Protein AF-0000000085037928 (afdb_homodimer)

Nearest PDB structures (foldseek):
  7d98-assembly1_Q  TM=5.879E-01  e=3.973E-26  Cupriavidus necator
  1ixc-assembly1_B-2  TM=5.880E-01  e=1.261E-25  Cupriavidus necator
  4x6g-assembly1_D  TM=6.230E-01  e=3.856E-22  Pseudomonas aeruginosa PAO1
  6g1d-assembly1_C  TM=5.620E-01  e=1.991E-21  Corynebacterium glutamicum
  6g4r-assembly1_E  TM=5.543E-01  e=1.991E-21  Corynebacterium glutamicum

InterPro domains:
  IPR000847 LysR, HTH, N-terminal domain [PF00126] (3-62)
  IPR000847 LysR, HTH, N-terminal domain [PR00039] (18-29)
  IPR000847 LysR, HTH, N-terminal domain [PR00039] (29-39)
  IPR000847 LysR, HTH, N-terminal domain [PR00039] (39-50)
  IPR000847 LysR, HTH, N-terminal domain [PS50931] (1-58)
  IPR005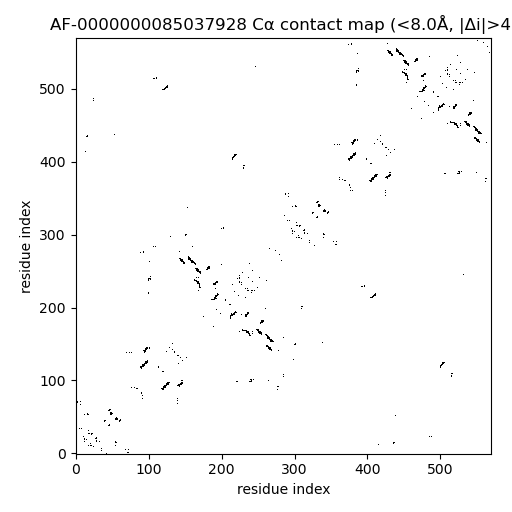119 LysR, substrate-binding [PF03466] (87-283)
  IPR036388 Winged helix-like DNA-binding domain superfamily [G3DSA:1.10.10.10] (1-90)
  IPR036390 Winged helix DNA-binding domain superfamily [SSF46785] (1-87)

Solvent-accessible surface area (backbone atoms only — not comparable to full-atom values): 29784 Å² total; per-residue (Å²): 133,53,71,69,50,39,52,51,47,47,39,25,66,64,36,17,26,59,60,55,19,14,58,69,67,72,42,61,44,67,62,50,53,48,44,49,50,49,44,24,59,73,68,71,44,69,37,65,43,81,49,99,78,33,41,45,69,29,74,60,22,50,55,43,47,56,50,36,50,50,50,52,49,36,47,51,45,50,51,26,50,56,51,19,68,71,43,66,81,31,31,60,46,36,36,26,34,28,62,69,38,64,74,63,51,77,41,72,46,51,48,52,48,41,68,74,24,73,61,39,24,36,38,41,42,70,42,53,50,65,56,40,52,50,31,42,75,68,53,65,31,62,35,32,42,35,51,47,86,73,52,58,74,64,46,39,73,46,84,72,48,73,45,44,35,22,35,36,35,23,59,88,59,75,80,65,87,61,74,61,38,48,76,73,66,46,44,81,39,43,25,21,36,27,46,90,44,44,63,61,50,50,52,50,29,56,75,67,70,47,75,49,48,63,32,28,37,25,66,35,44,60,55,28,50,53,35,7,56,67,61,63,25,34,12,51,40,52,42,62,51,60,66,65,57,78,61,93,40,53,43,80,27,47,43,69,49,81,85,49,50,38,37,38,28,39,36,32,54,54,87,50,81,67,51,72,67,55,44,50,57,59,67,50,106,132,52,71,67,48,38,51,50,47,46,38,26,67,62,33,20,25,59,60,56,20,14,59,70,66,72,44,61,44,67,62,51,52,48,45,49,51,48,46,23,59,72,68,72,43,68,36,66,43,81,50,97,74,33,41,44,70,30,75,60,21,52,54,44,48,56,50,37,50,51,50,51,48,36,49,52,46,50,51,25,50,55,53,16,68,70,43,65,80,30,31,59,45,36,36,27,35,28,61,68,39,63,75,64,51,77,40,73,46,50,49,51,48,40,69,76,20,72,62,38,24,36,37,40,42,70,42,54,52,65,57,41,51,52,32,41,75,68,56,64,32,62,34,31,40,34,51,48,86,73,55,57,78,65,48,38,72,47,83,72,47,76,44,44,36,22,35,36,33,21,58,89,58,75,79,64,86,59,73,58,37,48,75,74,65,47,44,81,41,44,26,21,36,28,46,91,44,42,64,62,50,49,50,49,30,56,76,67,71,47,76,49,48,63,32,27,37,24,66,35,44,62,55,26,50,53,36,9,54,67,61,64,26,34,13,48,42,52,42,64,51,59,66,64,56,77,61,91,42,52,43,82,27,48,42,71,50,81,85,49,51,37,36,36,28,39,36,32,54,53,88,50,82,67,51,72,67,54,44,50,56,60,67,52,106

Secondary structure (DSSP, 8-state):
--HHHHHHHHHHHHHSSHHHHHHHTTS-HHHHHHHHHHHHHHHTS--EEEETTEEEE-HHHHHHHHHHHHHHHHHHHHHHHHHHHHSTT-EEEEEEE-GGGTTTSS-HHHHHHHHH-TTEEEEEEE--HHHHHHHHHTTS-SEEEEESS---TTEEEEEEEEEEEEEEEETT-TT--SSSB-GGGGGGS-EEEEGGGHHHHHHHHHHTT----EEEEES-HHHHHHHHHTTS-EEEEEHHHHHH---TTEEEEEB--TTSEEEEEEEEETTSPPPHHHHHHHHT-/--HHHHHHHHHHHHHSSHHHHHHHTTS-HHHHHHHHHHHHHHHTS--EEEETTEEEE-HHHHHHHHHHHHHHHHHHHHHHHHHHHHSTT-EEEEEEE-GGGTTTSS-HHHHHHHHH-TTEEEEEEE--HHHHHHHHHTTS-SEEEEESS---TTEEEEEEEEEEEEEEEETT-TT--SSSB-GGGGGGS-EEEEGGGHHHHHHHHHHTT----EEEEES-HHHHHHHHHTTS-EEEEEHHHHHH---TTEEEEEB--TTSEEEEEEEEETTSPPPHHHHHHHHT-

Foldseek 3Di:
DDLVLLQLLLLQQVQQALCNSCVVVVHDSVVSVVSPVVVCVVVVHRQWDDDPVGIHGDPVVVVSNVVSVLVNLVVQQVVFVVVCVVDPNAGEAEEEEEQQCVLPPPDPLVVVVCVVVVRYHYHYDYDAQVVVLVCQVSVSHFKYKYKDDDDRPQKDKDWDDKFFKKKKAWPPPPQDPDLAAELQSQLPKAEEEQQSCVVVNVVVCVVVVGDHHHQYYDPHLLVRNVCNNVVSIMYIDTPSSNVVDPDPTIRIGHYPDVSRMMIIMMMHGPVDDRDPNSVSVNVSD/DDLVLLQLLLLQQVQQALCNSCVVVVHDSVVSVVSPVVVCVVVVHRQWDDDPVGIHGDPVVVVSNVVSVLVNLVVQQVVFVVVCVVDDNAGEAEEEEEQQCVLPPPDPLVVVVCVVVVRYHYHYDYDAQVVVLVCQVSVSHFKYKYKDDDDRPQKDKDWDDKFFKKKKAWPPNPQDPDLADELQSQLPKAEEEQQSCVVVNVVVCVVVVGDHHHQYYDPHLLVRNVCNNVVSIMYIDTPSSNVVDPDPTIRIGHYPDVSRMMIIMMMHGPVDDRDPNSVSVNVSD

Sequence (570 aa):
MNFRQLEYFLAVANAGQITAAAQQLHMAQPPLSYQIKQLEAELGVTLLNRATTGITLTPAGQLLRDYAQQLVDLRDRADGQVRSLGQGLAGVLSVGVISSSMGATPNAKLRTLTRHYPKVQIRLFEDNTYGLIDRLAKHLIDVAIVRTPFTAPGLASKTLQTESMVAVVPQKYDHFQAATLKVEDLATVPLIVYRRFEHLFQTTFTEKQISPFIACTCDDARTAVQWAEARMGVAIVPRSVAEQATGVTIHVRPIRYQPWRTTLKIVWPADITPSPLVQRFIDSYMNFRQLEYFLAVANAGQITAAAQQLHMAQPPLSYQIKQLEAELGVTLLNRATTGITLTPAGQLLRDYAQQLVDLRDRADGQVRSLGQGLAGVLSVGVISSSMGATPNAKLRTLTRHYPKVQIRLFEDNTYGLIDRLAKHLIDVAIVRTPFTAPGLASKTLQTESMVAVVPQKYDHFQAATLKVEDLATVPLIVYRRFEHLFQTTFTEKQISPFIACTCDDARTAVQWAEARMGVAIVPRSVAEQATGVTIHVRPIRYQPWRTTLKIVWPADITPSPLVQRFIDSY

Radius of gyration: 23.59 Å; Cα contacts (8 Å, |Δi|>4): 1078; chains: 2; bounding box: 53×61×65 Å

Organism: Levilactobacillus brevis (strain ATCC 367 / BCRC 12310 / CIP 105137 / JCM 1170 / LMG 11437 / NCIMB 947 / NCTC 947) (NCBI:txid387344)

Structure (mmCIF, N/CA/C/O backbone):
data_AF-0000000085037928-model_v1
#
loop_
_entity.id
_entity.type
_entity.pdbx_description
1 polymer 'Fhu operon transcription regulator'
#
loop_
_atom_site.group_PDB
_atom_site.id
_atom_site.type_symbol
_atom_site.label_atom_id
_atom_site.label_alt_id
_atom_site.label_comp_id
_atom_site.label_asym_id
_atom_site.label_entity_id
_atom_site.label_seq_id
_atom_site.pdbx_PDB_ins_code
_atom_site.Cartn_x
_atom_site.Cartn_y
_atom_site.Cartn_z
_atom_site.occupancy
_atom_site.B_iso_or_equiv
_atom_site.auth_seq_id
_atom_site.auth_comp_id
_atom_site.auth_asym_id
_atom_site.auth_atom_id
_atom_site.pdbx_PDB_model_num
ATOM 1 N N . MET A 1 1 ? -2.248 -27.688 16.812 1 72.06 1 MET A N 1
ATOM 2 C CA . MET A 1 1 ? -2.34 -26.594 15.844 1 72.06 1 MET A CA 1
ATOM 3 C C . MET A 1 1 ? -1.519 -26.906 14.594 1 72.06 1 MET A C 1
ATOM 5 O O . MET A 1 1 ? -0.352 -27.281 14.695 1 72.06 1 MET A O 1
ATOM 9 N N . ASN A 1 2 ? -2.125 -26.984 13.461 1 71.44 2 ASN A N 1
ATOM 10 C CA . ASN A 1 2 ? -1.443 -27.266 12.203 1 71.44 2 ASN A CA 1
ATOM 11 C C . ASN A 1 2 ? -1.764 -26.219 11.141 1 71.44 2 ASN A C 1
ATOM 13 O O . ASN A 1 2 ? -2.566 -25.312 11.383 1 71.44 2 ASN A O 1
ATOM 17 N N . PHE A 1 3 ? -1.034 -26.312 9.977 1 78.44 3 PHE A N 1
ATOM 18 C CA . PHE A 1 3 ? -1.139 -25.266 8.961 1 78.44 3 PHE A CA 1
ATOM 19 C C . PHE A 1 3 ? -2.541 -25.234 8.367 1 78.44 3 PHE A C 1
ATOM 21 O O . PHE A 1 3 ? -3.043 -24.156 8.016 1 78.44 3 PHE A O 1
ATOM 28 N N . ARG A 1 4 ? -3.15 -26.328 8.234 1 78.94 4 ARG A N 1
ATOM 29 C CA . ARG A 1 4 ? -4.508 -26.359 7.699 1 78.94 4 ARG A CA 1
ATOM 30 C C . ARG A 1 4 ? -5.477 -25.625 8.609 1 78.94 4 ARG A C 1
ATOM 32 O O . ARG A 1 4 ? -6.336 -24.875 8.141 1 78.94 4 ARG A O 1
ATOM 39 N N . GLN A 1 5 ? -5.289 -25.844 9.859 1 83.88 5 GLN A N 1
ATOM 40 C CA . GLN A 1 5 ? -6.117 -25.156 10.844 1 83.88 5 GLN A CA 1
ATOM 41 C C . GLN A 1 5 ? -5.906 -23.641 10.773 1 83.88 5 GLN A C 1
ATOM 43 O O . GLN A 1 5 ? -6.867 -22.875 10.867 1 83.88 5 GLN A O 1
ATOM 48 N N . LEU A 1 6 ? -4.656 -23.281 10.594 1 83.88 6 LEU A N 1
ATOM 49 C CA . LEU A 1 6 ? -4.34 -21.859 10.508 1 83.88 6 LEU A CA 1
ATOM 50 C C . LEU A 1 6 ? -4.949 -21.234 9.258 1 83.88 6 LEU A C 1
ATOM 52 O O . LEU A 1 6 ? -5.457 -20.125 9.297 1 83.88 6 LEU A O 1
ATOM 56 N N . GLU A 1 7 ? -4.953 -21.922 8.172 1 82.75 7 GLU A N 1
ATOM 57 C CA . GLU A 1 7 ? -5.566 -21.453 6.926 1 82.75 7 GLU A CA 1
ATOM 58 C C . GLU A 1 7 ? -7.078 -21.312 7.074 1 82.75 7 GLU A C 1
ATOM 60 O O . GLU A 1 7 ? -7.668 -20.344 6.574 1 82.75 7 GLU A O 1
ATOM 65 N N . TYR A 1 8 ? -7.672 -22.281 7.734 1 85.81 8 TYR A N 1
ATOM 66 C CA . TYR A 1 8 ? -9.109 -22.234 7.988 1 85.81 8 TYR A CA 1
ATOM 67 C C . TYR A 1 8 ? -9.469 -21.031 8.852 1 85.81 8 TYR A C 1
ATOM 69 O O . TYR A 1 8 ? -10.422 -20.312 8.555 1 85.81 8 TYR A O 1
ATOM 77 N N . PHE A 1 9 ? -8.656 -20.828 9.844 1 88.25 9 PHE A N 1
ATOM 78 C CA . PHE A 1 9 ? -8.859 -19.703 10.75 1 88.25 9 PHE A CA 1
ATOM 79 C C . PHE A 1 9 ? -8.75 -18.375 10.008 1 88.25 9 PHE A C 1
ATOM 81 O O . PHE A 1 9 ? -9.602 -17.5 10.164 1 88.25 9 PHE A O 1
ATOM 88 N N . LEU A 1 10 ? -7.738 -18.344 9.219 1 84.56 10 LEU A N 1
ATOM 89 C CA . LEU A 1 10 ? -7.543 -17.125 8.445 1 84.56 10 LEU A CA 1
ATOM 90 C C . LEU A 1 10 ? -8.703 -16.891 7.492 1 84.56 10 LEU A C 1
ATOM 92 O O . LEU A 1 10 ? -9.156 -15.75 7.32 1 84.56 10 LEU A O 1
ATOM 96 N N . ALA A 1 11 ? -9.211 -17.938 6.875 1 84 11 ALA A N 1
ATOM 97 C CA . ALA A 1 11 ? -10.344 -17.828 5.953 1 84 11 ALA A CA 1
ATOM 98 C C . ALA A 1 11 ? -11.586 -17.312 6.668 1 84 11 ALA A C 1
ATOM 100 O O . ALA A 1 11 ? -12.289 -16.438 6.152 1 84 11 ALA A O 1
ATOM 101 N N . VAL A 1 12 ? -11.773 -17.844 7.82 1 86.88 12 VAL A N 1
ATOM 102 C CA . VAL A 1 12 ? -12.945 -17.438 8.594 1 86.88 12 VAL A CA 1
ATOM 103 C C . VAL A 1 12 ? -12.781 -16 9.07 1 86.88 12 VAL A C 1
ATOM 105 O O . VAL A 1 12 ? -13.719 -15.203 9 1 86.88 12 VAL A O 1
ATOM 108 N N . ALA A 1 13 ? -11.602 -15.742 9.562 1 82.56 13 ALA A N 1
ATOM 109 C CA . ALA A 1 13 ? -11.312 -14.398 10.055 1 82.56 13 ALA A CA 1
ATOM 110 C C . ALA A 1 13 ? -11.516 -13.359 8.961 1 82.56 13 ALA A C 1
ATOM 112 O O . ALA A 1 13 ? -12.047 -12.281 9.211 1 82.56 13 ALA A O 1
ATOM 113 N N . ASN A 1 14 ? -11.141 -13.742 7.832 1 75.81 14 ASN A N 1
ATOM 114 C CA . ASN A 1 14 ? -11.211 -12.82 6.703 1 75.8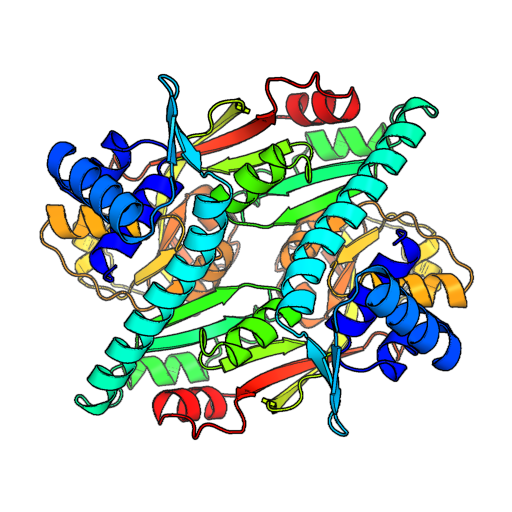1 14 ASN A CA 1
ATOM 115 C C . ASN A 1 14 ? -12.633 -12.703 6.164 1 75.81 14 ASN A C 1
ATOM 117 O O . ASN A 1 14 ? -13.07 -11.617 5.773 1 75.81 14 ASN A O 1
ATOM 121 N N . ALA A 1 15 ? -13.367 -13.852 6.168 1 78.44 15 ALA A N 1
ATOM 122 C CA . ALA A 1 15 ? -14.703 -13.898 5.59 1 78.44 15 ALA A CA 1
ATOM 123 C C . ALA A 1 15 ? -15.742 -13.312 6.551 1 78.44 15 ALA A C 1
ATOM 125 O O . ALA A 1 15 ? -16.797 -12.828 6.121 1 78.44 15 ALA A O 1
ATOM 126 N N . GLY A 1 16 ? -15.438 -13.414 7.891 1 79.5 16 GLY A N 1
ATOM 127 C CA . GLY A 1 16 ? -16.359 -12.938 8.914 1 79.5 16 GLY A CA 1
ATOM 128 C C . GLY A 1 16 ? -17.578 -13.836 9.094 1 79.5 16 GLY A C 1
ATOM 129 O O . GLY A 1 16 ? -18.484 -13.508 9.844 1 79.5 16 GLY A O 1
ATOM 130 N N . GLN A 1 17 ? -17.656 -14.852 8.211 1 83.12 17 GLN A N 1
ATOM 131 C CA . GLN A 1 17 ? -18.688 -15.875 8.289 1 83.12 17 GLN A CA 1
ATOM 132 C C . GLN A 1 17 ? -18.125 -17.266 8.016 1 83.12 17 GLN A C 1
ATOM 134 O O . GLN A 1 17 ? -17.344 -17.438 7.082 1 83.12 17 GLN A O 1
ATOM 139 N N . ILE A 1 18 ? -18.516 -18.172 8.844 1 85.44 18 ILE A N 1
ATOM 140 C CA . ILE A 1 18 ? -17.969 -19.516 8.695 1 85.44 18 ILE A CA 1
ATOM 141 C C . ILE A 1 18 ? -18.484 -20.141 7.398 1 85.44 18 ILE A C 1
ATOM 143 O O . ILE A 1 18 ? -17.75 -20.875 6.727 1 85.44 18 ILE A O 1
ATOM 147 N N . THR A 1 19 ? -19.734 -19.766 7.07 1 85.94 19 THR A N 1
ATOM 148 C CA . THR A 1 19 ? -20.312 -20.312 5.844 1 85.94 19 THR A CA 1
ATOM 149 C C . THR A 1 19 ? -19.594 -19.75 4.617 1 85.94 19 THR A C 1
ATOM 151 O O . THR A 1 19 ? -19.312 -20.484 3.668 1 85.94 19 THR A O 1
ATOM 154 N N . ALA A 1 20 ? -19.344 -18.547 4.684 1 82.56 20 ALA A N 1
ATOM 155 C CA . ALA A 1 20 ? -18.641 -17.906 3.582 1 82.56 20 ALA A CA 1
ATOM 156 C C . ALA A 1 20 ? -17.219 -18.453 3.455 1 82.56 20 ALA A C 1
ATOM 158 O O . ALA A 1 20 ? -16.734 -18.688 2.344 1 82.56 20 ALA A O 1
ATOM 159 N N . ALA A 1 21 ? -16.625 -18.578 4.559 1 85.38 21 ALA A N 1
ATOM 160 C CA . ALA A 1 21 ? -15.289 -19.156 4.574 1 85.38 21 ALA A CA 1
ATOM 161 C C . ALA A 1 21 ? -15.289 -20.578 4.031 1 85.38 21 ALA A C 1
ATOM 163 O O . ALA A 1 21 ? -14.398 -20.953 3.262 1 85.38 21 ALA A O 1
ATOM 164 N N . ALA A 1 22 ? -16.266 -21.328 4.418 1 85.62 22 ALA A N 1
ATOM 165 C CA . ALA A 1 22 ? -16.375 -22.703 3.943 1 85.62 22 ALA A CA 1
ATOM 166 C C . ALA A 1 22 ? -16.516 -22.75 2.426 1 85.62 22 ALA A C 1
ATOM 168 O O . ALA A 1 22 ? -15.875 -23.578 1.76 1 85.62 22 ALA A O 1
ATOM 169 N N . GLN A 1 23 ? -17.312 -21.875 1.957 1 78.69 23 GLN A N 1
ATOM 170 C CA . GLN A 1 23 ? -17.5 -21.781 0.513 1 78.69 23 GLN A CA 1
ATOM 171 C C . GLN A 1 23 ? -16.188 -21.438 -0.189 1 78.69 23 GLN A C 1
ATOM 173 O O . GLN A 1 23 ? -15.852 -22.031 -1.212 1 78.69 23 GLN A O 1
ATOM 178 N N . GLN A 1 24 ? -15.547 -20.578 0.463 1 73 24 GLN A N 1
ATOM 179 C CA . GLN A 1 24 ? -14.273 -20.141 -0.097 1 73 24 GLN A CA 1
ATOM 180 C C . GLN A 1 24 ? -13.258 -21.266 -0.107 1 73 24 GLN A C 1
ATOM 182 O O . GLN A 1 24 ? -12.43 -21.359 -1.016 1 73 24 GLN A O 1
ATOM 187 N N . LEU A 1 25 ? -13.32 -22.047 0.886 1 75.69 25 LEU A N 1
ATOM 188 C CA . LEU A 1 25 ? -12.375 -23.141 1.069 1 75.69 25 LEU A CA 1
ATOM 189 C C . LEU A 1 25 ? -12.875 -24.422 0.403 1 75.69 25 LEU A C 1
ATOM 191 O O . LEU A 1 25 ? -12.234 -25.469 0.493 1 75.69 25 LEU A O 1
ATOM 195 N N . HIS A 1 26 ? -14.125 -24.359 -0.204 1 77 26 HIS A N 1
ATOM 196 C CA . HIS A 1 26 ? -14.75 -25.5 -0.875 1 77 26 HIS A CA 1
ATOM 197 C C . HIS A 1 26 ? -14.922 -26.672 0.078 1 77 26 HIS A C 1
ATOM 199 O O . HIS A 1 26 ? -14.57 -27.812 -0.257 1 77 26 HIS A O 1
ATOM 205 N N . MET A 1 27 ? -15.305 -26.297 1.173 1 79.44 27 MET A N 1
ATOM 206 C CA . MET A 1 27 ? -15.602 -27.344 2.154 1 79.44 27 MET A CA 1
ATOM 207 C C . MET A 1 27 ? -16.938 -27.094 2.826 1 79.44 27 MET A C 1
ATOM 209 O O . MET A 1 27 ? -17.547 -26.031 2.645 1 79.44 27 MET A O 1
ATOM 213 N N . ALA A 1 28 ? -17.453 -28.25 3.389 1 84.81 28 ALA A N 1
ATOM 214 C CA . ALA A 1 28 ? -18.672 -28.109 4.164 1 84.81 28 ALA A CA 1
ATOM 215 C C . ALA A 1 28 ? -18.422 -27.312 5.445 1 84.81 28 ALA A C 1
ATOM 217 O O . ALA A 1 28 ? -17.312 -27.312 5.977 1 84.81 28 ALA A O 1
ATOM 218 N N . GLN A 1 29 ? -19.422 -26.562 5.828 1 88.56 29 GLN A N 1
ATOM 219 C CA . GLN A 1 29 ? -19.328 -25.703 7.004 1 88.56 29 GLN A CA 1
ATOM 220 C C . GLN A 1 29 ? -19.031 -26.531 8.258 1 88.56 29 GLN A C 1
ATOM 222 O O . GLN A 1 29 ? -18.188 -26.141 9.078 1 88.56 29 GLN A O 1
ATOM 227 N N . PRO A 1 30 ? -19.625 -27.734 8.438 1 87.94 30 PRO A N 1
ATOM 228 C CA . PRO A 1 30 ? -19.438 -28.422 9.719 1 87.94 30 PRO A CA 1
ATOM 229 C C . PRO A 1 30 ? -17.969 -28.812 9.953 1 87.94 30 PRO A C 1
ATOM 231 O O . PRO A 1 30 ? -17.438 -28.562 11.031 1 87.94 30 PRO A O 1
ATOM 234 N N . PRO A 1 31 ? -17.359 -29.297 8.906 1 85.75 31 PRO A N 1
ATOM 235 C CA . PRO A 1 31 ? -15.953 -29.625 9.133 1 85.75 31 PRO A CA 1
ATOM 236 C C . PRO A 1 31 ? -15.102 -28.391 9.43 1 85.75 31 PRO A C 1
ATOM 238 O O . PRO A 1 31 ? -14.172 -28.469 10.234 1 85.75 31 PRO A O 1
ATOM 241 N N . LEU A 1 32 ? -15.359 -27.312 8.758 1 90.5 32 LEU A N 1
ATOM 242 C CA . LEU A 1 32 ? -14.633 -26.078 9.023 1 90.5 32 LEU A CA 1
ATOM 243 C C . LEU A 1 32 ? -14.867 -25.609 10.461 1 90.5 32 LEU A C 1
ATOM 245 O O . LEU A 1 32 ? -13.922 -25.234 11.156 1 90.5 32 LEU A O 1
ATOM 249 N N . SER A 1 33 ? -16.125 -25.641 10.875 1 90.94 33 SER A N 1
ATOM 250 C CA . SER A 1 33 ? -16.469 -25.219 12.234 1 90.94 33 SER A CA 1
ATOM 251 C C . SER A 1 33 ? -15.766 -26.109 13.266 1 90.94 33 SER A C 1
ATOM 253 O O . SER A 1 33 ? -15.281 -25.609 14.281 1 90.94 33 SER A O 1
ATOM 255 N N . TYR A 1 34 ? -15.727 -27.344 12.938 1 88.56 34 TYR A N 1
ATOM 256 C CA . TYR A 1 34 ? -15.086 -28.297 13.836 1 88.56 34 TYR A CA 1
ATOM 257 C C . TYR A 1 34 ? -13.594 -28 13.961 1 88.56 34 TYR A C 1
ATOM 259 O O . TYR A 1 34 ? -13.039 -28.047 15.062 1 88.56 34 TYR A O 1
ATOM 267 N N . GLN A 1 35 ? -12.992 -27.75 12.844 1 88.06 35 GLN A N 1
ATOM 268 C CA . GLN A 1 35 ? -11.562 -27.469 12.844 1 88.06 35 GLN A CA 1
ATOM 269 C C . GLN A 1 35 ? -11.25 -26.219 13.648 1 88.06 35 GLN A C 1
ATOM 271 O O . GLN A 1 35 ? -10.242 -26.156 14.352 1 88.06 35 GLN A O 1
ATOM 276 N N . ILE A 1 36 ? -12.102 -25.25 13.57 1 91.62 36 ILE A N 1
ATOM 277 C CA . ILE A 1 36 ? -11.914 -24.016 14.328 1 91.62 36 ILE A CA 1
ATOM 278 C C . ILE A 1 36 ? -12.094 -24.297 15.82 1 91.62 36 ILE A C 1
ATOM 280 O O . ILE A 1 36 ? -11.312 -23.812 16.641 1 91.62 36 ILE A O 1
ATOM 284 N N . LYS A 1 37 ? -13.07 -25.062 16.156 1 90.69 37 LYS A N 1
ATOM 285 C CA . LYS A 1 37 ? -13.305 -25.438 17.547 1 90.69 37 LYS A CA 1
ATOM 286 C C . LYS A 1 37 ? -12.125 -26.234 18.109 1 90.69 37 LYS A C 1
ATOM 288 O O . LYS A 1 37 ? -11.734 -26.031 19.266 1 90.69 37 LYS A O 1
ATOM 293 N N . GLN A 1 38 ? -11.703 -27.094 17.281 1 84.94 38 GLN A N 1
ATOM 294 C CA . GLN A 1 38 ? -10.555 -27.891 17.688 1 84.94 38 GLN A CA 1
ATOM 295 C C . GLN A 1 38 ? -9.328 -27 17.922 1 84.94 38 GLN A C 1
ATOM 297 O O . GLN A 1 38 ? -8.578 -27.219 18.875 1 84.94 38 GLN A O 1
ATOM 302 N N . LEU A 1 39 ? -9.102 -26.094 17.062 1 87 39 LEU A N 1
ATOM 303 C CA . LEU A 1 39 ? -7.996 -25.156 17.203 1 87 39 LEU A CA 1
ATOM 304 C C . LEU A 1 39 ? -8.125 -24.359 18.484 1 87 39 LEU A C 1
ATOM 306 O O . LEU A 1 39 ? -7.145 -24.188 19.219 1 87 39 LEU A O 1
ATOM 310 N N . GLU A 1 40 ? -9.352 -23.875 18.797 1 89.19 40 GLU A N 1
ATOM 311 C CA . GLU A 1 40 ? -9.602 -23.141 20.031 1 89.19 40 GLU A CA 1
ATOM 312 C C . GLU A 1 40 ? -9.367 -24.016 21.266 1 89.19 40 GLU A C 1
ATOM 314 O O . GLU A 1 40 ? -8.789 -23.562 22.25 1 89.19 40 GLU A O 1
ATOM 319 N N . ALA A 1 41 ? -9.758 -25.281 21.156 1 83.94 41 ALA A N 1
ATOM 320 C CA . ALA A 1 41 ? -9.578 -26.234 22.25 1 83.94 41 ALA A CA 1
ATOM 321 C C . ALA A 1 41 ? -8.094 -26.516 22.484 1 83.94 41 ALA A C 1
ATOM 323 O O . ALA A 1 41 ? -7.648 -26.578 23.641 1 83.94 41 ALA A O 1
ATOM 324 N N . GLU A 1 42 ? -7.43 -26.688 21.422 1 79.38 42 GLU A N 1
ATOM 325 C CA . GLU A 1 42 ? -6 -26.969 21.531 1 79.38 42 GLU A CA 1
ATOM 326 C C . GLU A 1 42 ? -5.254 -25.797 22.156 1 79.38 42 GLU A C 1
ATOM 328 O O . GLU A 1 42 ? -4.324 -25.984 22.938 1 79.38 42 GLU A O 1
ATOM 333 N N . LEU A 1 43 ? -5.715 -24.594 21.75 1 78.5 43 LEU A N 1
ATOM 334 C CA . LEU A 1 43 ? -5.055 -23.391 22.219 1 78.5 43 LEU A CA 1
ATOM 335 C C . LEU A 1 43 ? -5.594 -22.969 23.594 1 78.5 43 LEU A C 1
ATOM 337 O O . LEU A 1 43 ? -4.977 -22.172 24.281 1 78.5 43 LEU A O 1
ATOM 341 N N . GLY A 1 44 ? -6.742 -23.5 24 1 81 44 GLY A N 1
ATOM 342 C CA . GLY A 1 44 ? -7.348 -23.219 25.281 1 81 44 GLY A CA 1
ATOM 343 C C . GLY A 1 44 ? -7.957 -21.828 25.359 1 81 44 GLY A C 1
ATOM 344 O O . GLY A 1 44 ? -8.078 -21.25 26.438 1 81 44 GLY A O 1
ATOM 345 N N . VAL A 1 45 ? -8.148 -21.234 24.203 1 82.12 45 VAL A N 1
ATOM 346 C CA . VAL A 1 45 ? -8.711 -19.891 24.156 1 82.12 45 VAL A CA 1
ATOM 347 C C . VAL A 1 45 ? -9.758 -19.812 23.047 1 82.12 45 VAL A C 1
ATOM 349 O O . VAL A 1 45 ? -9.727 -20.594 22.094 1 82.12 45 VAL A O 1
ATOM 352 N N . THR A 1 46 ? -10.664 -18.922 23.234 1 88.38 46 THR A N 1
ATOM 353 C CA . THR A 1 46 ? -11.633 -18.625 22.188 1 88.38 46 THR A CA 1
ATOM 354 C C . THR A 1 46 ? -11.07 -17.609 21.203 1 88.38 46 THR A C 1
ATOM 356 O O . THR A 1 46 ? -10.539 -16.562 21.609 1 88.38 46 THR A O 1
ATOM 359 N N . LEU A 1 47 ? -11.117 -18 19.938 1 88.38 47 LEU A N 1
ATOM 360 C CA . LEU A 1 47 ? -10.523 -17.172 18.906 1 88.38 47 LEU A CA 1
ATOM 361 C C . LEU A 1 47 ? -11.586 -16.328 18.203 1 88.38 47 LEU A C 1
ATOM 363 O O . LEU A 1 47 ? -11.289 -15.25 17.672 1 88.38 47 LEU A O 1
ATOM 367 N N . LEU A 1 48 ? -12.875 -16.859 18.156 1 89.81 48 LEU A N 1
ATOM 368 C CA . LEU A 1 48 ? -13.945 -16.25 17.375 1 89.81 48 LEU A CA 1
ATOM 369 C C . LEU A 1 48 ? -15.141 -15.93 18.266 1 89.81 48 LEU A C 1
ATOM 371 O O . LEU A 1 48 ? -15.516 -16.719 19.125 1 89.81 48 LEU A O 1
ATOM 375 N N . ASN A 1 49 ? -15.594 -14.672 18.094 1 87.75 49 ASN A N 1
ATOM 376 C CA . ASN A 1 49 ? -16.922 -14.328 18.594 1 87.75 49 ASN A CA 1
ATOM 377 C C . ASN A 1 49 ? -18 -14.625 17.562 1 87.75 49 ASN A C 1
ATOM 379 O O . ASN A 1 49 ? -18.016 -14.031 16.484 1 87.75 49 ASN A O 1
ATOM 383 N N . ARG A 1 50 ? -18.812 -15.609 17.891 1 82.38 50 ARG A N 1
ATOM 384 C CA . ARG A 1 50 ? -19.875 -16 16.969 1 82.38 50 ARG A CA 1
ATOM 385 C C . ARG A 1 50 ? -21.188 -15.328 17.328 1 82.38 50 ARG A C 1
ATOM 387 O O . ARG A 1 50 ? -21.672 -15.469 18.453 1 82.38 50 ARG A O 1
ATOM 394 N N . ALA A 1 51 ? -21.562 -14.375 16.5 1 78.56 51 ALA A N 1
ATOM 395 C CA . ALA A 1 51 ? -22.859 -13.711 16.656 1 78.56 51 ALA A CA 1
ATOM 396 C C . ALA A 1 51 ? -23.766 -13.977 15.461 1 78.56 51 ALA A C 1
ATOM 398 O O . ALA A 1 51 ? -23.328 -14.555 14.461 1 78.56 51 ALA A O 1
ATOM 399 N N . THR A 1 52 ? -25.078 -13.727 15.57 1 76.69 52 THR A N 1
ATOM 400 C CA . THR A 1 52 ? -26.047 -13.875 14.484 1 76.69 52 THR A CA 1
ATOM 401 C C . THR A 1 52 ? -25.656 -13.008 13.297 1 76.69 52 THR A C 1
ATOM 403 O O . THR A 1 52 ? -25.984 -13.328 12.148 1 76.69 52 THR A O 1
ATOM 406 N N . THR A 1 53 ? -24.938 -12.047 13.695 1 71.19 53 THR A N 1
ATOM 407 C CA . THR A 1 53 ? -24.625 -11.062 12.664 1 71.19 53 THR A CA 1
ATOM 408 C C . THR A 1 53 ? -23.297 -11.406 11.969 1 71.19 53 THR A C 1
ATOM 410 O O . THR A 1 53 ? -22.938 -10.789 10.969 1 71.19 53 THR A O 1
ATOM 413 N N . GLY A 1 54 ? -22.625 -12.398 12.508 1 80.06 54 GLY A N 1
ATOM 414 C CA . GLY A 1 54 ? -21.359 -12.797 11.906 1 80.06 54 GLY A CA 1
ATOM 415 C C . GLY A 1 54 ? -20.297 -13.125 12.93 1 80.06 54 GLY A C 1
ATOM 416 O O . GLY A 1 54 ? -20.594 -13.336 14.102 1 80.06 54 GLY A O 1
ATOM 417 N N . ILE A 1 55 ? -19.062 -13.375 12.398 1 84.38 55 ILE A N 1
ATOM 418 C CA . ILE A 1 55 ? -17.938 -13.789 13.234 1 84.38 55 ILE A CA 1
ATOM 419 C C . ILE A 1 55 ? -16.938 -12.656 13.344 1 84.38 55 ILE A C 1
ATOM 421 O O . ILE A 1 55 ? -16.625 -11.992 12.352 1 84.38 55 ILE A O 1
ATOM 425 N N . THR A 1 56 ? -16.609 -12.297 14.602 1 82.25 56 THR A N 1
ATOM 426 C CA . THR A 1 56 ? -15.523 -11.375 14.867 1 82.25 56 THR A CA 1
ATOM 427 C C . THR A 1 56 ? -14.414 -12.062 15.656 1 82.25 56 THR A C 1
ATOM 429 O O . THR A 1 56 ? -14.609 -13.148 16.203 1 82.25 56 THR A O 1
ATOM 432 N N . LEU A 1 57 ? -13.211 -11.422 15.602 1 82 57 LEU A N 1
ATOM 433 C CA . LEU A 1 57 ? -12.078 -12.016 16.297 1 82 57 LEU A CA 1
ATOM 434 C C . LEU A 1 57 ? -12.023 -11.547 17.75 1 82 57 LEU A C 1
ATOM 436 O O . LEU A 1 57 ? -12.297 -10.375 18.031 1 82 57 LEU A O 1
ATOM 440 N N . THR A 1 58 ? -11.727 -12.516 18.734 1 79 58 THR A N 1
ATOM 441 C CA . THR A 1 58 ? -11.312 -12.156 20.078 1 79 58 THR A CA 1
ATOM 442 C C . THR A 1 58 ? -9.914 -11.547 20.078 1 79 58 THR A C 1
ATOM 444 O O . THR A 1 58 ? -9.219 -11.586 19.062 1 79 58 THR A O 1
ATOM 447 N N . PRO A 1 59 ? -9.516 -10.992 21.172 1 65.62 59 PRO A N 1
ATOM 448 C CA . PRO A 1 59 ? -8.125 -10.531 21.25 1 65.62 59 PRO A CA 1
ATOM 449 C C . PRO A 1 59 ? -7.117 -11.641 20.938 1 65.62 59 PRO A C 1
ATOM 451 O O . PRO A 1 59 ? -6.137 -11.414 20.219 1 65.62 59 PRO A O 1
ATOM 454 N N . ALA A 1 60 ? -7.43 -12.734 21.453 1 73.94 60 ALA A N 1
ATOM 455 C CA . ALA A 1 60 ? -6.602 -13.898 21.141 1 73.94 60 ALA A CA 1
ATOM 456 C C . ALA A 1 60 ? -6.668 -14.242 19.656 1 73.94 60 ALA A C 1
ATOM 458 O O . ALA A 1 60 ? -5.66 -14.617 19.047 1 73.94 60 ALA A O 1
ATOM 459 N N . GLY A 1 61 ? -7.836 -14.086 19.109 1 81.38 61 GLY A N 1
ATOM 460 C CA . GLY A 1 61 ? -8.016 -14.312 17.688 1 81.38 61 GLY A CA 1
ATOM 461 C C . GLY A 1 61 ? -7.227 -13.336 16.812 1 81.38 61 GLY A C 1
ATOM 462 O O . GLY A 1 61 ? -6.641 -13.734 15.812 1 81.38 61 GLY A O 1
ATOM 463 N N . GLN A 1 62 ? -7.148 -12.148 17.25 1 74.44 62 GLN A N 1
ATOM 464 C CA . GLN A 1 62 ? -6.391 -11.133 16.531 1 74.44 62 GLN A CA 1
ATOM 465 C C . GLN A 1 62 ? -4.895 -11.438 16.562 1 74.44 62 GLN A C 1
ATOM 467 O O . GLN A 1 62 ? -4.215 -11.328 15.531 1 74.44 62 GLN A O 1
ATOM 472 N N . LEU A 1 63 ? -4.477 -11.812 17.688 1 67.12 63 LEU A N 1
ATOM 473 C CA . LEU A 1 63 ? -3.074 -12.18 17.859 1 67.12 63 LEU A CA 1
ATOM 474 C C . LEU A 1 63 ? -2.723 -13.383 16.984 1 67.12 63 LEU A C 1
ATOM 476 O O . LEU A 1 63 ? -1.697 -13.383 16.312 1 67.12 63 LEU A O 1
ATOM 480 N N . LEU A 1 64 ? -3.625 -14.32 16.953 1 76.69 64 LEU A N 1
ATOM 481 C CA . LEU A 1 64 ? -3.357 -15.516 16.172 1 76.69 64 LEU A CA 1
ATOM 482 C C . LEU A 1 64 ? -3.395 -15.203 14.672 1 76.69 64 LEU A C 1
ATOM 484 O O . LEU A 1 64 ? -2.639 -15.781 13.891 1 76.69 64 LEU A O 1
ATOM 488 N N . ARG A 1 65 ? -4.289 -14.281 14.359 1 80.88 65 ARG A N 1
ATOM 489 C CA . ARG A 1 65 ? -4.379 -13.938 12.938 1 80.88 65 ARG A CA 1
ATOM 490 C C . ARG A 1 65 ? -3.031 -13.461 12.406 1 80.88 65 ARG A C 1
ATOM 492 O O . ARG A 1 65 ? -2.59 -13.898 11.344 1 80.88 65 ARG A O 1
ATOM 499 N N . ASP A 1 66 ? -2.389 -12.703 13.141 1 69.69 66 ASP A N 1
ATOM 500 C CA . ASP A 1 66 ? -1.092 -12.172 12.734 1 69.69 66 ASP A CA 1
ATOM 501 C C . ASP A 1 66 ? -0.042 -13.281 12.656 1 69.69 66 ASP A C 1
ATOM 503 O O . ASP A 1 66 ? 0.694 -13.383 11.672 1 69.69 66 ASP A O 1
ATOM 507 N N . TYR A 1 67 ? -0.049 -14.102 13.641 1 67.31 67 TYR A N 1
ATOM 508 C CA . TYR A 1 67 ? 0.912 -15.195 13.68 1 67.31 67 TYR A CA 1
ATOM 509 C C . TYR A 1 67 ? 0.593 -16.25 12.617 1 67.31 67 TYR A C 1
ATOM 511 O O . TYR A 1 67 ? 1.498 -16.781 11.977 1 67.31 67 TYR A O 1
ATOM 519 N N . ALA A 1 68 ? -0.706 -16.453 12.508 1 78.31 68 ALA A N 1
ATOM 520 C CA . ALA A 1 68 ? -1.124 -17.438 11.523 1 78.31 68 ALA A CA 1
ATOM 521 C C . ALA A 1 68 ? -0.697 -17.031 10.117 1 78.31 68 ALA A C 1
ATOM 523 O O . ALA A 1 68 ? -0.186 -17.859 9.352 1 78.31 68 ALA A O 1
ATOM 524 N N . GLN A 1 69 ? -0.86 -15.773 9.922 1 73.94 69 GLN A N 1
ATOM 525 C CA . GLN A 1 69 ? -0.448 -15.273 8.609 1 73.94 69 GLN A CA 1
ATOM 526 C C . GLN A 1 69 ? 1.056 -15.438 8.406 1 73.94 69 GLN A C 1
ATOM 528 O O . GLN A 1 69 ? 1.499 -15.922 7.363 1 73.94 69 GLN A O 1
ATOM 533 N N . GLN A 1 70 ? 1.793 -15.148 9.328 1 67.69 70 GLN A N 1
ATOM 534 C CA . GLN A 1 70 ? 3.244 -15.289 9.266 1 67.69 70 GLN A CA 1
ATOM 535 C C . GLN A 1 70 ? 3.652 -16.75 9.078 1 67.69 70 GLN A C 1
ATOM 537 O O . GLN A 1 70 ? 4.543 -17.047 8.273 1 67.69 70 GLN A O 1
ATOM 542 N N . LEU A 1 71 ? 2.998 -17.578 9.781 1 67 71 LEU A N 1
ATOM 543 C CA . LEU A 1 71 ? 3.328 -19 9.734 1 67 71 LEU A CA 1
ATOM 544 C C . LEU A 1 71 ? 2.998 -19.594 8.367 1 67 71 LEU A C 1
ATOM 546 O O . LEU A 1 71 ? 3.793 -20.344 7.797 1 67 71 LEU A O 1
ATOM 550 N N . VAL A 1 72 ? 1.892 -19.172 7.914 1 74.75 72 VAL A N 1
ATOM 551 C CA . VAL A 1 72 ? 1.484 -19.672 6.609 1 74.75 72 VAL A CA 1
ATOM 552 C C . VAL A 1 72 ? 2.418 -19.141 5.531 1 74.75 72 VAL A C 1
ATOM 554 O O . VAL A 1 72 ? 2.834 -19.875 4.633 1 74.75 72 VAL A O 1
ATOM 557 N N . ASP A 1 73 ? 2.797 -17.938 5.691 1 66.12 73 ASP A N 1
ATOM 558 C CA . ASP A 1 73 ? 3.74 -17.328 4.754 1 66.12 73 ASP A CA 1
ATOM 559 C C . ASP A 1 73 ? 5.098 -18.031 4.812 1 66.12 73 ASP A C 1
ATOM 561 O O . ASP A 1 73 ? 5.699 -18.312 3.773 1 66.12 73 ASP A O 1
ATOM 565 N N . LEU A 1 74 ? 5.527 -18.297 5.969 1 62.59 74 LEU A N 1
ATOM 566 C CA . LEU A 1 74 ? 6.812 -18.953 6.168 1 62.59 74 LEU A CA 1
ATOM 567 C C . LEU A 1 74 ? 6.789 -20.375 5.582 1 62.59 74 LEU A C 1
ATOM 569 O O . LEU A 1 74 ? 7.762 -20.797 4.961 1 62.59 74 LEU A O 1
ATOM 573 N N . ARG A 1 75 ? 5.707 -21.031 5.824 1 64.5 75 ARG A N 1
ATOM 574 C CA . ARG A 1 75 ? 5.562 -22.359 5.242 1 64.5 75 ARG A CA 1
ATOM 575 C C . ARG A 1 75 ? 5.637 -22.312 3.721 1 64.5 75 ARG A C 1
ATOM 577 O O . ARG A 1 75 ? 6.336 -23.109 3.098 1 64.5 75 ARG A O 1
ATOM 584 N N . ASP A 1 76 ? 4.934 -21.438 3.219 1 64 76 ASP A N 1
ATOM 585 C CA . ASP A 1 76 ? 4.906 -21.328 1.764 1 64 76 ASP A CA 1
ATOM 586 C C . ASP A 1 76 ? 6.289 -21 1.211 1 64 76 ASP A C 1
ATOM 588 O O . ASP A 1 76 ? 6.688 -21.516 0.166 1 64 76 ASP A O 1
ATOM 592 N N . ARG A 1 77 ? 6.934 -20.266 1.949 1 61.06 77 ARG A N 1
ATOM 593 C CA . ARG A 1 77 ? 8.305 -19.922 1.578 1 61.06 77 ARG A CA 1
ATOM 594 C C . ARG A 1 77 ? 9.211 -21.156 1.657 1 61.06 77 ARG A C 1
ATOM 596 O O . ARG A 1 77 ? 10.023 -21.391 0.765 1 61.06 77 ARG A O 1
ATOM 603 N N . ALA A 1 78 ? 9.062 -21.812 2.727 1 58.06 78 ALA A N 1
ATOM 604 C CA . ALA A 1 78 ? 9.852 -23.031 2.895 1 58.06 78 ALA A CA 1
ATOM 605 C C . ALA A 1 78 ? 9.586 -24.016 1.764 1 58.06 78 ALA A C 1
ATOM 607 O O . ALA A 1 78 ? 10.516 -24.578 1.194 1 58.06 78 ALA A O 1
ATOM 608 N N . ASP A 1 79 ? 8.359 -24.156 1.549 1 57.25 79 ASP A N 1
ATOM 609 C CA . ASP A 1 79 ? 7.969 -25.062 0.474 1 57.25 79 ASP A CA 1
ATOM 610 C C . ASP A 1 79 ? 8.555 -24.609 -0.863 1 57.25 79 ASP A C 1
ATOM 612 O O . ASP A 1 79 ? 9.102 -25.422 -1.611 1 57.25 79 ASP A O 1
ATOM 616 N N . GLY A 1 80 ? 8.43 -23.297 -1.113 1 54.38 80 GLY A N 1
ATOM 617 C CA . GLY A 1 80 ? 8.977 -22.75 -2.344 1 54.38 80 GLY A CA 1
ATOM 618 C C . GLY A 1 80 ? 10.477 -22.938 -2.469 1 54.38 80 GLY A C 1
ATOM 619 O O . GLY A 1 80 ? 10.977 -23.297 -3.535 1 54.38 80 GLY A O 1
ATOM 620 N N . GLN A 1 81 ? 11.07 -22.703 -1.404 1 55 81 GLN A N 1
ATOM 621 C CA . GLN A 1 81 ? 12.523 -22.828 -1.406 1 55 81 GLN A CA 1
ATOM 622 C C . GLN A 1 81 ? 12.945 -24.281 -1.612 1 55 81 GLN A C 1
ATOM 624 O O . GLN A 1 81 ? 13.891 -24.562 -2.361 1 55 81 GLN A O 1
ATOM 629 N N . VAL A 1 82 ? 12.281 -25.172 -0.947 1 50.91 82 VAL A N 1
ATOM 630 C CA . VAL A 1 82 ? 12.617 -26.578 -1.077 1 50.91 82 VAL A CA 1
ATOM 631 C C . VAL A 1 82 ? 12.367 -27.047 -2.512 1 50.91 82 VAL A C 1
ATOM 633 O O . VAL A 1 82 ? 13.188 -27.766 -3.092 1 50.91 82 VAL A O 1
ATOM 636 N N . ARG A 1 83 ? 11.344 -26.672 -3.029 1 50.72 83 ARG A N 1
ATOM 637 C CA . ARG A 1 83 ? 10.992 -27.047 -4.395 1 50.72 83 ARG A CA 1
ATOM 638 C C . ARG A 1 83 ? 11.969 -26.453 -5.398 1 50.72 83 ARG A C 1
ATOM 640 O O . ARG A 1 83 ? 12.32 -27.094 -6.395 1 50.72 83 ARG A O 1
ATOM 647 N N . SER A 1 84 ? 12.297 -25.219 -5.129 1 49.28 84 SER A N 1
ATOM 648 C CA . SER A 1 84 ? 13.242 -24.547 -6.023 1 49.28 84 SER A CA 1
ATOM 649 C C . SER A 1 84 ? 14.586 -25.266 -6.051 1 49.28 84 SER A C 1
ATOM 651 O O . SER A 1 84 ? 15.289 -25.25 -7.062 1 49.28 84 SER A O 1
ATOM 653 N N . LEU A 1 85 ? 14.961 -25.688 -4.973 1 46.03 85 LEU A N 1
ATOM 654 C CA . LEU A 1 85 ? 16.219 -26.438 -4.93 1 46.03 85 LEU A CA 1
ATOM 655 C C . LEU A 1 85 ? 16.156 -27.641 -5.867 1 46.03 85 LEU A C 1
ATOM 657 O O . LEU A 1 85 ? 17.172 -28 -6.473 1 46.03 85 LEU A O 1
ATOM 661 N N . GLY A 1 86 ? 15.109 -28.344 -5.715 1 43.28 86 GLY A N 1
ATOM 662 C CA . GLY A 1 86 ? 15.109 -29.484 -6.602 1 43.28 86 GLY A CA 1
ATOM 663 C C . GLY A 1 86 ? 15.117 -29.109 -8.07 1 43.28 86 GLY A C 1
ATOM 664 O O . GLY A 1 86 ? 15.695 -29.828 -8.898 1 43.28 86 GLY A O 1
ATOM 665 N N . GLN A 1 87 ? 14.172 -28.344 -8.578 1 44.03 87 GLN A N 1
ATOM 666 C CA . GLN A 1 87 ? 14.055 -28.109 -10.016 1 44.03 87 GLN A CA 1
ATOM 667 C C . GLN A 1 87 ? 14.836 -26.875 -10.438 1 44.03 87 GLN A C 1
ATOM 669 O O . GLN A 1 87 ? 14.906 -25.891 -9.695 1 44.03 87 GLN A O 1
ATOM 674 N N . GLY A 1 88 ? 15.828 -26.984 -11.203 1 46.84 88 GLY A N 1
ATOM 675 C CA . GLY A 1 88 ? 16.375 -25.766 -11.797 1 46.84 88 GLY A CA 1
ATOM 676 C C . GLY A 1 88 ? 15.812 -24.5 -11.195 1 46.84 88 GLY A C 1
ATOM 677 O O . GLY A 1 88 ? 15.008 -24.547 -10.266 1 46.84 88 GLY A O 1
ATOM 678 N N . LEU A 1 89 ? 16.203 -23.188 -11.734 1 52.94 89 LEU A N 1
ATOM 679 C CA . LEU A 1 89 ? 15.836 -21.922 -11.117 1 52.94 89 LEU A CA 1
ATOM 680 C C . LEU A 1 89 ? 14.32 -21.797 -10.984 1 52.94 89 LEU A C 1
ATOM 682 O O . LEU A 1 89 ? 13.641 -21.438 -11.945 1 52.94 89 LEU A O 1
ATOM 686 N N . ALA A 1 90 ? 13.5 -22.906 -10.727 1 61.25 90 ALA A N 1
ATOM 687 C CA . ALA A 1 90 ? 12.094 -22.859 -10.344 1 61.25 90 ALA A CA 1
ATOM 688 C C . ALA A 1 90 ? 11.93 -22.516 -8.867 1 61.25 90 ALA A C 1
ATOM 690 O O . ALA A 1 90 ? 12.789 -22.844 -8.047 1 61.25 90 ALA A O 1
ATOM 691 N N . GLY A 1 91 ? 11.148 -21.391 -8.531 1 78.38 91 GLY A N 1
ATOM 692 C CA . GLY A 1 91 ? 10.914 -21.062 -7.133 1 78.38 91 GLY A CA 1
ATOM 693 C C . GLY A 1 91 ? 10.109 -19.797 -6.949 1 78.38 91 GLY A C 1
ATOM 694 O O . GLY A 1 91 ? 9.625 -19.219 -7.922 1 78.38 91 GLY A O 1
ATOM 695 N N . VAL A 1 92 ? 9.914 -19.594 -5.727 1 86.31 92 VAL A N 1
ATOM 696 C CA . VAL A 1 92 ? 9.148 -18.422 -5.301 1 86.31 92 VAL A CA 1
ATOM 697 C C . VAL A 1 92 ? 10.102 -17.359 -4.773 1 86.31 92 VAL A C 1
ATOM 699 O O . VAL A 1 92 ? 11.008 -17.641 -3.99 1 86.31 92 VAL A O 1
ATOM 702 N N . LEU A 1 93 ? 10.039 -16.25 -5.406 1 91.56 93 LEU A N 1
ATOM 703 C CA . LEU A 1 93 ? 10.773 -15.078 -4.941 1 91.56 93 LEU A CA 1
ATOM 704 C C . LEU A 1 93 ? 9.844 -14.086 -4.262 1 91.56 93 LEU A C 1
ATOM 706 O O . LEU A 1 93 ? 8.945 -13.531 -4.898 1 91.56 93 LEU A O 1
ATOM 710 N N . SER A 1 94 ? 10.016 -13.891 -2.951 1 94.56 94 SER A N 1
ATOM 711 C CA . SER A 1 94 ? 9.227 -12.922 -2.193 1 94.56 94 SER A CA 1
ATOM 712 C C . SER A 1 94 ? 9.953 -11.578 -2.092 1 94.56 94 SER A C 1
ATOM 714 O O . SER A 1 94 ? 10.992 -11.477 -1.44 1 94.56 94 SER A O 1
ATOM 716 N N . VAL A 1 95 ? 9.367 -10.57 -2.686 1 96.81 95 VAL A N 1
ATOM 717 C CA . VAL A 1 95 ? 10.023 -9.273 -2.799 1 96.81 95 VAL A CA 1
ATOM 718 C C . VAL A 1 95 ? 9.172 -8.203 -2.111 1 96.81 95 VAL A C 1
ATOM 720 O O . VAL A 1 95 ? 7.98 -8.062 -2.404 1 96.81 95 VAL A O 1
ATOM 723 N N . GLY A 1 96 ? 9.773 -7.531 -1.129 1 98.25 96 GLY A N 1
ATOM 724 C CA . GLY A 1 96 ? 9.148 -6.344 -0.572 1 98.25 96 GLY A CA 1
ATOM 725 C C . GLY A 1 96 ? 9.453 -5.082 -1.361 1 98.25 96 GLY A C 1
ATOM 726 O O . GLY A 1 96 ? 10.602 -4.859 -1.766 1 98.25 96 GLY A O 1
ATOM 727 N N . VAL A 1 97 ? 8.406 -4.273 -1.603 1 98 97 VAL A N 1
ATOM 728 C CA . VAL A 1 97 ? 8.633 -3.029 -2.328 1 98 97 VAL A CA 1
ATOM 729 C C . VAL A 1 97 ? 7.883 -1.889 -1.646 1 98 97 VAL A C 1
ATOM 731 O O . VAL A 1 97 ? 6.793 -2.092 -1.103 1 98 97 VAL A O 1
ATOM 734 N N . ILE A 1 98 ? 8.469 -0.741 -1.66 1 97.94 98 ILE A N 1
ATOM 735 C CA . ILE A 1 98 ? 7.785 0.486 -1.269 1 97.94 98 ILE A CA 1
ATOM 736 C C . ILE A 1 98 ? 7.102 1.106 -2.486 1 97.94 98 ILE A C 1
ATOM 738 O O . ILE A 1 98 ? 7.48 0.83 -3.627 1 97.94 98 ILE A O 1
ATOM 742 N N . SER A 1 99 ? 6.105 1.936 -2.225 1 97 99 SER A N 1
ATOM 743 C CA . SER A 1 99 ? 5.328 2.525 -3.309 1 97 99 SER A CA 1
ATOM 744 C C . SER A 1 99 ? 6.203 3.383 -4.219 1 97 99 SER A C 1
ATOM 746 O O . SER A 1 99 ? 5.965 3.463 -5.422 1 97 99 SER A O 1
ATOM 748 N N . SER A 1 100 ? 7.227 3.979 -3.658 1 96.69 100 SER A N 1
ATOM 749 C CA . SER A 1 100 ? 8.055 4.922 -4.406 1 96.69 100 SER A CA 1
ATOM 750 C C . SER A 1 100 ? 9.148 4.203 -5.188 1 96.69 100 SER A C 1
ATOM 752 O O . SER A 1 100 ? 10.031 4.84 -5.758 1 96.69 100 SER A O 1
ATOM 754 N N . SER A 1 101 ? 9.039 2.865 -5.234 1 96.38 101 SER A N 1
ATOM 755 C CA . SER A 1 101 ? 10.008 2.115 -6.031 1 96.38 101 SER A CA 1
ATOM 756 C C . SER A 1 101 ? 9.453 1.789 -7.414 1 96.38 101 SER A C 1
ATOM 758 O O . SER A 1 101 ? 10.086 1.074 -8.188 1 96.38 101 SER A O 1
ATOM 760 N N . MET A 1 102 ? 8.172 2.096 -7.867 1 87.75 102 MET A N 1
ATOM 761 C CA . MET A 1 102 ? 7.469 1.774 -9.102 1 87.75 102 MET A CA 1
ATOM 762 C C . MET A 1 102 ? 8.352 2.062 -10.32 1 87.75 102 MET A C 1
ATOM 764 O O . MET A 1 102 ? 8.273 1.355 -11.328 1 87.75 102 MET A O 1
ATOM 768 N N . GLY A 1 103 ? 9.367 2.811 -10.242 1 82.94 103 GLY A N 1
ATOM 769 C CA . GLY A 1 103 ? 10.281 3.088 -11.344 1 82.94 103 GLY A CA 1
ATOM 770 C C . GLY A 1 103 ? 11.477 2.156 -11.375 1 82.94 103 GLY A C 1
ATOM 771 O O . GLY A 1 103 ? 12.125 2.004 -12.414 1 82.94 103 GLY A O 1
ATOM 772 N N . ALA A 1 104 ? 11.602 1.528 -10.398 1 89.94 104 ALA A N 1
ATOM 773 C CA . ALA A 1 104 ? 12.789 0.69 -10.266 1 89.94 104 ALA A CA 1
ATOM 774 C C . ALA A 1 104 ? 12.445 -0.787 -10.43 1 89.94 104 ALA A C 1
ATOM 776 O O . ALA A 1 104 ? 13.305 -1.601 -10.773 1 89.94 104 ALA A O 1
ATOM 777 N N . THR A 1 105 ? 11.188 -1.178 -10.141 1 90.25 105 THR A N 1
ATOM 778 C CA . THR A 1 105 ? 10.742 -2.562 -10.234 1 90.25 105 THR A CA 1
ATOM 779 C C . THR A 1 105 ? 9.352 -2.645 -10.867 1 90.25 105 THR A C 1
ATOM 781 O O . THR A 1 105 ? 8.461 -1.867 -10.523 1 90.25 105 THR A O 1
ATOM 784 N N . PRO A 1 106 ? 9.109 -3.424 -11.891 1 91.69 106 PRO A N 1
ATOM 785 C CA . PRO A 1 106 ? 10.133 -4.309 -12.445 1 91.69 106 PRO A CA 1
ATOM 786 C C . PRO A 1 106 ? 11.086 -3.578 -13.391 1 91.69 106 PRO A C 1
ATOM 788 O O . PRO A 1 106 ? 10.75 -2.516 -13.914 1 91.69 106 PRO A O 1
ATOM 791 N N . ASN A 1 107 ? 12.25 -4.074 -13.43 1 89.88 107 ASN A N 1
ATOM 792 C CA . ASN A 1 107 ? 13.195 -3.535 -14.398 1 89.88 107 ASN A CA 1
ATOM 793 C C . ASN A 1 107 ? 13.375 -4.477 -15.586 1 89.88 107 ASN A C 1
ATOM 795 O O . ASN A 1 107 ? 12.812 -5.574 -15.609 1 89.88 107 ASN A O 1
ATOM 799 N N . ALA A 1 108 ? 14.109 -4.055 -16.562 1 86.19 108 ALA A N 1
ATOM 800 C CA . ALA A 1 108 ? 14.281 -4.812 -17.797 1 86.19 108 ALA A CA 1
ATOM 801 C C . ALA A 1 108 ? 15.016 -6.121 -17.531 1 86.19 108 ALA A C 1
ATOM 803 O O . ALA A 1 108 ? 14.75 -7.133 -18.188 1 86.19 108 ALA A O 1
ATOM 804 N N . LYS A 1 109 ? 15.844 -6.07 -16.609 1 87.69 109 LYS A N 1
ATOM 805 C CA . LYS A 1 109 ? 16.625 -7.266 -16.328 1 87.69 109 LYS A CA 1
ATOM 806 C C . LYS A 1 109 ? 15.758 -8.344 -15.664 1 87.69 109 LYS A C 1
ATOM 808 O O . LYS A 1 109 ? 15.992 -9.539 -15.867 1 87.69 109 LYS A O 1
ATOM 813 N N . LEU A 1 110 ? 14.852 -7.91 -14.891 1 87.62 110 LEU A N 1
ATOM 814 C CA . LEU A 1 110 ? 13.922 -8.875 -14.305 1 87.62 110 LEU A CA 1
ATOM 815 C C . LEU A 1 110 ? 13.125 -9.594 -15.383 1 87.62 110 LEU A C 1
ATOM 817 O O . LEU A 1 110 ? 12.844 -10.789 -15.266 1 87.62 110 LEU A O 1
ATOM 821 N N . ARG A 1 111 ? 12.812 -8.867 -16.328 1 84.31 111 ARG A N 1
ATOM 822 C CA . ARG A 1 111 ? 12.109 -9.469 -17.469 1 84.31 111 ARG A CA 1
ATOM 823 C C . ARG A 1 111 ? 12.945 -10.562 -18.109 1 84.31 111 ARG A C 1
ATOM 825 O O . ARG A 1 111 ? 12.422 -11.625 -18.453 1 84.31 111 ARG A O 1
ATOM 832 N N . THR A 1 112 ? 14.156 -10.273 -18.219 1 82.25 112 THR A N 1
ATOM 833 C CA . THR A 1 112 ? 15.086 -11.25 -18.781 1 82.25 112 THR A CA 1
ATOM 834 C C . THR A 1 112 ? 15.203 -12.469 -17.875 1 82.25 112 THR A C 1
ATOM 836 O O . THR A 1 112 ? 15.258 -13.602 -18.359 1 82.25 112 THR A O 1
ATOM 839 N N . LEU A 1 113 ? 15.172 -12.156 -16.656 1 78.62 113 LEU A N 1
ATOM 840 C CA . LEU A 1 113 ? 15.273 -13.234 -15.672 1 78.62 113 LEU A CA 1
ATOM 841 C C . LEU A 1 113 ? 14.094 -14.188 -15.789 1 78.62 113 LEU A C 1
ATOM 843 O O . LEU A 1 113 ? 14.266 -15.406 -15.781 1 78.62 113 LEU A O 1
ATOM 847 N N . THR A 1 114 ? 12.938 -13.695 -15.945 1 79.69 114 THR A N 1
ATOM 848 C CA . THR A 1 114 ? 11.75 -14.531 -15.969 1 79.69 114 THR A CA 1
ATOM 849 C C . THR A 1 114 ? 11.609 -15.234 -17.312 1 79.69 114 THR A C 1
ATOM 851 O O . THR A 1 114 ? 10.914 -16.25 -17.422 1 79.69 114 THR A O 1
ATOM 854 N N . ARG A 1 115 ? 12.211 -14.664 -18.312 1 78.06 115 ARG A N 1
ATOM 855 C CA . ARG A 1 115 ? 12.266 -15.352 -19.594 1 78.06 115 ARG A CA 1
ATOM 856 C C . ARG A 1 115 ? 13.133 -16.609 -19.516 1 78.06 115 ARG A C 1
ATOM 858 O O . ARG A 1 115 ? 12.797 -17.641 -20.094 1 78.06 115 ARG A O 1
ATOM 865 N N . HIS A 1 116 ? 14.133 -16.406 -18.781 1 69.19 116 HIS A N 1
ATOM 866 C CA . HIS A 1 116 ? 15.078 -17.516 -18.641 1 69.19 116 HIS A CA 1
ATOM 867 C C . HIS A 1 116 ? 14.594 -18.531 -17.609 1 69.19 116 HIS A C 1
ATOM 869 O O . HIS A 1 116 ? 14.93 -19.703 -17.688 1 69.19 116 HIS A O 1
ATOM 875 N N . TYR A 1 117 ? 13.82 -18.016 -16.75 1 69.88 117 TYR A N 1
ATOM 876 C CA . TYR A 1 117 ? 13.234 -18.844 -15.711 1 69.88 117 TYR A CA 1
ATOM 877 C C . TYR A 1 117 ? 11.719 -18.703 -15.672 1 69.88 117 TYR A C 1
ATOM 879 O O . TYR A 1 117 ? 11.172 -18.094 -14.742 1 69.88 117 TYR A O 1
ATOM 887 N N . PRO A 1 118 ? 11.125 -19.375 -16.531 1 76.94 118 PRO A N 1
ATOM 888 C CA . PRO A 1 118 ? 9.711 -19.078 -16.781 1 76.94 118 PRO A CA 1
ATOM 889 C C . PRO A 1 118 ? 8.805 -19.609 -15.664 1 76.94 118 PRO A C 1
ATOM 891 O O . PRO A 1 118 ? 7.621 -19.266 -15.609 1 76.94 118 PRO A O 1
ATOM 894 N N . LYS A 1 119 ? 9.461 -20.359 -14.711 1 80.69 119 LYS A N 1
ATOM 895 C CA . LYS A 1 119 ? 8.602 -20.922 -13.672 1 80.69 119 LYS A CA 1
ATOM 896 C C . LYS A 1 119 ? 8.797 -20.203 -12.344 1 80.69 119 LYS A C 1
ATOM 898 O O . LYS A 1 119 ? 8.289 -20.641 -11.312 1 80.69 119 LYS A O 1
ATOM 903 N N . VAL A 1 120 ? 9.516 -19.094 -12.445 1 86.94 120 VAL A N 1
ATOM 904 C CA . VAL A 1 120 ? 9.68 -18.281 -11.242 1 86.94 120 VAL A CA 1
ATOM 905 C C . VAL A 1 120 ? 8.375 -17.562 -10.922 1 86.94 120 VAL A C 1
ATOM 907 O O . VAL A 1 120 ? 7.746 -16.984 -11.805 1 86.94 120 VAL A O 1
ATOM 910 N N . GLN A 1 121 ? 7.977 -17.766 -9.68 1 91.62 121 GLN A N 1
ATOM 911 C CA . GLN A 1 121 ? 6.836 -17 -9.164 1 91.62 121 GLN A CA 1
ATOM 912 C C . GLN A 1 121 ? 7.293 -15.867 -8.25 1 91.62 121 GLN A C 1
ATOM 914 O O . GLN A 1 121 ? 8.062 -16.094 -7.316 1 91.62 121 GLN A O 1
ATOM 919 N N . ILE A 1 122 ? 6.855 -14.695 -8.555 1 94.19 122 ILE A N 1
ATOM 920 C CA . ILE A 1 122 ? 7.223 -13.531 -7.746 1 94.19 122 ILE A CA 1
ATOM 921 C C . ILE A 1 122 ? 6.051 -13.133 -6.855 1 94.19 122 ILE A C 1
ATOM 923 O O . ILE A 1 122 ? 4.922 -12.977 -7.336 1 94.19 122 ILE A O 1
ATOM 927 N N . ARG A 1 123 ? 6.277 -13.07 -5.602 1 95.69 123 ARG A N 1
ATOM 928 C CA . ARG A 1 123 ? 5.316 -12.539 -4.641 1 95.69 123 ARG A CA 1
ATOM 929 C C . ARG A 1 123 ? 5.742 -11.156 -4.152 1 95.69 123 ARG A C 1
ATOM 931 O O . ARG A 1 123 ? 6.75 -11.023 -3.457 1 95.69 123 ARG A O 1
ATOM 938 N N . LEU A 1 124 ? 4.988 -10.195 -4.531 1 97.12 124 LEU A N 1
ATOM 939 C CA . LEU A 1 124 ? 5.309 -8.805 -4.203 1 97.12 124 LEU A CA 1
ATOM 940 C C . LEU A 1 124 ? 4.516 -8.336 -2.99 1 97.12 124 LEU A C 1
ATOM 942 O O . LEU A 1 124 ? 3.283 -8.391 -2.988 1 97.12 124 LEU A O 1
ATOM 946 N N . PHE A 1 125 ? 5.223 -7.906 -2.012 1 96.94 125 PHE A N 1
ATOM 947 C CA . PHE A 1 125 ? 4.617 -7.359 -0.805 1 96.94 125 PHE A CA 1
ATOM 948 C C . PHE A 1 125 ? 4.902 -5.867 -0.682 1 96.94 125 PHE A C 1
ATOM 950 O O . PHE A 1 125 ? 6.059 -5.445 -0.716 1 96.94 125 PHE A O 1
ATOM 957 N N . GLU A 1 126 ? 3.832 -5.105 -0.579 1 97.19 126 GLU A N 1
ATOM 958 C CA . GLU A 1 126 ? 3.992 -3.662 -0.45 1 97.19 126 GLU A CA 1
ATOM 959 C C . GLU A 1 126 ? 3.824 -3.215 1 1 97.19 126 GLU A C 1
ATOM 961 O O . GLU A 1 126 ? 2.961 -3.727 1.717 1 97.19 126 GLU A O 1
ATOM 966 N N . ASP A 1 127 ? 4.711 -2.396 1.458 1 96.12 127 ASP A N 1
ATOM 967 C CA . ASP A 1 127 ? 4.707 -1.785 2.783 1 96.12 127 ASP A CA 1
ATOM 968 C C . ASP A 1 127 ? 5.637 -0.575 2.832 1 96.12 127 ASP A C 1
ATOM 970 O O . ASP A 1 127 ? 6.27 -0.231 1.831 1 96.12 127 ASP A O 1
ATOM 974 N N . ASN A 1 128 ? 5.562 0.111 3.926 1 94.44 128 ASN A N 1
ATOM 975 C CA . ASN A 1 128 ? 6.586 1.141 4.094 1 94.44 128 ASN A CA 1
ATOM 976 C C . ASN A 1 128 ? 7.945 0.533 4.422 1 94.44 128 ASN A C 1
ATOM 978 O O . ASN A 1 128 ? 8.055 -0.671 4.664 1 94.44 128 ASN A O 1
ATOM 982 N N . THR A 1 129 ? 8.945 1.342 4.395 1 93.88 129 THR A N 1
ATOM 983 C CA . THR A 1 129 ? 10.32 0.904 4.586 1 93.88 129 THR A CA 1
ATOM 984 C C . THR A 1 129 ? 10.461 0.105 5.879 1 93.88 129 THR A C 1
ATOM 986 O O . THR A 1 129 ? 11.039 -0.987 5.879 1 93.88 129 THR A O 1
ATOM 989 N N . TYR A 1 130 ? 9.898 0.508 6.945 1 87.31 130 TYR A N 1
ATOM 990 C CA . TYR A 1 130 ? 10.07 -0.132 8.242 1 87.31 130 TYR A CA 1
ATOM 991 C C . TYR A 1 130 ? 9.312 -1.454 8.305 1 87.31 130 TYR A C 1
ATOM 993 O O . TYR A 1 130 ? 9.797 -2.424 8.898 1 87.31 130 TYR A O 1
ATOM 1001 N N . GLY A 1 131 ? 8.133 -1.397 7.738 1 90.69 131 GLY A N 1
ATOM 1002 C CA . GLY A 1 131 ? 7.402 -2.65 7.641 1 90.69 131 GLY A CA 1
ATOM 1003 C C . GLY A 1 131 ? 8.148 -3.715 6.859 1 90.69 131 GLY A C 1
ATOM 1004 O O . GLY A 1 131 ? 8.133 -4.891 7.23 1 90.69 131 GLY A O 1
ATOM 1005 N N . LEU A 1 132 ? 8.812 -3.311 5.816 1 95.94 132 LEU A N 1
ATOM 1006 C CA . LEU A 1 132 ? 9.555 -4.262 4.992 1 95.94 132 LEU A CA 1
ATOM 1007 C C . LEU A 1 132 ? 10.797 -4.762 5.715 1 95.94 132 LEU A C 1
ATOM 1009 O O . LEU A 1 132 ? 11.148 -5.938 5.613 1 95.94 132 LEU A O 1
ATOM 1013 N N . ILE A 1 133 ? 11.422 -3.887 6.398 1 91.25 133 ILE A N 1
ATOM 1014 C CA . ILE A 1 133 ? 12.586 -4.285 7.18 1 91.25 133 ILE A CA 1
ATOM 1015 C C . ILE A 1 133 ? 12.172 -5.301 8.242 1 91.25 133 ILE A C 1
ATOM 1017 O O . ILE A 1 133 ? 12.867 -6.297 8.469 1 91.25 133 ILE A O 1
ATOM 1021 N N . ASP A 1 134 ? 11.031 -5.039 8.898 1 86.12 134 ASP A N 1
ATOM 1022 C CA . ASP A 1 134 ? 10.492 -5.977 9.875 1 86.12 134 ASP A CA 1
ATOM 1023 C C . ASP A 1 134 ? 10.195 -7.328 9.234 1 86.12 134 ASP A C 1
ATOM 1025 O O . ASP A 1 134 ? 10.469 -8.375 9.828 1 86.12 134 ASP A O 1
ATOM 1029 N N . ARG A 1 135 ? 9.648 -7.336 8.023 1 90.25 135 ARG A N 1
ATOM 1030 C CA . ARG A 1 135 ? 9.336 -8.57 7.312 1 90.25 135 ARG A CA 1
ATOM 1031 C C . ARG A 1 135 ? 10.609 -9.344 6.961 1 90.25 135 ARG A C 1
ATOM 1033 O O . ARG A 1 135 ? 10.617 -10.57 6.988 1 90.25 135 ARG A O 1
ATOM 1040 N N . LEU A 1 136 ? 11.648 -8.648 6.617 1 91.94 136 LEU A N 1
ATOM 1041 C CA . LEU A 1 136 ? 12.93 -9.281 6.348 1 91.94 136 LEU A CA 1
ATOM 1042 C C . LEU A 1 136 ? 13.484 -9.945 7.605 1 91.94 136 LEU A C 1
ATOM 1044 O O . LEU A 1 136 ? 13.961 -11.078 7.559 1 91.94 136 LEU A O 1
ATOM 1048 N N . ALA A 1 137 ? 13.359 -9.234 8.695 1 83.25 137 ALA A N 1
ATOM 1049 C CA . ALA A 1 137 ? 13.875 -9.742 9.969 1 83.25 137 ALA A CA 1
ATOM 1050 C C . ALA A 1 137 ? 13.164 -11.023 10.375 1 83.25 137 ALA A C 1
ATOM 1052 O O . ALA A 1 137 ? 13.773 -11.914 10.969 1 83.25 137 ALA A O 1
ATOM 1053 N N . LYS A 1 138 ? 11.914 -11.086 10.023 1 79.44 138 LYS A N 1
ATOM 1054 C CA . LYS A 1 138 ? 11.094 -12.242 10.367 1 79.44 138 LYS A CA 1
ATOM 1055 C C . LYS A 1 138 ? 11.156 -13.297 9.266 1 79.44 138 LYS A C 1
ATOM 1057 O O . LYS A 1 138 ? 10.461 -14.312 9.336 1 79.44 138 LYS A O 1
ATOM 1062 N N . HIS A 1 139 ? 11.883 -13.031 8.25 1 81.75 139 HIS A N 1
ATOM 1063 C CA . HIS A 1 139 ? 12.102 -13.945 7.133 1 81.75 139 HIS A CA 1
ATOM 1064 C C . HIS A 1 139 ? 10.805 -14.227 6.387 1 81.75 139 HIS A C 1
ATOM 1066 O O . HIS A 1 139 ? 10.578 -15.352 5.93 1 81.75 139 HIS A O 1
ATOM 1072 N N . LEU A 1 140 ? 9.977 -13.18 6.348 1 87.75 140 LEU A N 1
ATOM 1073 C CA . LEU A 1 140 ? 8.703 -13.297 5.656 1 87.75 140 LEU A CA 1
ATOM 1074 C C . LEU A 1 140 ? 8.836 -12.898 4.191 1 87.75 140 LEU A C 1
ATOM 1076 O O . LEU A 1 140 ? 7.953 -13.18 3.381 1 87.75 140 LEU A O 1
ATOM 1080 N N . ILE A 1 141 ? 9.906 -12.211 3.865 1 94.06 141 ILE A N 1
ATOM 1081 C CA . ILE A 1 141 ? 10.297 -11.906 2.492 1 94.06 141 ILE A CA 1
ATOM 1082 C C . ILE A 1 141 ? 11.797 -12.156 2.32 1 94.06 141 ILE A C 1
ATOM 1084 O O . ILE A 1 141 ? 12.523 -12.297 3.303 1 94.06 141 ILE A O 1
ATOM 1088 N N . ASP A 1 142 ? 12.203 -12.258 1.046 1 92.62 142 ASP A N 1
ATOM 1089 C CA . ASP A 1 142 ? 13.586 -12.625 0.749 1 92.62 142 ASP A CA 1
ATOM 1090 C C . ASP A 1 142 ? 14.453 -11.375 0.577 1 92.62 142 ASP A C 1
ATOM 1092 O O . ASP A 1 142 ? 15.641 -11.391 0.911 1 92.62 142 ASP A O 1
ATOM 1096 N N . VAL A 1 143 ? 13.906 -10.398 -0.025 1 96.62 143 VAL A N 1
ATOM 1097 C CA . VAL A 1 143 ? 14.602 -9.172 -0.417 1 96.62 143 VAL A CA 1
ATOM 1098 C C . VAL A 1 143 ? 13.617 -8.016 -0.472 1 96.62 143 VAL A C 1
ATOM 1100 O O . VAL A 1 143 ? 12.406 -8.227 -0.586 1 96.62 143 VAL A O 1
ATOM 1103 N N . ALA A 1 144 ? 14.102 -6.812 -0.261 1 98.31 144 ALA A N 1
ATOM 1104 C CA . ALA A 1 144 ? 13.203 -5.66 -0.309 1 98.31 144 ALA A CA 1
ATOM 1105 C C . ALA A 1 144 ? 13.883 -4.473 -0.987 1 98.31 144 ALA A C 1
ATOM 1107 O O . ALA A 1 144 ? 15.109 -4.352 -0.967 1 98.31 144 A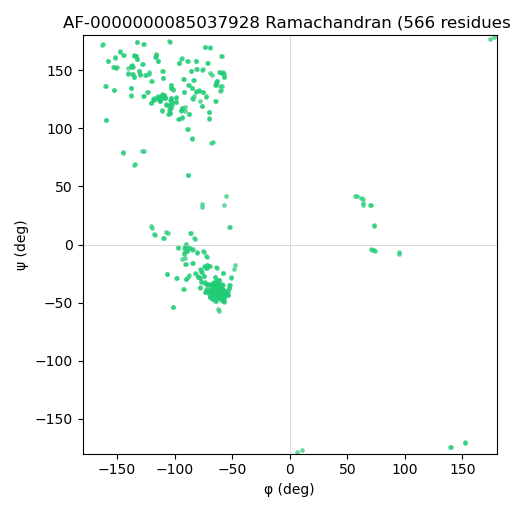LA A O 1
ATOM 1108 N N . ILE A 1 145 ? 13.102 -3.678 -1.668 1 98.12 145 ILE A N 1
ATOM 1109 C CA . ILE A 1 145 ? 13.531 -2.381 -2.18 1 98.12 145 ILE A CA 1
ATOM 1110 C C . ILE A 1 145 ? 12.938 -1.267 -1.32 1 98.12 145 ILE A C 1
ATOM 1112 O O . ILE A 1 145 ? 11.719 -1.105 -1.259 1 98.12 145 ILE A O 1
ATOM 1116 N N . VAL A 1 146 ? 13.828 -0.524 -0.65 1 97.75 146 VAL A N 1
ATOM 1117 C CA . VAL A 1 146 ? 13.398 0.472 0.324 1 97.75 146 VAL A CA 1
ATOM 1118 C C . VAL A 1 146 ? 14.133 1.788 0.077 1 97.75 146 VAL A C 1
ATOM 1120 O O . VAL A 1 146 ? 14.938 1.894 -0.856 1 97.75 146 VAL A O 1
ATOM 1123 N N . ARG A 1 147 ? 13.719 2.746 0.832 1 96.12 147 ARG A N 1
ATOM 1124 C CA . ARG A 1 147 ? 14.32 4.066 0.684 1 96.12 147 ARG A CA 1
ATOM 1125 C C . ARG A 1 147 ? 14.859 4.574 2.016 1 96.12 147 ARG A C 1
ATOM 1127 O O . ARG A 1 147 ? 14.242 4.367 3.062 1 96.12 147 ARG A O 1
ATOM 1134 N N . THR A 1 148 ? 15.953 5.309 1.896 1 94.31 148 THR A N 1
ATOM 1135 C CA . THR A 1 148 ? 16.5 5.996 3.057 1 94.31 148 THR A CA 1
ATOM 1136 C C . THR A 1 148 ? 15.617 7.176 3.457 1 94.31 148 THR A C 1
ATOM 1138 O O . THR A 1 148 ? 14.867 7.699 2.635 1 94.31 148 THR A O 1
ATOM 1141 N N . PRO A 1 149 ? 15.672 7.582 4.668 1 89.31 149 PRO A N 1
ATOM 1142 C CA . PRO A 1 149 ? 16.547 7.07 5.723 1 89.31 149 PRO A CA 1
ATOM 1143 C C . PRO A 1 149 ? 15.984 5.828 6.406 1 89.31 149 PRO A C 1
ATOM 1145 O O . PRO A 1 149 ? 14.766 5.66 6.48 1 89.31 149 PRO A O 1
ATOM 1148 N N . PHE A 1 150 ? 16.859 4.879 6.734 1 86.81 150 PHE A N 1
ATOM 1149 C CA . PHE A 1 150 ? 16.531 3.785 7.641 1 86.81 150 PHE A CA 1
ATOM 1150 C C . PHE A 1 150 ? 17.797 3.199 8.258 1 86.81 150 PHE A C 1
ATOM 1152 O O . PHE A 1 150 ? 18.906 3.426 7.762 1 86.81 150 PHE A O 1
ATOM 1159 N N . THR A 1 151 ? 17.625 2.596 9.297 1 79.62 151 THR A N 1
ATOM 1160 C CA . THR A 1 151 ? 18.672 1.802 9.922 1 79.62 151 THR A CA 1
ATOM 1161 C C . THR A 1 151 ? 18.297 0.323 9.938 1 79.62 151 THR A C 1
ATOM 1163 O O . THR A 1 151 ? 17.219 -0.043 10.391 1 79.62 151 THR A O 1
ATOM 1166 N N . ALA A 1 152 ? 19.156 -0.415 9.453 1 81.69 152 ALA A N 1
ATOM 1167 C CA . ALA A 1 152 ? 18.859 -1.844 9.406 1 81.69 152 ALA A CA 1
ATOM 1168 C C . ALA A 1 152 ? 20.109 -2.676 9.633 1 81.69 152 ALA A C 1
ATOM 1170 O O . ALA A 1 152 ? 20.641 -3.287 8.703 1 81.69 152 ALA A O 1
ATOM 1171 N N . PRO A 1 153 ? 20.344 -2.703 10.977 1 81.62 153 PRO A N 1
ATOM 1172 C CA . PRO A 1 153 ? 21.469 -3.615 11.25 1 81.62 153 PRO A CA 1
ATOM 1173 C C . PRO A 1 153 ? 21.156 -5.059 10.859 1 81.62 153 PRO A C 1
ATOM 1175 O O . PRO A 1 153 ? 20.016 -5.508 11 1 81.62 153 PRO A O 1
ATOM 1178 N N . GLY A 1 154 ? 22.062 -5.688 10.344 1 89.06 154 GLY A N 1
ATOM 1179 C CA . GLY A 1 154 ? 21.875 -7.09 10 1 89.06 154 GLY A CA 1
ATOM 1180 C C . GLY A 1 154 ? 21.453 -7.293 8.555 1 89.06 154 GLY A C 1
ATOM 1181 O O . GLY A 1 154 ? 21.281 -8.43 8.109 1 89.06 154 GLY A O 1
ATOM 1182 N N . LEU A 1 155 ? 21.219 -6.156 7.977 1 93.81 155 LEU A N 1
ATOM 1183 C CA . LEU A 1 155 ? 20.875 -6.262 6.566 1 93.81 155 LEU A CA 1
ATOM 1184 C C . LEU A 1 155 ? 22.047 -5.867 5.68 1 93.81 155 LEU A C 1
ATOM 1186 O O . LEU A 1 155 ? 22.797 -4.941 6.008 1 93.81 155 LEU A O 1
ATOM 1190 N N . ALA A 1 156 ? 22.234 -6.66 4.641 1 96.81 156 ALA A N 1
ATOM 1191 C CA . ALA A 1 156 ? 23.078 -6.227 3.52 1 96.81 156 ALA A CA 1
ATOM 1192 C C . ALA A 1 156 ? 22.297 -5.316 2.578 1 96.81 156 ALA A C 1
ATOM 1194 O O . ALA A 1 156 ? 21.062 -5.293 2.605 1 96.81 156 ALA A O 1
ATOM 1195 N N . SER A 1 157 ? 23 -4.516 1.813 1 96.75 157 SER A N 1
ATOM 1196 C CA . SER A 1 157 ? 22.297 -3.6 0.93 1 96.75 157 SER A CA 1
ATOM 1197 C C . SER A 1 157 ? 23.109 -3.299 -0.325 1 96.75 157 SER A C 1
ATOM 1199 O O . SER A 1 157 ? 24.312 -3.49 -0.344 1 96.75 157 SER A O 1
ATOM 1201 N N . LYS A 1 158 ? 22.453 -2.982 -1.367 1 97.19 158 LYS A N 1
ATOM 1202 C CA . LYS A 1 158 ? 22.984 -2.432 -2.611 1 97.19 158 LYS A CA 1
ATOM 1203 C C . LYS A 1 158 ? 22.25 -1.147 -3 1 97.19 158 LYS A C 1
ATOM 1205 O O . LYS A 1 158 ? 21.016 -1.109 -3.027 1 97.19 158 LYS A O 1
ATOM 1210 N N . THR A 1 159 ? 23.031 -0.101 -3.246 1 97.5 159 THR A N 1
ATOM 1211 C CA . THR A 1 159 ? 22.453 1.184 -3.627 1 97.5 159 THR A CA 1
ATOM 1212 C C . THR A 1 159 ? 21.984 1.154 -5.074 1 97.5 159 THR A C 1
ATOM 1214 O O . THR A 1 159 ? 22.703 0.701 -5.965 1 97.5 159 THR A O 1
ATOM 1217 N N . LEU A 1 160 ? 20.797 1.599 -5.285 1 96.62 160 LEU A N 1
ATOM 1218 C CA . LEU A 1 160 ? 20.25 1.649 -6.637 1 96.62 160 LEU A CA 1
ATOM 1219 C C . LEU A 1 160 ? 20.312 3.064 -7.199 1 96.62 160 LEU A C 1
ATOM 1221 O O . LEU A 1 160 ? 20.797 3.273 -8.312 1 96.62 160 LEU A O 1
ATOM 1225 N N . GLN A 1 161 ? 19.766 4.02 -6.473 1 95.56 161 GLN A N 1
ATOM 1226 C CA . GLN A 1 161 ? 19.703 5.387 -6.988 1 95.56 161 GLN A CA 1
ATOM 1227 C C . GLN A 1 161 ? 19.516 6.391 -5.855 1 95.56 161 GLN A C 1
ATOM 1229 O O . GLN A 1 161 ? 18.766 6.141 -4.91 1 95.56 161 GLN A O 1
ATOM 1234 N N . THR A 1 162 ? 20.25 7.457 -5.926 1 97.44 162 THR A N 1
ATOM 1235 C CA . THR A 1 162 ? 20 8.617 -5.078 1 97.44 162 THR A CA 1
ATOM 1236 C C . THR A 1 162 ? 19.312 9.727 -5.871 1 97.44 162 THR A C 1
ATOM 1238 O O . THR A 1 162 ? 19.688 10 -7.016 1 97.44 162 THR A O 1
ATOM 1241 N N . GLU A 1 163 ? 18.297 10.281 -5.262 1 96.88 163 GLU A N 1
ATOM 1242 C CA . GLU A 1 163 ? 17.578 11.312 -5.996 1 96.88 163 GLU A CA 1
ATOM 1243 C C . GLU A 1 163 ? 17.016 12.383 -5.055 1 96.88 163 GLU A C 1
ATOM 1245 O O . GLU A 1 163 ? 17 12.188 -3.838 1 96.88 163 GLU A O 1
ATOM 1250 N N . SER A 1 164 ? 16.594 13.508 -5.652 1 97.56 164 SER A N 1
ATOM 1251 C CA . SER A 1 164 ? 16 14.617 -4.91 1 97.56 164 SER A CA 1
ATOM 1252 C C . SER A 1 164 ? 14.477 14.516 -4.887 1 97.56 164 SER A C 1
ATOM 1254 O O . SER A 1 164 ? 13.883 13.797 -5.695 1 97.56 164 SER A O 1
ATOM 1256 N N . MET A 1 165 ? 13.953 15.242 -3.879 1 97.69 165 MET A N 1
ATOM 1257 C CA . MET A 1 165 ? 12.516 15.461 -3.906 1 97.69 165 MET A CA 1
ATOM 1258 C C . MET A 1 165 ? 12.141 16.5 -4.949 1 97.69 165 MET A C 1
ATOM 1260 O O . MET A 1 165 ? 12.93 17.406 -5.246 1 97.69 165 MET A O 1
ATOM 1264 N N . VAL A 1 166 ? 10.961 16.406 -5.508 1 97.38 166 VAL A N 1
ATOM 1265 C CA . VAL A 1 166 ? 10.43 17.359 -6.469 1 97.38 166 VAL A CA 1
ATOM 1266 C C . VAL A 1 166 ? 8.992 17.719 -6.105 1 97.38 166 VAL A C 1
ATOM 1268 O O . VAL A 1 166 ? 8.359 17.031 -5.305 1 97.38 166 VAL A O 1
ATOM 1271 N N . ALA A 1 167 ? 8.57 18.766 -6.633 1 96.56 167 ALA A N 1
ATOM 1272 C CA . ALA A 1 167 ? 7.172 19.172 -6.508 1 96.56 167 ALA A CA 1
ATOM 1273 C C . ALA A 1 167 ? 6.371 18.781 -7.746 1 96.56 167 ALA A C 1
ATOM 1275 O O . ALA A 1 167 ? 6.812 19.016 -8.875 1 96.56 167 ALA A O 1
ATOM 1276 N N . VAL A 1 168 ? 5.301 18.094 -7.512 1 95.75 168 VAL A N 1
ATOM 1277 C CA . VAL A 1 168 ? 4.324 17.828 -8.57 1 95.75 168 VAL A CA 1
ATOM 1278 C C . VAL A 1 168 ? 3.225 18.891 -8.531 1 95.75 168 VAL A C 1
ATOM 1280 O O . VAL A 1 168 ? 2.371 18.875 -7.641 1 95.75 168 VAL A O 1
ATOM 1283 N N . VAL A 1 169 ? 3.238 19.734 -9.508 1 93.88 169 VAL A N 1
ATOM 1284 C CA . VAL A 1 169 ? 2.352 20.891 -9.555 1 93.88 169 VAL A CA 1
ATOM 1285 C C . VAL A 1 169 ? 1.263 20.672 -10.602 1 93.88 169 VAL A C 1
ATOM 1287 O O . VAL A 1 169 ? 1.56 20.391 -11.766 1 93.88 169 VAL A O 1
ATOM 1290 N N . PRO A 1 170 ? -0.007 20.719 -10.109 1 90.31 170 PRO A N 1
ATOM 1291 C CA . PRO A 1 170 ? -1.062 20.578 -11.117 1 90.31 170 PRO A CA 1
ATOM 1292 C C . PRO A 1 170 ? -0.977 21.656 -12.203 1 90.31 170 PRO A C 1
ATOM 1294 O O . PRO A 1 170 ? -0.582 22.797 -11.922 1 90.31 170 PRO A O 1
ATOM 1297 N N . GLN A 1 171 ? -1.396 21.234 -13.391 1 81.88 171 GLN A N 1
ATOM 1298 C CA . GLN A 1 171 ? -1.364 22.188 -14.5 1 81.88 171 GLN A CA 1
ATOM 1299 C C . GLN A 1 171 ? -2.262 23.391 -14.219 1 81.88 171 GLN A C 1
ATOM 1301 O O . GLN A 1 171 ? -3.295 23.266 -13.562 1 81.88 171 GLN A O 1
ATOM 1306 N N . LYS A 1 172 ? -1.822 24.484 -14.75 1 68.62 172 LYS A N 1
ATOM 1307 C CA . LYS A 1 172 ? -2.512 25.781 -14.672 1 68.62 172 LYS A CA 1
ATOM 1308 C C . LYS A 1 172 ? -2.443 26.359 -13.258 1 68.62 172 LYS A C 1
ATOM 1310 O O . LYS A 1 172 ? -3.096 27.359 -12.961 1 68.62 172 LYS A O 1
ATOM 1315 N N . TYR A 1 173 ? -1.865 25.516 -12.375 1 66.12 173 TYR A N 1
ATOM 1316 C CA . TYR A 1 173 ? -1.569 26.109 -11.078 1 66.12 173 TYR A CA 1
ATOM 1317 C C . TYR A 1 173 ? -0.484 27.172 -11.203 1 66.12 173 TYR A C 1
ATOM 1319 O O . TYR A 1 173 ? 0.67 26.859 -11.5 1 66.12 173 TYR A O 1
ATOM 1327 N N . ASP A 1 174 ? -0.777 28.281 -11.438 1 65.44 174 ASP A N 1
ATOM 1328 C CA . ASP A 1 174 ? 0.075 29.422 -11.758 1 65.44 174 ASP A CA 1
ATOM 1329 C C . ASP A 1 174 ? 0.765 29.969 -10.508 1 65.44 174 ASP A C 1
ATOM 1331 O O . ASP A 1 174 ? 1.192 31.125 -10.484 1 65.44 174 ASP A O 1
ATOM 1335 N N . HIS A 1 175 ? 1.022 29.141 -9.688 1 74.62 175 HIS A N 1
ATOM 1336 C CA . HIS A 1 175 ? 1.537 29.703 -8.453 1 74.62 175 HIS A CA 1
ATOM 1337 C C . HIS A 1 175 ? 3.051 29.891 -8.508 1 74.62 175 HIS A C 1
ATOM 1339 O O . HIS A 1 175 ? 3.605 30.75 -7.824 1 74.62 175 HIS A O 1
ATOM 1345 N N . PHE A 1 176 ? 3.617 29.031 -9.367 1 79.44 176 PHE A N 1
ATOM 1346 C CA . PHE A 1 176 ? 5.074 29.109 -9.383 1 79.44 176 PHE A CA 1
ATOM 1347 C C . PHE A 1 176 ? 5.566 29.688 -10.703 1 79.44 176 PHE A C 1
ATOM 1349 O O . PHE A 1 176 ? 5.168 29.25 -11.773 1 79.44 176 PHE A O 1
ATOM 1356 N N . GLN A 1 177 ? 6.344 30.688 -10.617 1 77.5 177 GLN A N 1
ATOM 1357 C CA . GLN A 1 177 ? 6.918 31.312 -11.812 1 77.5 177 GLN A CA 1
ATOM 1358 C C . GLN A 1 177 ? 8.258 30.672 -12.172 1 77.5 177 GLN A C 1
ATOM 1360 O O . GLN A 1 177 ? 8.578 30.516 -13.352 1 77.5 177 GLN A O 1
ATOM 1365 N N . ALA A 1 178 ? 8.875 30.234 -11.18 1 79.94 178 ALA A N 1
ATOM 1366 C CA . ALA A 1 178 ? 10.219 29.719 -11.391 1 79.94 178 ALA A CA 1
ATOM 1367 C C . ALA A 1 178 ? 10.188 28.25 -11.812 1 79.94 178 ALA A C 1
ATOM 1369 O O . ALA A 1 178 ? 9.32 27.484 -11.359 1 79.94 178 ALA A O 1
ATOM 1370 N N . ALA A 1 179 ? 11.141 27.875 -12.578 1 86.62 179 ALA A N 1
ATOM 1371 C CA . ALA A 1 179 ? 11.281 26.484 -13.016 1 86.62 179 ALA A CA 1
ATOM 1372 C C . ALA A 1 179 ? 11.805 25.609 -11.883 1 86.62 179 ALA A C 1
ATOM 1374 O O . ALA A 1 179 ? 11.547 24.406 -11.852 1 86.62 179 ALA A O 1
ATOM 1375 N N . THR A 1 180 ? 12.523 26.203 -11 1 93.31 180 THR A N 1
ATOM 1376 C CA . THR A 1 180 ? 13.062 25.531 -9.82 1 93.31 180 THR A CA 1
ATOM 1377 C C . THR A 1 180 ? 12.547 26.188 -8.547 1 93.31 180 THR A C 1
ATOM 1379 O O . THR A 1 180 ? 12.453 27.422 -8.469 1 93.31 180 THR A O 1
ATOM 1382 N N . LEU A 1 181 ? 12.25 25.344 -7.578 1 95.44 181 LEU A N 1
ATOM 1383 C CA . LEU A 1 181 ? 11.641 25.859 -6.355 1 95.44 181 LEU A CA 1
ATOM 1384 C C . LEU A 1 181 ? 12.617 25.781 -5.191 1 95.44 181 LEU A C 1
ATOM 1386 O O . LEU A 1 181 ? 13.516 24.938 -5.172 1 95.44 181 LEU A O 1
ATOM 1390 N N . LYS A 1 182 ? 12.391 26.781 -4.309 1 96.31 182 LYS A N 1
ATOM 1391 C CA . LYS A 1 182 ? 12.945 26.688 -2.959 1 96.31 182 LYS A CA 1
ATOM 1392 C C . LYS A 1 182 ? 11.914 26.141 -1.978 1 96.31 182 LYS A C 1
ATOM 1394 O O . LYS A 1 182 ? 10.711 26.203 -2.236 1 96.31 182 LYS A O 1
ATOM 1399 N N . VAL A 1 183 ? 12.453 25.578 -0.901 1 97.62 183 VAL A N 1
ATOM 1400 C CA . VAL A 1 183 ? 11.555 25.047 0.117 1 97.62 183 VAL A CA 1
ATOM 1401 C C . VAL A 1 183 ? 10.555 26.109 0.542 1 97.62 183 VAL A C 1
ATOM 1403 O O . VAL A 1 183 ? 9.375 25.828 0.752 1 97.62 183 VAL A O 1
ATOM 1406 N N . GLU A 1 184 ? 10.977 27.375 0.629 1 96.44 184 GLU A N 1
ATOM 1407 C CA . GLU A 1 184 ? 10.172 28.5 1.097 1 96.44 184 GLU A CA 1
ATOM 1408 C C . GLU A 1 184 ? 9 28.766 0.154 1 96.44 184 GLU A C 1
ATOM 1410 O O . GLU A 1 184 ? 7.961 29.281 0.576 1 96.44 184 GLU A O 1
ATOM 1415 N N . ASP A 1 185 ? 9.164 28.438 -1.103 1 94.69 185 ASP A N 1
ATOM 1416 C CA . ASP A 1 185 ? 8.102 28.641 -2.088 1 94.69 185 ASP A CA 1
ATOM 1417 C C . ASP A 1 185 ? 6.887 27.766 -1.764 1 94.69 185 ASP A C 1
ATOM 1419 O O . ASP A 1 185 ? 5.777 28.062 -2.209 1 94.69 185 ASP A O 1
ATOM 1423 N N . LEU A 1 186 ? 7.07 26.719 -0.961 1 95.75 186 LEU A N 1
ATOM 1424 C CA . LEU A 1 186 ? 6.016 25.766 -0.638 1 95.75 186 LEU A CA 1
ATOM 1425 C C . LEU A 1 186 ? 5.109 26.312 0.461 1 95.75 186 LEU A C 1
ATOM 1427 O O . LEU A 1 186 ? 4.039 25.75 0.722 1 95.75 186 LEU A O 1
ATOM 1431 N N . ALA A 1 187 ? 5.461 27.406 1.008 1 95.31 187 ALA A N 1
ATOM 1432 C CA . ALA A 1 187 ? 4.738 27.953 2.15 1 95.31 187 ALA A CA 1
ATOM 1433 C C . ALA A 1 187 ? 3.375 28.5 1.728 1 95.31 187 ALA A C 1
ATOM 1435 O O . ALA A 1 187 ? 2.477 28.656 2.559 1 95.31 187 ALA A O 1
ATOM 1436 N N . THR A 1 188 ? 3.17 28.734 0.476 1 91.38 188 THR A N 1
ATOM 1437 C CA . THR A 1 188 ? 2.008 29.5 0.036 1 91.38 188 THR A CA 1
ATOM 1438 C C . THR A 1 188 ? 1.007 28.594 -0.682 1 91.38 188 THR A C 1
ATOM 1440 O O . THR A 1 188 ? 0.029 29.078 -1.256 1 91.38 188 THR A O 1
ATOM 1443 N N . VAL A 1 189 ? 1.275 27.297 -0.695 1 92.5 189 VAL A N 1
ATOM 1444 C CA . VAL A 1 189 ? 0.389 26.391 -1.416 1 92.5 189 VAL A CA 1
ATOM 1445 C C . VAL A 1 189 ? 0.021 25.203 -0.521 1 92.5 189 VAL A C 1
ATOM 1447 O O . VAL A 1 189 ? 0.799 24.812 0.354 1 92.5 189 VAL A O 1
ATOM 1450 N N . PRO A 1 190 ? -1.196 24.625 -0.697 1 94.5 190 PRO A N 1
ATOM 1451 C CA . PRO A 1 190 ? -1.498 23.375 0.007 1 94.5 190 PRO A CA 1
ATOM 1452 C C . PRO A 1 190 ? -0.606 22.219 -0.437 1 94.5 190 PRO A C 1
ATOM 1454 O O . PRO A 1 190 ? -0.364 22.047 -1.634 1 94.5 190 PRO A O 1
ATOM 1457 N N . LEU A 1 191 ? -0.177 21.5 0.536 1 96.81 191 LEU A N 1
ATOM 1458 C CA . LEU A 1 191 ? 0.777 20.453 0.217 1 96.81 191 LEU A CA 1
ATOM 1459 C C . LEU A 1 191 ? 0.143 19.078 0.388 1 96.81 191 LEU A C 1
ATOM 1461 O O . LEU A 1 191 ? -0.695 18.875 1.271 1 96.81 191 LEU A O 1
ATOM 1465 N N . ILE A 1 192 ? 0.517 18.219 -0.474 1 97.38 192 ILE A N 1
ATOM 1466 C CA . ILE A 1 192 ? 0.292 16.781 -0.344 1 97.38 192 ILE A CA 1
ATOM 1467 C C . ILE A 1 192 ? 1.601 16.094 0.021 1 97.38 192 ILE A C 1
ATOM 1469 O O . ILE A 1 192 ? 2.559 16.109 -0.756 1 97.38 192 ILE A O 1
ATOM 1473 N N . VAL A 1 193 ? 1.558 15.438 1.179 1 97.94 193 VAL A N 1
ATOM 1474 C CA . VAL A 1 193 ? 2.797 14.914 1.743 1 97.94 193 VAL A CA 1
ATOM 1475 C C . VAL A 1 193 ? 2.773 13.391 1.714 1 97.94 193 VAL A C 1
ATOM 1477 O O . VAL A 1 193 ? 1.8 12.766 2.146 1 97.94 193 VAL A O 1
ATOM 1480 N N . TYR A 1 194 ? 3.836 12.844 1.123 1 97.44 194 TYR A N 1
ATOM 1481 C CA . TYR A 1 194 ? 4.117 11.414 1.261 1 97.44 194 TYR A CA 1
ATOM 1482 C C . TYR A 1 194 ? 4.57 11.086 2.68 1 97.44 194 TYR A C 1
ATOM 1484 O O . TYR A 1 194 ? 5.637 11.516 3.115 1 97.44 194 TYR A O 1
ATOM 1492 N N . ARG A 1 195 ? 3.777 10.336 3.396 1 96.38 195 ARG A N 1
ATOM 1493 C CA . ARG A 1 195 ? 3.914 10.109 4.832 1 96.38 195 ARG A CA 1
ATOM 1494 C C . ARG A 1 195 ? 5.324 9.648 5.184 1 96.38 195 ARG A C 1
ATOM 1496 O O . ARG A 1 195 ? 5.848 9.992 6.242 1 96.38 195 ARG A O 1
ATOM 1503 N N . ARG A 1 196 ? 5.926 8.891 4.328 1 95.25 196 ARG A N 1
ATOM 1504 C CA . ARG A 1 196 ? 7.266 8.367 4.559 1 95.25 196 ARG A CA 1
ATOM 1505 C C . ARG A 1 196 ? 8.227 9.484 4.945 1 95.25 196 ARG A C 1
ATOM 1507 O O . ARG A 1 196 ? 9.156 9.266 5.727 1 95.25 196 ARG A O 1
ATOM 1514 N N . PHE A 1 197 ? 7.957 10.672 4.488 1 95.12 197 PHE A N 1
ATOM 1515 C CA . PHE A 1 197 ? 8.906 11.758 4.688 1 95.12 197 PHE A CA 1
ATOM 1516 C C . PHE A 1 197 ? 8.266 12.898 5.477 1 95.12 197 PHE A C 1
ATOM 1518 O O . PHE A 1 197 ? 8.773 14.016 5.477 1 95.12 197 PHE A O 1
ATOM 1525 N N . GLU A 1 198 ? 7.18 12.617 6.082 1 92.88 198 GLU A N 1
ATOM 1526 C CA . GLU A 1 198 ? 6.434 13.641 6.809 1 92.88 198 GLU A CA 1
ATOM 1527 C C . GLU A 1 198 ? 7.312 14.328 7.848 1 92.88 198 GLU A C 1
ATOM 1529 O O . GLU A 1 198 ? 7.309 15.555 7.961 1 92.88 198 GLU A O 1
ATOM 1534 N N . HIS A 1 199 ? 8.109 13.516 8.555 1 87.44 199 HIS A N 1
ATOM 1535 C CA . HIS A 1 199 ? 8.938 14.078 9.617 1 87.44 199 HIS A CA 1
ATOM 1536 C C . HIS A 1 199 ? 10.078 14.914 9.047 1 87.44 199 HIS A C 1
ATOM 1538 O O . HIS A 1 199 ? 10.438 15.953 9.609 1 87.44 199 HIS A O 1
ATOM 1544 N N . LEU A 1 200 ? 10.656 14.43 7.996 1 89.75 200 LEU A N 1
ATOM 1545 C CA . LEU A 1 200 ? 11.703 15.18 7.324 1 89.75 200 LEU A CA 1
ATOM 1546 C C . LEU A 1 200 ? 11.195 16.562 6.895 1 89.75 200 LEU A C 1
ATOM 1548 O O . LEU A 1 200 ? 11.867 17.562 7.121 1 89.75 200 LEU A O 1
ATOM 1552 N N . PHE A 1 201 ? 10.039 16.594 6.316 1 96.19 201 PHE A N 1
ATOM 1553 C CA . PHE A 1 201 ? 9.469 17.844 5.832 1 96.19 201 PHE A CA 1
ATOM 1554 C C . PHE A 1 201 ? 9.109 18.766 6.992 1 96.19 201 PHE A C 1
ATOM 1556 O O . PHE A 1 201 ? 9.406 19.969 6.957 1 96.19 201 PHE A O 1
ATOM 1563 N N . GLN A 1 202 ? 8.555 18.188 7.969 1 92.81 202 GLN A N 1
ATOM 1564 C CA . GLN A 1 202 ? 8.164 18.984 9.125 1 92.81 202 GLN A CA 1
ATOM 1565 C C . GLN A 1 202 ? 9.375 19.609 9.797 1 92.81 202 GLN A C 1
ATOM 1567 O O . GLN A 1 202 ? 9.336 20.781 10.18 1 92.81 202 GLN A O 1
ATOM 1572 N N . THR A 1 203 ? 10.406 18.859 9.969 1 90.94 203 THR A N 1
ATOM 1573 C CA . THR A 1 203 ? 11.633 19.359 10.562 1 90.94 203 THR A CA 1
ATOM 1574 C C . THR A 1 203 ? 12.188 20.531 9.742 1 90.94 203 THR A C 1
ATOM 1576 O O . THR A 1 203 ? 12.594 21.547 10.297 1 90.94 203 THR A O 1
ATOM 1579 N N . THR A 1 204 ? 12.188 20.344 8.5 1 95.62 204 THR A N 1
ATOM 1580 C CA . THR A 1 204 ? 12.695 21.375 7.602 1 95.62 204 THR A CA 1
ATOM 1581 C C . THR A 1 204 ? 11.852 22.641 7.691 1 95.62 204 THR A C 1
ATOM 1583 O O . THR A 1 204 ? 12.383 23.75 7.75 1 95.62 204 THR A O 1
ATOM 1586 N N . PHE A 1 205 ? 10.531 22.469 7.672 1 97.38 205 PHE A N 1
ATOM 1587 C CA . PHE A 1 205 ? 9.633 23.625 7.754 1 97.38 205 PHE A CA 1
ATOM 1588 C C . PHE A 1 205 ? 9.852 24.391 9.055 1 97.38 205 PHE A C 1
ATOM 1590 O O . PHE A 1 205 ? 9.859 25.625 9.055 1 97.38 205 PHE A O 1
ATOM 1597 N N . THR A 1 206 ? 10.039 23.656 10.094 1 94.94 206 THR A N 1
ATOM 1598 C CA . THR A 1 206 ? 10.297 24.266 11.391 1 94.94 206 THR A CA 1
ATOM 1599 C C . THR A 1 206 ? 11.609 25.031 11.375 1 94.94 206 THR A C 1
ATOM 1601 O O . THR A 1 206 ? 11.672 26.188 11.82 1 94.94 206 THR A O 1
ATOM 1604 N N . GLU A 1 207 ? 12.633 24.406 10.891 1 94.69 207 GLU A N 1
ATOM 1605 C CA . GLU A 1 207 ? 13.953 25.016 10.828 1 94.69 207 GLU A CA 1
ATOM 1606 C C . GLU A 1 207 ? 13.938 26.297 9.992 1 94.69 207 GLU A C 1
ATOM 1608 O O . GLU A 1 207 ? 14.633 27.266 10.312 1 94.69 207 GLU A O 1
ATOM 1613 N N . LYS A 1 208 ? 13.148 26.25 9 1 96.44 208 LYS A N 1
ATOM 1614 C CA . LYS A 1 208 ? 13.086 27.406 8.094 1 96.44 208 LYS A CA 1
ATOM 1615 C C . LYS A 1 208 ? 12.008 28.391 8.531 1 96.44 208 LYS A C 1
ATOM 1617 O O . LYS A 1 208 ? 11.797 29.406 7.879 1 96.44 208 LYS A O 1
ATOM 1622 N N . GLN A 1 209 ? 11.289 28.016 9.539 1 97.12 209 GLN A N 1
ATOM 1623 C CA . GLN A 1 209 ? 10.273 28.875 10.133 1 97.12 209 GLN A CA 1
ATOM 1624 C C . GLN A 1 209 ? 9.156 29.172 9.141 1 97.12 209 GLN A C 1
ATOM 1626 O O . GLN A 1 209 ? 8.758 30.328 8.977 1 97.12 209 GLN A O 1
ATOM 1631 N N . ILE A 1 210 ? 8.789 28.188 8.375 1 96.38 210 ILE A N 1
ATOM 1632 C CA . ILE A 1 210 ? 7.598 28.281 7.539 1 96.38 210 ILE A CA 1
ATOM 1633 C C . ILE A 1 210 ? 6.547 27.281 8.016 1 96.38 210 ILE A C 1
ATOM 1635 O O . ILE A 1 210 ? 6.871 26.297 8.695 1 96.38 210 ILE A O 1
ATOM 1639 N N . SER A 1 211 ? 5.254 27.531 7.688 1 95.25 211 SER A N 1
ATOM 1640 C CA . SER A 1 211 ? 4.148 26.672 8.117 1 95.25 211 SER A CA 1
ATOM 1641 C C . SER A 1 211 ? 3.188 26.391 6.965 1 95.25 211 SER A C 1
ATOM 1643 O O . SER A 1 211 ? 2.033 26.828 6.996 1 95.25 211 SER A O 1
ATOM 1645 N N . PRO A 1 212 ? 3.697 25.609 6.027 1 95.62 212 PRO A N 1
ATOM 1646 C CA . PRO A 1 212 ? 2.781 25.266 4.938 1 95.62 212 PRO A CA 1
ATOM 1647 C C . PRO A 1 212 ? 1.532 24.531 5.422 1 95.62 212 PRO A C 1
ATOM 1649 O O . PRO A 1 212 ? 1.577 23.844 6.438 1 95.62 212 PRO A O 1
ATOM 1652 N N . PHE A 1 213 ? 0.454 24.766 4.73 1 93.69 213 PHE A N 1
ATOM 1653 C CA . PHE A 1 213 ? -0.752 24 4.992 1 93.69 213 PHE A CA 1
ATOM 1654 C C . PHE A 1 213 ? -0.639 22.594 4.391 1 93.69 213 PHE A C 1
ATOM 1656 O O . PHE A 1 213 ? -0.479 22.453 3.178 1 93.69 213 PHE A O 1
ATOM 1663 N N . ILE A 1 214 ? -0.715 21.578 5.254 1 95.44 214 ILE A N 1
ATOM 1664 C CA . ILE A 1 214 ? -0.701 20.203 4.781 1 95.44 214 ILE A CA 1
ATOM 1665 C C . ILE A 1 214 ? -2.127 19.734 4.48 1 95.44 214 ILE A C 1
ATOM 1667 O O . ILE A 1 214 ? -2.857 19.328 5.391 1 95.44 214 ILE A O 1
ATOM 1671 N N . ALA A 1 215 ? -2.455 19.781 3.219 1 94.75 215 ALA A N 1
ATOM 1672 C CA . ALA A 1 215 ? -3.814 19.453 2.797 1 94.75 215 ALA A CA 1
ATOM 1673 C C . ALA A 1 215 ? -4.066 17.953 2.875 1 94.75 215 ALA A C 1
ATOM 1675 O O . ALA A 1 215 ? -5.191 17.516 3.139 1 94.75 215 ALA A O 1
ATOM 1676 N N . CYS A 1 216 ? -3.012 17.188 2.627 1 96.19 216 CYS A N 1
ATOM 1677 C CA . CYS A 1 216 ? -3.158 15.742 2.6 1 96.19 216 CYS A CA 1
ATOM 1678 C C . CYS A 1 216 ? -1.848 15.055 2.963 1 96.19 216 CYS A C 1
ATOM 1680 O O . CYS A 1 216 ? -0.774 15.492 2.543 1 96.19 216 CYS A O 1
ATOM 1682 N N . THR A 1 217 ? -1.918 14.094 3.824 1 97.25 217 THR A N 1
ATOM 1683 C CA . THR A 1 217 ? -0.832 13.148 4.055 1 97.25 217 THR A CA 1
ATOM 1684 C C . THR A 1 217 ? -1.23 11.75 3.605 1 97.25 217 THR A C 1
ATOM 1686 O O . THR A 1 217 ? -2.279 11.234 4.004 1 97.25 217 THR A O 1
ATOM 1689 N N . CYS A 1 218 ? -0.425 11.172 2.746 1 96.81 218 CYS A N 1
ATOM 1690 C CA . CYS A 1 218 ? -0.824 9.875 2.219 1 96.81 218 CYS A CA 1
ATOM 1691 C C . CYS A 1 218 ? 0.296 8.852 2.381 1 96.81 218 CYS A C 1
ATOM 1693 O O . CYS A 1 218 ? 1.471 9.219 2.439 1 96.81 218 CYS A O 1
ATOM 1695 N N . ASP A 1 219 ? -0.044 7.574 2.434 1 97.19 219 ASP A N 1
ATOM 1696 C CA . ASP A 1 219 ? 0.891 6.473 2.652 1 97.19 219 ASP A CA 1
ATOM 1697 C C . ASP A 1 219 ? 1.678 6.16 1.383 1 97.19 219 ASP A C 1
ATOM 1699 O O . ASP A 1 219 ? 2.818 5.699 1.45 1 97.19 219 ASP A O 1
ATOM 1703 N N . ASP A 1 220 ? 1.042 6.367 0.256 1 97.5 220 ASP A N 1
ATOM 1704 C CA . ASP A 1 220 ? 1.566 5.91 -1.026 1 97.5 220 ASP A CA 1
ATOM 1705 C C . ASP A 1 220 ? 2.002 7.09 -1.894 1 97.5 220 ASP A C 1
ATOM 1707 O O . ASP A 1 220 ? 1.226 8.016 -2.123 1 97.5 220 ASP A O 1
ATOM 1711 N N . ALA A 1 221 ? 3.219 7.004 -2.398 1 97 221 ALA A N 1
ATOM 1712 C CA . ALA A 1 221 ? 3.766 8.094 -3.201 1 97 221 ALA A CA 1
ATOM 1713 C C . ALA A 1 221 ? 2.953 8.297 -4.477 1 97 221 ALA A C 1
ATOM 1715 O O . ALA A 1 221 ? 2.791 9.422 -4.945 1 97 221 ALA A O 1
ATOM 1716 N N . ARG A 1 222 ? 2.469 7.262 -5.039 1 95.19 222 ARG A N 1
ATOM 1717 C CA . ARG A 1 222 ? 1.655 7.34 -6.246 1 95.19 222 ARG A CA 1
ATOM 1718 C C . ARG A 1 222 ? 0.348 8.078 -5.984 1 95.19 222 ARG A C 1
ATOM 1720 O O . ARG A 1 222 ? -0.124 8.836 -6.832 1 95.19 222 ARG A O 1
ATOM 1727 N N . THR A 1 223 ? -0.198 7.801 -4.84 1 96 223 THR A N 1
ATOM 1728 C CA . THR A 1 223 ? -1.413 8.5 -4.434 1 96 223 THR A CA 1
ATOM 1729 C C . THR A 1 223 ? -1.167 10 -4.336 1 96 223 THR A C 1
ATOM 1731 O O . THR A 1 223 ? -2.016 10.805 -4.738 1 96 223 THR A O 1
ATOM 1734 N N . ALA A 1 224 ? -0.024 10.391 -3.828 1 96.5 224 ALA A N 1
ATOM 1735 C CA . ALA A 1 224 ? 0.315 11.812 -3.73 1 96.5 224 ALA A CA 1
ATOM 1736 C C . ALA A 1 224 ? 0.298 12.477 -5.102 1 96.5 224 ALA A C 1
ATOM 1738 O O . ALA A 1 224 ? -0.271 13.555 -5.27 1 96.5 224 ALA A O 1
ATOM 1739 N N . VAL A 1 225 ? 0.846 11.805 -6.051 1 95 225 VAL A N 1
ATOM 1740 C CA . VAL A 1 225 ? 0.909 12.336 -7.406 1 95 225 VAL A CA 1
ATOM 1741 C C . VAL A 1 225 ? -0.497 12.414 -7.996 1 95 225 VAL A C 1
ATOM 1743 O O . VAL A 1 225 ? -0.865 13.422 -8.609 1 95 225 VAL A O 1
ATOM 1746 N N . GLN A 1 226 ? -1.228 11.367 -7.801 1 92.62 226 GLN A N 1
ATOM 1747 C CA . GLN A 1 226 ? -2.59 11.32 -8.32 1 92.62 226 GLN A CA 1
ATOM 1748 C C . GLN A 1 226 ? -3.436 12.453 -7.75 1 92.62 226 GLN A C 1
ATOM 1750 O O . GLN A 1 226 ? -4.246 13.047 -8.461 1 92.62 226 GLN A O 1
ATOM 1755 N N . TRP A 1 227 ? -3.27 12.719 -6.492 1 94.06 227 TRP A N 1
ATOM 1756 C CA . TRP A 1 227 ? -4.051 13.766 -5.855 1 94.06 227 TRP A CA 1
ATOM 1757 C C . TRP A 1 227 ? -3.6 15.148 -6.336 1 94.06 227 TRP A C 1
ATOM 1759 O O . TRP A 1 227 ? -4.414 16.062 -6.453 1 94.06 227 TRP A O 1
ATOM 1769 N N . ALA A 1 228 ? -2.318 15.32 -6.605 1 93.69 228 ALA A N 1
ATOM 1770 C CA . ALA A 1 228 ? -1.854 16.562 -7.227 1 93.69 228 ALA A CA 1
ATOM 1771 C C . ALA A 1 228 ? -2.471 16.734 -8.609 1 93.69 228 ALA A C 1
ATOM 1773 O O . ALA A 1 228 ? -2.93 17.828 -8.953 1 93.69 228 ALA A O 1
ATOM 1774 N N . GLU A 1 229 ? -2.498 15.664 -9.359 1 90.81 229 GLU A N 1
ATOM 1775 C CA . GLU A 1 229 ? -3.113 15.695 -10.68 1 90.81 229 GLU A CA 1
ATOM 1776 C C . GLU A 1 229 ? -4.578 16.109 -10.602 1 90.81 229 GLU A C 1
ATOM 1778 O O . GLU A 1 229 ? -5.086 16.781 -11.5 1 90.81 229 GLU A O 1
ATOM 1783 N N . ALA A 1 230 ? -5.18 15.703 -9.531 1 89.62 230 ALA A N 1
ATOM 1784 C CA . ALA A 1 230 ? -6.59 16.016 -9.328 1 89.62 230 ALA A CA 1
ATOM 1785 C C . ALA A 1 230 ? -6.77 17.406 -8.742 1 89.62 230 ALA A C 1
ATOM 1787 O O . ALA A 1 230 ? -7.863 17.781 -8.312 1 89.62 230 ALA A O 1
ATOM 1788 N N . ARG A 1 231 ? -5.68 18.156 -8.617 1 90.31 231 ARG A N 1
ATOM 1789 C CA . ARG A 1 231 ? -5.676 19.562 -8.211 1 90.31 231 ARG A CA 1
ATOM 1790 C C . ARG A 1 231 ? -6.055 19.703 -6.738 1 90.31 231 ARG A C 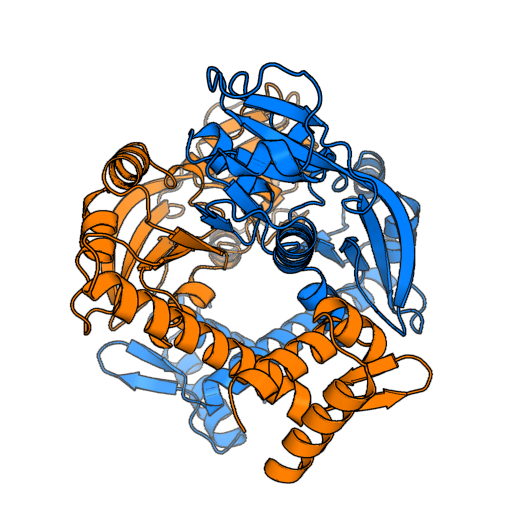1
ATOM 1792 O O . ARG A 1 231 ? -6.758 20.641 -6.359 1 90.31 231 ARG A O 1
ATOM 1799 N N . MET A 1 232 ? -5.613 18.672 -5.969 1 92.25 232 MET A N 1
ATOM 1800 C CA . MET A 1 232 ? -5.887 18.719 -4.535 1 92.25 232 MET A CA 1
ATOM 1801 C C . MET A 1 232 ? -4.762 19.438 -3.789 1 92.25 232 MET A C 1
ATOM 1803 O O . MET A 1 232 ? -4.863 19.672 -2.584 1 92.25 232 MET A O 1
ATOM 1807 N N . GLY A 1 233 ? -3.721 19.797 -4.441 1 93.81 233 GLY A N 1
ATOM 1808 C CA . GLY A 1 233 ? -2.547 20.453 -3.877 1 93.81 233 GLY A CA 1
ATOM 1809 C C . GLY A 1 233 ? -1.275 20.172 -4.652 1 93.81 233 GLY A C 1
ATOM 1810 O O . GLY A 1 233 ? -1.328 19.688 -5.789 1 93.81 233 GLY A O 1
ATOM 1811 N N . VAL A 1 234 ? -0.14 20.578 -4.074 1 95.69 234 VAL A N 1
ATOM 1812 C CA . VAL A 1 234 ? 1.188 20.312 -4.621 1 95.69 234 VAL A CA 1
ATOM 1813 C C . VAL A 1 234 ? 1.838 19.156 -3.854 1 95.69 234 VAL A C 1
ATOM 1815 O O . VAL A 1 234 ? 1.992 19.234 -2.631 1 95.69 234 VAL A O 1
ATOM 1818 N N . ALA A 1 235 ? 2.199 18.125 -4.566 1 97.38 235 ALA A N 1
ATOM 1819 C CA . ALA A 1 235 ? 2.795 16.969 -3.918 1 97.38 235 ALA A CA 1
ATOM 1820 C C . ALA A 1 235 ? 4.316 17.078 -3.877 1 97.38 235 ALA A C 1
ATOM 1822 O O . ALA A 1 235 ? 4.934 17.594 -4.816 1 97.38 235 ALA A O 1
ATOM 1823 N N . ILE A 1 236 ? 4.906 16.625 -2.783 1 98.12 236 ILE A N 1
ATOM 1824 C CA . ILE A 1 236 ? 6.355 16.484 -2.666 1 98.12 236 ILE A CA 1
ATOM 1825 C C . ILE A 1 236 ? 6.73 15.008 -2.623 1 98.12 236 ILE A C 1
ATOM 1827 O O . ILE A 1 236 ? 6.363 14.289 -1.686 1 98.12 236 ILE A O 1
ATOM 1831 N N . VAL A 1 237 ? 7.457 14.555 -3.662 1 97.88 237 VAL A N 1
ATOM 1832 C CA . VAL A 1 237 ? 7.77 13.133 -3.793 1 97.88 237 VAL A CA 1
ATOM 1833 C C . VAL A 1 237 ? 9.172 12.969 -4.383 1 97.88 237 VAL A C 1
ATOM 1835 O O . VAL A 1 237 ? 9.742 13.914 -4.922 1 97.88 237 VAL A O 1
ATOM 1838 N N . PRO A 1 238 ? 9.742 11.742 -4.227 1 97.56 238 PRO A N 1
ATOM 1839 C CA . PRO A 1 238 ? 10.977 11.477 -4.977 1 97.56 238 PRO A CA 1
ATOM 1840 C C . PRO A 1 238 ? 10.805 11.672 -6.48 1 97.56 238 PRO A C 1
ATOM 1842 O O . PRO A 1 238 ? 9.758 11.312 -7.039 1 97.56 238 PRO A O 1
ATOM 1845 N N . ARG A 1 239 ? 11.789 12.156 -7.137 1 96.5 239 ARG A N 1
ATOM 1846 C CA . ARG A 1 239 ? 11.75 12.555 -8.539 1 96.5 239 ARG A CA 1
ATOM 1847 C C . ARG A 1 239 ? 11.258 11.406 -9.414 1 96.5 239 ARG A C 1
ATOM 1849 O O . ARG A 1 239 ? 10.422 11.609 -10.297 1 96.5 239 ARG A O 1
ATOM 1856 N N . SER A 1 240 ? 11.719 10.219 -9.18 1 95.06 240 SER A N 1
ATOM 1857 C CA . SER A 1 240 ? 11.391 9.078 -10.031 1 95.06 240 SER A CA 1
ATOM 1858 C C . SER A 1 240 ? 9.891 8.773 -9.992 1 95.06 240 SER A C 1
ATOM 1860 O O . SER A 1 240 ? 9.328 8.281 -10.969 1 95.06 240 SER A O 1
ATOM 1862 N N . VAL A 1 241 ? 9.234 9.039 -8.875 1 94.94 241 VAL A N 1
ATOM 1863 C CA . VAL A 1 241 ? 7.797 8.82 -8.75 1 94.94 241 VAL A CA 1
ATOM 1864 C C . VAL A 1 241 ? 7.039 9.805 -9.633 1 94.94 241 VAL A C 1
ATOM 1866 O O . VAL A 1 241 ? 6.113 9.43 -10.344 1 94.94 241 VAL A O 1
ATOM 1869 N N . ALA A 1 242 ? 7.469 11.055 -9.57 1 94.31 242 ALA A N 1
ATOM 1870 C CA . ALA A 1 242 ? 6.836 12.109 -10.352 1 94.31 242 ALA A CA 1
ATOM 1871 C C . ALA A 1 242 ? 6.996 11.844 -11.852 1 94.31 242 ALA A C 1
ATOM 1873 O O . ALA A 1 242 ? 6.094 12.133 -12.641 1 94.31 242 ALA A O 1
ATOM 1874 N N . GLU A 1 243 ? 8.062 11.32 -12.156 1 90.44 243 GLU A N 1
ATOM 1875 C CA . GLU A 1 243 ? 8.391 11.117 -13.57 1 90.44 243 GLU A CA 1
ATOM 1876 C C . GLU A 1 243 ? 7.578 9.977 -14.164 1 90.44 243 GLU A C 1
ATOM 1878 O O . GLU A 1 243 ? 7.477 9.852 -15.391 1 90.44 243 GLU A O 1
ATOM 1883 N N . GLN A 1 244 ? 7.066 9.164 -13.289 1 82.88 244 GLN A N 1
ATOM 1884 C CA . GLN A 1 244 ? 6.242 8.07 -13.789 1 82.88 244 GLN A CA 1
ATOM 1885 C C . GLN A 1 244 ? 4.848 8.562 -14.172 1 82.88 244 GLN A C 1
ATOM 1887 O O . GLN A 1 244 ? 4.117 7.867 -14.883 1 82.88 244 GLN A O 1
ATOM 1892 N N . ALA A 1 245 ? 4.531 9.68 -13.602 1 73.88 245 ALA A N 1
ATOM 1893 C CA . ALA A 1 245 ? 3.215 10.242 -13.898 1 73.88 245 ALA A CA 1
ATOM 1894 C C . ALA A 1 245 ? 3.15 10.75 -15.336 1 73.88 245 ALA A C 1
ATOM 1896 O O . ALA A 1 245 ? 4.098 11.375 -15.82 1 73.88 245 ALA A O 1
ATOM 1897 N N . THR A 1 246 ? 2.443 10.133 -16.234 1 61.09 246 THR A N 1
ATOM 1898 C CA . THR A 1 246 ? 2.391 10.422 -17.656 1 61.09 246 THR A CA 1
ATOM 1899 C C . THR A 1 246 ? 1.386 11.531 -17.953 1 61.09 246 THR A C 1
ATOM 1901 O O . THR A 1 246 ? 1.228 11.945 -19.109 1 61.09 246 THR A O 1
ATOM 1904 N N . GLY A 1 247 ? 0.678 12.008 -17.047 1 58.59 247 GLY A N 1
ATOM 1905 C CA . GLY A 1 247 ? -0.44 12.812 -17.5 1 58.59 247 GLY A CA 1
ATOM 1906 C C . GLY A 1 247 ? -0.044 14.234 -17.844 1 58.59 247 GLY A C 1
ATOM 1907 O O . GLY A 1 247 ? 0.967 14.742 -17.359 1 58.59 247 GLY A O 1
ATOM 1908 N N . VAL A 1 248 ? -0.431 14.75 -18.969 1 60.59 248 VAL A N 1
ATOM 1909 C CA . VAL A 1 248 ? -0.302 16.109 -19.5 1 60.59 248 VAL A CA 1
ATOM 1910 C C . VAL A 1 248 ? -0.847 17.109 -18.484 1 60.59 248 VAL A C 1
ATOM 1912 O O . VAL A 1 248 ? -0.721 18.328 -18.688 1 60.59 248 VAL A O 1
ATOM 1915 N N . THR A 1 249 ? -1.016 16.609 -17.266 1 77.75 249 THR A N 1
ATOM 1916 C CA . THR A 1 249 ? -1.804 17.516 -16.438 1 77.75 249 THR A CA 1
ATOM 1917 C C . THR A 1 249 ? -0.994 18.016 -15.242 1 77.75 249 THR A C 1
ATOM 1919 O O . THR A 1 249 ? -1.538 18.641 -14.328 1 77.75 249 THR A O 1
ATOM 1922 N N . ILE A 1 250 ? 0.369 17.672 -15.258 1 87.62 250 ILE A N 1
ATOM 1923 C CA . ILE A 1 250 ? 1.149 18.125 -14.109 1 87.62 250 ILE A CA 1
ATOM 1924 C C . ILE A 1 250 ? 2.496 18.672 -14.586 1 87.62 250 ILE A C 1
ATOM 1926 O O . ILE A 1 250 ? 2.953 18.344 -15.68 1 87.62 250 ILE A O 1
ATOM 1930 N N . HIS A 1 251 ? 3.092 19.562 -13.82 1 91.19 251 HIS A N 1
ATOM 1931 C CA . HIS A 1 251 ? 4.469 20.016 -13.953 1 91.19 251 HIS A CA 1
ATOM 1932 C C . HIS A 1 251 ? 5.336 19.5 -12.812 1 91.19 251 HIS A C 1
ATOM 1934 O O . HIS A 1 251 ? 4.953 19.609 -11.641 1 91.19 251 HIS A O 1
ATOM 1940 N N . VAL A 1 252 ? 6.43 18.906 -13.211 1 93.62 252 VAL A N 1
ATOM 1941 C CA . VAL A 1 252 ? 7.398 18.469 -12.211 1 93.62 252 VAL A CA 1
ATOM 1942 C C . VAL A 1 252 ? 8.453 19.562 -12.008 1 93.62 252 VAL A C 1
ATOM 1944 O O . VAL A 1 252 ? 9.164 19.938 -12.945 1 93.62 252 VAL A O 1
ATOM 1947 N N . ARG A 1 253 ? 8.539 20.109 -10.82 1 94.56 253 ARG A N 1
ATOM 1948 C CA . ARG A 1 253 ? 9.477 21.172 -10.516 1 94.56 253 ARG A CA 1
ATOM 1949 C C . ARG A 1 253 ? 10.539 20.719 -9.516 1 94.56 253 ARG A C 1
ATOM 1951 O O . ARG A 1 253 ? 10.211 20.281 -8.414 1 94.56 253 ARG A O 1
ATOM 1958 N N . PRO A 1 254 ? 11.773 20.859 -9.875 1 96.31 254 PRO A N 1
ATOM 1959 C CA . PRO A 1 254 ? 12.828 20.531 -8.914 1 96.31 254 PRO A CA 1
ATOM 1960 C C . PRO A 1 254 ? 12.805 21.438 -7.688 1 96.31 254 PRO A C 1
ATOM 1962 O O . PRO A 1 254 ? 12.516 22.641 -7.805 1 96.31 254 PRO A O 1
ATOM 1965 N N . ILE A 1 255 ? 13.031 20.844 -6.551 1 97.19 255 ILE A N 1
ATOM 1966 C CA . ILE A 1 255 ? 13.234 21.609 -5.324 1 97.19 255 ILE A CA 1
ATOM 1967 C C . ILE A 1 255 ? 14.719 21.609 -4.965 1 97.19 255 ILE A C 1
ATOM 1969 O O . ILE A 1 255 ? 15.312 20.562 -4.73 1 97.19 255 ILE A O 1
ATOM 1973 N N . ARG A 1 256 ? 15.273 22.719 -4.953 1 95.31 256 ARG A N 1
ATOM 1974 C CA . ARG A 1 256 ? 16.688 22.828 -4.652 1 95.31 256 ARG A CA 1
ATOM 1975 C C . ARG A 1 256 ? 16.938 22.875 -3.148 1 95.31 256 ARG A C 1
ATOM 1977 O O . ARG A 1 256 ? 16.984 23.953 -2.551 1 95.31 256 ARG A O 1
ATOM 1984 N N . TYR A 1 257 ? 17.141 21.75 -2.584 1 97 257 TYR A N 1
ATOM 1985 C CA . TYR A 1 257 ? 17.422 21.625 -1.159 1 97 257 TYR A CA 1
ATOM 1986 C C . TYR A 1 257 ? 18.094 20.297 -0.857 1 97 257 TYR A C 1
ATOM 1988 O O . TYR A 1 257 ? 17.438 19.25 -0.8 1 97 257 TYR A O 1
ATOM 1996 N N . GLN A 1 258 ? 19.312 20.266 -0.565 1 94.12 258 GLN A N 1
ATOM 1997 C CA . GLN A 1 258 ? 20.188 19.094 -0.499 1 94.12 258 GLN A CA 1
ATOM 1998 C C . GLN A 1 258 ? 19.688 18.094 0.537 1 94.12 258 GLN A C 1
ATOM 2000 O O . GLN A 1 258 ? 19.734 16.891 0.314 1 94.12 258 GLN A O 1
ATOM 2005 N N . PRO A 1 259 ? 19.156 18.547 1.615 1 95.06 259 PRO A N 1
ATOM 2006 C CA . PRO A 1 259 ? 18.719 17.578 2.631 1 95.06 259 PRO A CA 1
ATOM 2007 C C . PRO A 1 259 ? 17.5 16.766 2.189 1 95.06 259 PRO A C 1
ATOM 2009 O O . PRO A 1 259 ? 17.188 15.75 2.809 1 95.06 259 PRO A O 1
ATOM 2012 N N . TRP A 1 260 ? 16.812 17.25 1.221 1 97 260 TRP A N 1
ATOM 2013 C CA . TRP A 1 260 ? 15.672 16.5 0.691 1 97 260 TRP A CA 1
ATOM 2014 C C . TRP A 1 260 ? 16.109 15.547 -0.41 1 97 260 TRP A C 1
ATOM 2016 O O . TRP A 1 260 ? 15.664 15.664 -1.557 1 97 260 TRP A O 1
ATOM 2026 N N . ARG A 1 261 ? 16.938 14.688 -0.08 1 96.44 261 ARG A N 1
ATOM 2027 C CA . ARG A 1 261 ? 17.422 13.609 -0.938 1 96.44 261 ARG A CA 1
ATOM 2028 C C . ARG A 1 261 ? 17.156 12.242 -0.304 1 96.44 261 ARG A C 1
ATOM 2030 O O . ARG A 1 261 ? 17.078 12.125 0.92 1 96.44 261 ARG A O 1
ATOM 2037 N N . THR A 1 262 ? 16.938 11.289 -1.076 1 96.38 262 THR A N 1
ATOM 2038 C CA . THR A 1 262 ? 16.719 9.93 -0.609 1 96.38 262 THR A CA 1
ATOM 2039 C C . THR A 1 262 ? 17.406 8.922 -1.526 1 96.38 262 THR A C 1
ATOM 2041 O O . THR A 1 262 ? 17.703 9.234 -2.686 1 96.38 262 THR A O 1
ATOM 2044 N N . THR A 1 263 ? 17.766 7.805 -0.971 1 97.25 263 THR A N 1
ATOM 2045 C CA . THR A 1 263 ? 18.453 6.75 -1.718 1 97.25 263 THR A CA 1
ATOM 2046 C C . THR A 1 263 ? 17.609 5.473 -1.734 1 97.25 263 THR A C 1
ATOM 2048 O O . THR A 1 263 ? 17.188 4.992 -0.683 1 97.25 263 THR A O 1
ATOM 2051 N N . LEU A 1 264 ? 17.344 5.023 -2.924 1 97.81 264 LEU A N 1
ATOM 2052 C CA . LEU A 1 264 ? 16.719 3.715 -3.115 1 97.81 264 LEU A CA 1
ATOM 2053 C C . LEU A 1 264 ? 17.75 2.598 -2.963 1 97.81 264 LEU A C 1
ATOM 2055 O O . LEU A 1 264 ? 18.844 2.676 -3.521 1 97.81 264 LEU A O 1
ATOM 2059 N N . LYS A 1 265 ? 17.359 1.6 -2.176 1 97.88 265 LYS A N 1
ATOM 2060 C CA . LYS A 1 265 ? 18.266 0.49 -1.934 1 97.88 265 LYS A CA 1
ATOM 2061 C C . LYS A 1 265 ? 17.547 -0.851 -2.025 1 97.88 265 LYS A C 1
ATOM 2063 O O . LYS A 1 265 ? 16.359 -0.946 -1.71 1 97.88 265 LYS A O 1
ATOM 2068 N N . ILE A 1 266 ? 18.281 -1.819 -2.5 1 97.81 266 ILE A N 1
ATOM 2069 C CA . ILE A 1 266 ? 17.875 -3.207 -2.285 1 97.81 266 ILE A CA 1
ATOM 2070 C C . ILE A 1 266 ? 18.516 -3.736 -1.006 1 97.81 266 ILE A C 1
ATOM 2072 O O . ILE A 1 266 ? 19.703 -3.514 -0.764 1 97.81 266 ILE A O 1
ATOM 2076 N N . VAL A 1 267 ? 17.703 -4.352 -0.149 1 98 267 VAL A N 1
ATOM 2077 C CA . VAL A 1 267 ? 18.219 -4.852 1.123 1 98 267 VAL A CA 1
ATOM 2078 C C . VAL A 1 267 ? 17.797 -6.305 1.316 1 98 267 VAL A C 1
ATOM 2080 O O . VAL A 1 267 ? 16.734 -6.715 0.863 1 98 267 VAL A O 1
ATOM 2083 N N . TRP A 1 268 ? 18.625 -7.09 1.946 1 96.81 268 TRP A N 1
ATOM 2084 C CA . TRP A 1 268 ? 18.359 -8.484 2.268 1 96.81 268 TRP A CA 1
ATOM 2085 C C . TRP A 1 268 ? 19.109 -8.906 3.527 1 96.81 268 TRP A C 1
ATOM 2087 O O . TRP A 1 268 ? 20.031 -8.211 3.977 1 96.81 268 TRP A O 1
ATOM 2097 N N . PRO A 1 269 ? 18.688 -9.992 4.152 1 93.25 269 PRO A N 1
ATOM 2098 C CA . PRO A 1 269 ? 19.375 -10.422 5.375 1 93.25 269 PRO A CA 1
ATOM 2099 C C . PRO A 1 269 ? 20.844 -10.742 5.145 1 93.25 269 PRO A C 1
ATOM 2101 O O . PRO A 1 269 ? 21.188 -11.477 4.211 1 93.25 269 PRO A O 1
ATOM 2104 N N . ALA A 1 270 ? 21.688 -10.234 5.977 1 93.19 270 ALA A N 1
ATOM 2105 C CA . ALA A 1 270 ? 23.141 -10.398 5.828 1 93.19 270 ALA A CA 1
ATOM 2106 C C . ALA A 1 270 ? 23.578 -11.781 6.301 1 93.19 270 ALA A C 1
ATOM 2108 O O . ALA A 1 270 ? 24.609 -12.297 5.852 1 93.19 270 ALA A O 1
ATOM 2109 N N . ASP A 1 271 ? 22.891 -12.305 7.18 1 88 271 ASP A N 1
ATOM 2110 C CA . ASP A 1 271 ? 23.312 -13.539 7.836 1 88 271 ASP A CA 1
ATOM 2111 C C . ASP A 1 271 ? 22.844 -14.766 7.051 1 88 271 ASP A C 1
ATOM 2113 O O . ASP A 1 271 ? 23.125 -15.906 7.441 1 88 271 ASP A O 1
ATOM 2117 N N . ILE A 1 272 ? 22.141 -14.57 6.012 1 81.31 272 ILE A N 1
ATOM 2118 C CA . ILE A 1 272 ? 21.656 -15.672 5.18 1 81.31 272 ILE A CA 1
ATOM 2119 C C . ILE A 1 272 ? 22.234 -15.539 3.773 1 81.31 272 ILE A C 1
ATOM 2121 O O . ILE A 1 272 ? 22.141 -14.484 3.15 1 81.31 272 ILE A O 1
ATOM 2125 N N . THR A 1 273 ? 22.891 -16.609 3.314 1 82.44 273 THR A N 1
ATOM 2126 C CA . THR A 1 273 ? 23.328 -16.625 1.923 1 82.44 273 THR A CA 1
ATOM 2127 C C . THR A 1 273 ? 22.141 -16.609 0.978 1 82.44 273 THR A C 1
ATOM 2129 O O . THR A 1 273 ? 21.25 -17.453 1.072 1 82.44 273 THR A O 1
ATOM 2132 N N . PRO A 1 274 ? 22.141 -15.641 0.124 1 86.56 274 PRO A N 1
ATOM 2133 C CA . PRO A 1 274 ? 21.016 -15.625 -0.818 1 86.56 274 PRO A CA 1
ATOM 2134 C C . PRO A 1 274 ? 20.953 -16.875 -1.685 1 86.56 274 PRO A C 1
ATOM 2136 O O . PRO A 1 274 ? 21.984 -17.391 -2.105 1 86.56 274 PRO A O 1
ATOM 2139 N N . SER A 1 275 ? 19.734 -17.406 -1.837 1 80.25 275 SER A N 1
ATOM 2140 C CA . SER A 1 275 ? 19.562 -18.453 -2.828 1 80.25 275 SER A CA 1
ATOM 2141 C C . SER A 1 275 ? 19.938 -17.969 -4.223 1 80.25 275 SER A C 1
ATOM 2143 O O . SER A 1 275 ? 20.031 -16.766 -4.465 1 80.25 275 SER A O 1
ATOM 2145 N N . PRO A 1 276 ? 20.172 -18.844 -5.137 1 80.56 276 PRO A N 1
ATOM 2146 C CA . PRO A 1 276 ? 20.516 -18.438 -6.504 1 80.56 276 PRO A CA 1
ATOM 2147 C C . PRO A 1 276 ? 19.484 -17.484 -7.109 1 80.56 276 PRO A C 1
ATOM 2149 O O . PRO A 1 276 ? 19.844 -16.516 -7.777 1 80.56 276 PRO A O 1
ATOM 2152 N N . LEU A 1 277 ? 18.25 -17.734 -6.855 1 84.88 277 LEU A N 1
ATOM 2153 C CA . LEU A 1 277 ? 17.188 -16.891 -7.391 1 84.88 277 LEU A CA 1
ATOM 2154 C C . LEU A 1 277 ? 17.25 -15.492 -6.781 1 84.88 277 LEU A C 1
ATOM 2156 O O . LEU A 1 277 ? 17.109 -14.5 -7.496 1 84.88 277 LEU A O 1
ATOM 2160 N N . VAL A 1 278 ? 17.438 -15.414 -5.461 1 90.31 278 VAL A N 1
ATOM 2161 C CA . VAL A 1 278 ? 17.547 -14.133 -4.777 1 90.31 278 VAL A CA 1
ATOM 2162 C C . VAL A 1 278 ? 18.781 -13.391 -5.27 1 90.31 278 VAL A C 1
ATOM 2164 O O . VAL A 1 278 ? 18.719 -12.188 -5.531 1 90.31 278 VAL A O 1
ATOM 2167 N N . GLN A 1 279 ? 19.859 -14.164 -5.441 1 90.19 279 GLN A N 1
ATOM 2168 C CA . GLN A 1 279 ? 21.094 -13.555 -5.93 1 90.19 279 GLN A CA 1
ATOM 2169 C C . GLN A 1 279 ? 20.922 -12.992 -7.34 1 90.19 279 GLN A C 1
ATOM 2171 O O . GLN A 1 279 ? 21.406 -11.906 -7.645 1 90.19 279 GLN A O 1
ATOM 2176 N N . ARG A 1 280 ? 20.281 -13.711 -8.117 1 88.38 280 ARG A N 1
ATOM 2177 C CA . ARG A 1 280 ? 20.031 -13.242 -9.477 1 88.38 280 ARG A CA 1
ATOM 2178 C C . ARG A 1 280 ? 19.156 -11.992 -9.484 1 88.38 280 ARG A C 1
ATOM 2180 O O . ARG A 1 280 ? 19.359 -11.094 -10.312 1 88.38 280 ARG A O 1
ATOM 2187 N N . PHE A 1 281 ? 18.172 -12.016 -8.617 1 93.06 281 PHE A N 1
ATOM 2188 C CA . PHE A 1 281 ? 17.344 -10.82 -8.484 1 93.06 281 PHE A CA 1
ATOM 2189 C C . PHE A 1 281 ? 18.172 -9.617 -8.086 1 93.06 281 PHE A C 1
ATOM 2191 O O . PHE A 1 281 ? 18.062 -8.547 -8.688 1 93.06 281 PHE A O 1
ATOM 2198 N N . ILE A 1 282 ? 19.031 -9.766 -7.117 1 94.81 282 ILE A N 1
ATOM 2199 C CA . ILE A 1 282 ? 19.906 -8.703 -6.645 1 94.81 282 ILE A CA 1
ATOM 2200 C C . ILE A 1 282 ? 20.812 -8.242 -7.777 1 94.81 282 ILE A C 1
ATOM 2202 O O . ILE A 1 282 ? 20.984 -7.047 -8.008 1 94.81 282 ILE A O 1
ATOM 2206 N N . ASP A 1 283 ? 21.297 -9.195 -8.555 1 91.94 283 ASP A N 1
ATOM 2207 C CA . ASP A 1 283 ? 22.25 -8.914 -9.617 1 91.94 283 ASP A CA 1
ATOM 2208 C C . ASP A 1 283 ? 21.578 -8.203 -10.789 1 91.94 283 ASP A C 1
ATOM 2210 O O . ASP A 1 283 ? 22.25 -7.57 -11.609 1 91.94 283 ASP A O 1
ATOM 2214 N N . SER A 1 284 ? 20.297 -8.344 -10.836 1 90.31 284 SER A N 1
ATOM 2215 C CA . SER A 1 284 ? 19.562 -7.719 -11.945 1 90.31 284 SER A CA 1
ATOM 2216 C C . SER A 1 284 ? 19.516 -6.203 -11.781 1 90.31 284 SER A C 1
ATOM 2218 O O . SER A 1 284 ? 19.156 -5.484 -12.719 1 90.31 284 SER A O 1
ATOM 2220 N N . TYR A 1 285 ? 19.906 -5.703 -10.664 1 91.56 285 TYR A N 1
ATOM 2221 C CA . TYR A 1 285 ? 19.953 -4.266 -10.422 1 91.56 285 TYR A CA 1
ATOM 2222 C C . TYR A 1 285 ? 21.391 -3.756 -10.461 1 91.56 285 TYR A C 1
ATOM 2224 O O . TYR A 1 285 ? 21.625 -2.59 -10.781 1 91.56 285 TYR A O 1
ATOM 2232 N N . MET B 1 1 ? 3.301 6.508 31.578 1 71.94 1 MET B N 1
ATOM 2233 C CA . MET B 1 1 ? 3.342 6.457 30.125 1 71.94 1 MET B CA 1
ATOM 2234 C C . MET B 1 1 ? 2.502 7.578 29.516 1 71.94 1 MET B C 1
ATOM 2236 O O . MET B 1 1 ? 1.35 7.773 29.906 1 71.94 1 MET B O 1
ATOM 2240 N N . ASN B 1 2 ? 3.09 8.445 28.75 1 71.25 2 ASN B N 1
ATOM 2241 C CA . ASN B 1 2 ? 2.389 9.555 28.109 1 71.25 2 ASN B CA 1
ATOM 2242 C C . ASN B 1 2 ? 2.662 9.586 26.609 1 71.25 2 ASN B C 1
ATOM 2244 O O . ASN B 1 2 ? 3.445 8.789 26.094 1 71.25 2 ASN B O 1
ATOM 2248 N N . PHE B 1 3 ? 1.925 10.492 25.891 1 78.44 3 PHE B N 1
ATOM 2249 C CA . PHE B 1 3 ? 1.982 10.508 24.438 1 78.44 3 PHE B CA 1
ATOM 2250 C C . PHE B 1 3 ? 3.373 10.906 23.953 1 78.44 3 PHE B C 1
ATOM 2252 O O . PHE B 1 3 ? 3.838 10.422 22.922 1 78.44 3 PHE B O 1
ATOM 2259 N N . ARG B 1 4 ? 4.004 11.758 24.641 1 78.69 4 ARG B N 1
ATOM 2260 C CA . ARG B 1 4 ? 5.352 12.164 24.266 1 78.69 4 ARG B CA 1
ATOM 2261 C C . ARG B 1 4 ? 6.316 10.984 24.328 1 78.69 4 ARG B C 1
ATOM 2263 O O . ARG B 1 4 ? 7.148 10.812 23.438 1 78.69 4 ARG B O 1
ATOM 2270 N N . GLN B 1 5 ? 6.152 10.234 25.375 1 83.62 5 GLN B N 1
ATOM 2271 C CA . GLN B 1 5 ? 6.98 9.047 25.516 1 83.62 5 GLN B CA 1
ATOM 2272 C C . GLN B 1 5 ? 6.727 8.055 24.391 1 83.62 5 GLN B C 1
ATOM 2274 O O . GLN B 1 5 ? 7.664 7.449 23.859 1 83.62 5 GLN B O 1
ATOM 2279 N N . LEU B 1 6 ? 5.465 7.941 24.047 1 83.56 6 LEU B N 1
ATOM 2280 C CA . LEU B 1 6 ? 5.105 7.023 22.969 1 83.56 6 LEU B CA 1
ATOM 2281 C C . LEU B 1 6 ? 5.68 7.496 21.641 1 83.56 6 LEU B C 1
ATOM 2283 O O . LEU B 1 6 ? 6.152 6.684 20.844 1 83.56 6 LEU B O 1
ATOM 2287 N N . GLU B 1 7 ? 5.676 8.742 21.375 1 82.38 7 GLU B N 1
ATOM 2288 C CA . GLU B 1 7 ? 6.254 9.32 20.156 1 82.38 7 GLU B CA 1
ATOM 2289 C C . GLU B 1 7 ? 7.766 9.102 20.109 1 82.38 7 GLU B C 1
ATOM 2291 O O . GLU B 1 7 ? 8.32 8.797 19.047 1 82.38 7 GLU B O 1
ATOM 2296 N N . TYR B 1 8 ? 8.383 9.289 21.25 1 85.44 8 TYR B N 1
ATOM 2297 C CA . TYR B 1 8 ? 9.82 9.07 21.344 1 85.44 8 TYR B CA 1
ATOM 2298 C C . TYR B 1 8 ? 10.172 7.613 21.062 1 85.44 8 TYR B C 1
ATOM 2300 O O . TYR B 1 8 ? 11.102 7.324 20.312 1 85.44 8 TYR B O 1
ATOM 2308 N N . PHE B 1 9 ? 9.367 6.762 21.641 1 88.12 9 PHE B N 1
ATOM 2309 C CA . PHE B 1 9 ? 9.555 5.328 21.438 1 88.12 9 PHE B CA 1
ATOM 2310 C C . PHE B 1 9 ? 9.398 4.949 19.969 1 88.12 9 PHE B C 1
ATOM 2312 O O . PHE B 1 9 ? 10.227 4.223 19.422 1 88.12 9 PHE B O 1
ATOM 2319 N N . LEU B 1 10 ? 8.375 5.5 19.438 1 84.25 10 LEU B N 1
ATOM 2320 C CA . LEU B 1 10 ? 8.133 5.215 18.031 1 84.25 10 LEU B CA 1
ATOM 2321 C C . LEU B 1 10 ? 9.273 5.734 17.156 1 84.25 10 LEU B C 1
ATOM 2323 O O . LEU B 1 10 ? 9.688 5.066 16.203 1 84.25 10 LEU B O 1
ATOM 2327 N N . ALA B 1 11 ? 9.789 6.895 17.484 1 83.75 11 ALA B N 1
ATOM 2328 C CA . ALA B 1 11 ? 10.898 7.48 16.734 1 83.75 11 ALA B CA 1
ATOM 2329 C C . ALA B 1 11 ? 12.141 6.598 16.812 1 83.75 11 ALA B C 1
ATOM 2331 O O . ALA B 1 11 ? 12.812 6.367 15.805 1 83.75 11 ALA B O 1
ATOM 2332 N N . VAL B 1 12 ? 12.367 6.129 18 1 86.81 12 VAL B N 1
ATOM 2333 C CA . VAL B 1 12 ? 13.539 5.285 18.203 1 86.81 12 VAL B CA 1
ATOM 2334 C C . VAL B 1 12 ? 13.344 3.947 17.5 1 86.81 12 VAL B C 1
ATOM 2336 O O . VAL B 1 12 ? 14.266 3.441 16.844 1 86.81 12 VAL B O 1
ATOM 2339 N N . ALA B 1 13 ? 12.172 3.42 17.688 1 82.44 13 ALA B N 1
ATOM 2340 C CA . ALA B 1 13 ? 11.859 2.135 17.078 1 82.44 13 ALA B CA 1
ATOM 2341 C C . ALA B 1 13 ? 12.008 2.207 15.555 1 82.44 13 ALA B C 1
ATOM 2343 O O . ALA B 1 13 ? 12.523 1.273 14.938 1 82.44 13 ALA B O 1
ATOM 2344 N N . ASN B 1 14 ? 11.617 3.297 15.07 1 75.69 14 ASN B N 1
ATOM 2345 C CA . ASN B 1 14 ? 11.641 3.477 13.625 1 75.69 14 ASN B CA 1
ATOM 2346 C C . ASN B 1 14 ? 13.055 3.783 13.125 1 75.69 14 ASN B C 1
ATOM 2348 O O . ASN B 1 14 ? 13.453 3.318 12.055 1 75.69 14 ASN B O 1
ATOM 2352 N N . ALA B 1 15 ? 13.82 4.562 13.93 1 78.19 15 ALA B N 1
ATOM 2353 C CA . ALA B 1 15 ? 15.148 5.004 13.516 1 78.19 15 ALA B CA 1
ATOM 2354 C C . ALA B 1 15 ? 16.188 3.898 13.727 1 78.19 15 ALA B C 1
ATOM 2356 O O . ALA B 1 15 ? 17.203 3.859 13.039 1 78.19 15 ALA B O 1
ATOM 2357 N N . GLY B 1 16 ? 15.93 3.002 14.727 1 79.31 16 GLY B N 1
ATOM 2358 C CA . GLY B 1 16 ? 16.844 1.929 15.055 1 79.31 16 GLY B CA 1
ATOM 2359 C C . GLY B 1 16 ? 18.094 2.412 15.797 1 79.31 16 GLY B C 1
ATOM 2360 O O . GLY B 1 16 ? 19.016 1.634 16.047 1 79.31 16 GLY B O 1
ATOM 2361 N N . GLN B 1 17 ? 18.188 3.744 15.906 1 82.88 17 GLN B N 1
ATOM 2362 C CA . GLN B 1 17 ? 19.25 4.387 16.672 1 82.88 17 GLN B CA 1
ATOM 2363 C C . GLN B 1 17 ? 18.719 5.551 17.484 1 82.88 17 GLN B C 1
ATOM 2365 O O . GLN B 1 17 ? 17.922 6.352 17 1 82.88 17 GLN B O 1
ATOM 2370 N N . ILE B 1 18 ? 19.141 5.582 18.719 1 85.25 18 ILE B N 1
ATOM 2371 C CA . ILE B 1 18 ? 18.625 6.629 19.594 1 85.25 18 ILE B CA 1
ATOM 2372 C C . ILE B 1 18 ? 19.141 7.988 19.125 1 85.25 18 ILE B C 1
ATOM 2374 O O . ILE B 1 18 ? 18.422 8.992 19.203 1 85.25 18 ILE B O 1
ATOM 2378 N N . THR B 1 19 ? 20.375 7.953 18.578 1 85.44 19 THR B N 1
ATOM 2379 C CA . THR B 1 19 ? 20.938 9.211 18.109 1 85.44 19 THR B CA 1
ATOM 2380 C C . THR B 1 19 ? 20.188 9.711 16.875 1 85.44 19 THR B C 1
ATOM 2382 O O . THR B 1 19 ? 19.922 10.906 16.75 1 85.44 19 THR B O 1
ATOM 2385 N N . ALA B 1 20 ? 19.922 8.812 16.062 1 81.56 20 ALA B N 1
ATOM 2386 C CA . ALA B 1 20 ? 19.172 9.172 14.859 1 81.56 20 ALA B CA 1
ATOM 2387 C C . ALA B 1 20 ? 17.766 9.656 15.211 1 81.56 20 ALA B C 1
ATOM 2389 O O . ALA B 1 20 ? 17.266 10.617 14.617 1 81.56 20 ALA B O 1
ATOM 2390 N N . ALA B 1 21 ? 17.203 8.961 16.078 1 85.19 21 ALA B N 1
ATOM 2391 C CA . ALA B 1 21 ? 15.875 9.359 16.547 1 85.19 21 ALA B CA 1
ATOM 2392 C C . ALA B 1 21 ? 15.906 10.742 17.188 1 85.19 21 ALA B C 1
ATOM 2394 O O . ALA B 1 21 ? 15.023 11.562 16.953 1 85.19 21 ALA B O 1
ATOM 2395 N N . ALA B 1 22 ? 16.906 10.984 17.953 1 85.69 22 ALA B N 1
ATOM 2396 C CA . ALA B 1 22 ? 17.047 12.281 18.609 1 85.69 22 ALA B CA 1
ATOM 2397 C C . ALA B 1 22 ? 17.172 13.406 17.594 1 85.69 22 ALA B C 1
ATOM 2399 O O . ALA B 1 22 ? 16.562 14.461 17.734 1 85.69 22 ALA B O 1
ATOM 2400 N N . GLN B 1 23 ? 17.953 13.109 16.609 1 77.31 23 GLN B N 1
ATOM 2401 C CA . GLN B 1 23 ? 18.109 14.078 15.539 1 77.31 23 GLN B CA 1
ATOM 2402 C C . GLN B 1 23 ? 16.797 14.352 14.836 1 77.31 23 GLN B C 1
ATOM 2404 O O . GLN B 1 23 ? 16.453 15.508 14.555 1 77.31 23 GLN B O 1
ATOM 2409 N N . GLN B 1 24 ? 16.141 13.297 14.703 1 72.06 24 GLN B N 1
ATOM 2410 C CA . GLN B 1 24 ? 14.844 13.406 14.031 1 72.06 24 GLN B CA 1
ATOM 2411 C C . GLN B 1 24 ? 13.852 14.211 14.875 1 72.06 24 GLN B C 1
ATOM 2413 O O . GLN B 1 24 ? 13.008 14.93 14.336 1 72.06 24 GLN B O 1
ATOM 2418 N N . LEU B 1 25 ? 13.961 14.039 16.125 1 75.19 25 LEU B N 1
ATOM 2419 C CA . LEU B 1 25 ? 13.047 14.672 17.062 1 75.19 25 LEU B CA 1
ATOM 2420 C C . LEU B 1 25 ? 13.578 16.031 17.516 1 75.19 25 LEU B C 1
ATOM 2422 O O . LEU B 1 25 ? 12.969 16.703 18.344 1 75.19 25 LEU B O 1
ATOM 2426 N N . HIS B 1 26 ? 14.82 16.422 17 1 75.19 26 HIS B N 1
ATOM 2427 C CA . HIS B 1 26 ? 15.469 17.672 17.344 1 75.19 26 HIS B CA 1
ATOM 2428 C C . HIS B 1 26 ? 15.68 17.812 18.844 1 75.19 26 HIS B C 1
ATOM 2430 O O . HIS B 1 26 ? 15.344 18.844 19.422 1 75.19 26 HIS B O 1
ATOM 2436 N N . MET B 1 27 ? 16.062 16.766 19.328 1 78.69 27 MET B N 1
ATOM 2437 C CA . MET B 1 27 ? 16.391 16.781 20.75 1 78.69 27 MET B CA 1
ATOM 2438 C C . MET B 1 27 ? 17.734 16.109 21 1 78.69 27 MET B C 1
ATOM 2440 O O . MET B 1 27 ? 18.312 15.508 20.094 1 78.69 27 MET B O 1
ATOM 2444 N N . ALA B 1 28 ? 18.25 16.484 22.188 1 84.44 28 ALA B N 1
ATOM 2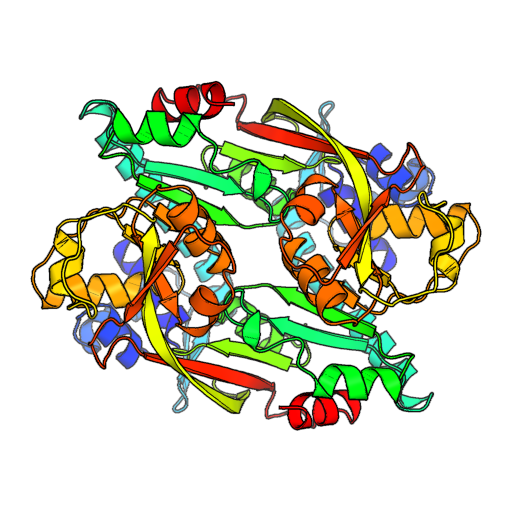445 C CA . ALA B 1 28 ? 19.5 15.82 22.578 1 84.44 28 ALA B CA 1
ATOM 2446 C C . ALA B 1 28 ? 19.25 14.352 22.906 1 84.44 28 ALA B C 1
ATOM 2448 O O . ALA B 1 28 ? 18.156 13.977 23.328 1 84.44 28 ALA B O 1
ATOM 2449 N N . GLN B 1 29 ? 20.234 13.562 22.625 1 88.31 29 GLN B N 1
ATOM 2450 C CA . GLN B 1 29 ? 20.156 12.117 22.828 1 88.31 29 GLN B CA 1
ATOM 2451 C C . GLN B 1 29 ? 19.906 11.773 24.297 1 88.31 29 GLN B C 1
ATOM 2453 O O . GLN B 1 29 ? 19.078 10.914 24.609 1 88.31 29 GLN B O 1
ATOM 2458 N N . PRO B 1 30 ? 20.531 12.484 25.266 1 87.56 30 PRO B N 1
ATOM 2459 C CA . PRO B 1 30 ? 20.375 12.039 26.656 1 87.56 30 PRO B CA 1
ATOM 2460 C C . PRO B 1 30 ? 18.938 12.148 27.156 1 87.56 30 PRO B C 1
ATOM 2462 O O . PRO B 1 30 ? 18.406 11.211 27.734 1 87.56 30 PRO B O 1
ATOM 2465 N N . PRO B 1 31 ? 18.328 13.258 26.781 1 85.5 31 PRO B N 1
ATOM 2466 C CA . PRO B 1 31 ? 16.938 13.336 27.219 1 85.5 31 PRO B CA 1
ATOM 2467 C C . PRO B 1 31 ? 16.047 12.273 26.578 1 85.5 31 PRO B C 1
ATOM 2469 O O . PRO B 1 31 ? 15.133 11.758 27.203 1 85.5 31 PRO B O 1
ATOM 2472 N N . LEU B 1 32 ? 16.266 11.992 25.328 1 90.19 32 LEU B N 1
ATOM 2473 C CA . LEU B 1 32 ? 15.508 10.953 24.641 1 90.19 32 LEU B CA 1
ATOM 2474 C C . LEU B 1 32 ? 15.75 9.594 25.281 1 90.19 32 LEU B C 1
ATOM 2476 O O . LEU B 1 32 ? 14.805 8.836 25.531 1 90.19 32 LEU B O 1
ATOM 2480 N N . SER B 1 33 ? 17.016 9.289 25.562 1 90.94 33 SER B N 1
ATOM 2481 C CA . SER B 1 33 ? 17.359 8.023 26.188 1 90.94 33 SER B CA 1
ATOM 2482 C C . SER B 1 33 ? 16.719 7.891 27.562 1 90.94 33 SER B C 1
ATOM 2484 O O . SER B 1 33 ? 16.234 6.812 27.938 1 90.94 33 SER B O 1
ATOM 2486 N N . TYR B 1 34 ? 16.703 8.984 28.234 1 88.44 34 TYR B N 1
ATOM 2487 C CA . TYR B 1 34 ? 16.094 9.008 29.562 1 88.44 34 TYR B CA 1
ATOM 2488 C C . TYR B 1 34 ? 14.602 8.727 29.484 1 88.44 34 TYR B C 1
ATOM 2490 O O . TYR B 1 34 ? 14.07 7.965 30.297 1 88.44 34 TYR B O 1
ATOM 2498 N N . GLN B 1 35 ? 13.984 9.359 28.547 1 88 35 GLN B N 1
ATOM 2499 C CA . GLN B 1 35 ? 12.547 9.18 28.391 1 88 35 GLN B CA 1
ATOM 2500 C C . GLN B 1 35 ? 12.211 7.727 28.047 1 88 35 GLN B C 1
ATOM 2502 O O . GLN B 1 35 ? 11.211 7.188 28.516 1 88 35 GLN B O 1
ATOM 2507 N N . ILE B 1 36 ? 13.039 7.102 27.281 1 91.69 36 ILE B N 1
ATOM 2508 C CA . ILE B 1 36 ? 12.82 5.703 26.922 1 91.69 36 ILE B CA 1
ATOM 2509 C C . ILE B 1 36 ? 13.031 4.816 28.141 1 91.69 36 ILE B C 1
ATOM 2511 O O . ILE B 1 36 ? 12.258 3.891 28.391 1 91.69 36 ILE B O 1
ATOM 2515 N N . LYS B 1 37 ? 14.039 5.094 28.891 1 90.81 37 LYS B N 1
ATOM 2516 C CA . LYS B 1 37 ? 14.312 4.352 30.109 1 90.81 37 LYS B CA 1
ATOM 2517 C C . LYS B 1 37 ? 13.172 4.5 31.109 1 90.81 37 LYS B C 1
ATOM 2519 O O . LYS B 1 37 ? 12.797 3.537 31.781 1 90.81 37 LYS B O 1
ATOM 2524 N N . GLN B 1 38 ? 12.75 5.699 31.188 1 84.88 38 GLN B N 1
ATOM 2525 C CA . GLN B 1 38 ? 11.625 5.965 32.062 1 84.88 38 GLN B CA 1
ATOM 2526 C C . GLN B 1 38 ? 10.383 5.195 31.641 1 84.88 38 GLN B C 1
ATOM 2528 O O . GLN B 1 38 ? 9.656 4.656 32.469 1 84.88 38 GLN B O 1
ATOM 2533 N N . LEU B 1 39 ? 10.109 5.188 30.391 1 87.06 39 LEU B N 1
ATOM 2534 C CA . LEU B 1 39 ? 8.977 4.445 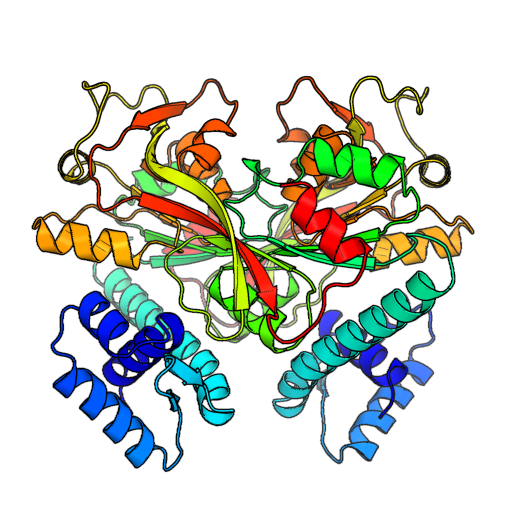29.844 1 87.06 39 LEU B CA 1
ATOM 2535 C C . LEU B 1 39 ? 9.102 2.957 30.156 1 87.06 39 LEU B C 1
ATOM 2537 O O . LEU B 1 39 ? 8.133 2.32 30.562 1 87.06 39 LEU B O 1
ATOM 2541 N N . GLU B 1 40 ? 10.328 2.385 29.984 1 89.44 40 GLU B N 1
ATOM 2542 C CA . GLU B 1 40 ? 10.586 0.981 30.297 1 89.44 40 GLU B CA 1
ATOM 2543 C C . GLU B 1 40 ? 10.391 0.708 31.781 1 89.44 40 GLU B C 1
ATOM 2545 O O . GLU B 1 40 ? 9.812 -0.314 32.156 1 89.44 40 GLU B O 1
ATOM 2550 N N . ALA B 1 41 ? 10.812 1.647 32.625 1 84.06 41 ALA B N 1
ATOM 2551 C CA . ALA B 1 41 ? 10.68 1.522 34.062 1 84.06 41 ALA B CA 1
ATOM 2552 C C . ALA B 1 41 ? 9.211 1.558 34.5 1 84.06 41 ALA B C 1
ATOM 2554 O O . ALA B 1 41 ? 8.789 0.781 35.344 1 84.06 41 ALA B O 1
ATOM 2555 N N . GLU B 1 42 ? 8.523 2.459 33.875 1 79.62 42 GLU B N 1
ATOM 2556 C CA . GLU B 1 42 ? 7.105 2.59 34.188 1 79.62 42 GLU B CA 1
ATOM 2557 C C . GLU B 1 42 ? 6.336 1.334 33.812 1 79.62 42 GLU B C 1
ATOM 2559 O O . GLU B 1 42 ? 5.422 0.912 34.531 1 79.62 42 GLU B O 1
ATOM 2564 N N . LEU B 1 43 ? 6.754 0.789 32.656 1 78.75 43 LEU B N 1
ATOM 2565 C CA . LEU B 1 43 ? 6.066 -0.387 32.156 1 78.75 43 LEU B CA 1
ATOM 2566 C C . LEU B 1 43 ? 6.613 -1.662 32.781 1 78.75 43 LEU B C 1
ATOM 2568 O O . LEU B 1 43 ? 5.984 -2.719 32.688 1 78.75 43 LEU B O 1
ATOM 2572 N N . GLY B 1 44 ? 7.781 -1.599 33.406 1 81.19 44 GLY B N 1
ATOM 2573 C CA . GLY B 1 44 ? 8.398 -2.736 34.062 1 81.19 44 GLY B CA 1
ATOM 2574 C C . GLY B 1 44 ? 8.969 -3.754 33.094 1 81.19 44 GLY B C 1
ATOM 2575 O O . GLY B 1 44 ? 9.094 -4.934 33.406 1 81.19 44 GLY B O 1
ATOM 2576 N N . VAL B 1 45 ? 9.117 -3.332 31.859 1 82.69 45 VAL B N 1
ATOM 2577 C CA . VAL B 1 45 ? 9.641 -4.234 30.828 1 82.69 45 VAL B CA 1
ATOM 2578 C C . VAL B 1 45 ? 10.672 -3.5 29.969 1 82.69 45 VAL B C 1
ATOM 2580 O O . VAL B 1 45 ? 10.648 -2.27 29.891 1 82.69 45 VAL B O 1
ATOM 2583 N N . THR B 1 46 ? 11.562 -4.258 29.438 1 88.62 46 THR B N 1
ATOM 2584 C CA . THR B 1 46 ? 12.508 -3.721 28.469 1 88.62 46 THR B CA 1
ATOM 2585 C C . THR B 1 46 ? 11.891 -3.701 27.062 1 88.62 46 THR B C 1
ATOM 2587 O O . THR B 1 46 ? 11.344 -4.707 26.609 1 88.62 46 THR B O 1
ATOM 2590 N N . LEU B 1 47 ? 11.914 -2.52 26.469 1 88.31 47 LEU B N 1
ATOM 2591 C CA . LEU B 1 47 ? 11.281 -2.354 25.172 1 88.31 47 LEU B CA 1
ATOM 2592 C C . LEU B 1 47 ? 12.312 -2.441 24.047 1 88.31 47 LEU B C 1
ATOM 2594 O O . LEU B 1 47 ? 11.977 -2.799 22.922 1 88.31 47 LEU B O 1
ATOM 2598 N N . LEU B 1 48 ? 13.617 -2.035 24.375 1 89.62 48 LEU B N 1
ATOM 2599 C CA . LEU B 1 48 ? 14.664 -1.902 23.359 1 89.62 48 LEU B CA 1
ATOM 2600 C C . LEU B 1 48 ? 15.867 -2.771 23.703 1 89.62 48 LEU B C 1
ATOM 2602 O O . LEU B 1 48 ? 16.281 -2.844 24.859 1 89.62 48 LEU B O 1
ATOM 2606 N N . ASN B 1 49 ? 16.281 -3.52 22.656 1 87.81 49 ASN B N 1
ATOM 2607 C CA . ASN B 1 49 ? 17.609 -4.125 22.719 1 87.81 49 ASN B CA 1
ATOM 2608 C C . ASN B 1 49 ? 18.688 -3.18 22.188 1 87.81 49 ASN B C 1
ATOM 2610 O O . ASN B 1 49 ? 18.656 -2.795 21.016 1 87.81 49 ASN B O 1
ATOM 2614 N N . ARG B 1 50 ? 19.531 -2.746 23.094 1 82.44 50 ARG B N 1
ATOM 2615 C CA . ARG B 1 50 ? 20.578 -1.808 22.703 1 82.44 50 ARG B CA 1
ATOM 2616 C C . ARG B 1 50 ? 21.891 -2.535 22.438 1 82.44 50 ARG B C 1
ATOM 2618 O O . ARG B 1 50 ? 22.391 -3.256 23.297 1 82.44 50 ARG B O 1
ATOM 2625 N N . ALA B 1 51 ? 22.219 -2.588 21.172 1 78.69 51 ALA B N 1
ATOM 2626 C CA . ALA B 1 51 ? 23.5 -3.172 20.75 1 78.69 51 ALA B CA 1
ATOM 2627 C C . ALA B 1 51 ? 24.391 -2.125 20.094 1 78.69 51 ALA B C 1
ATOM 2629 O O . ALA B 1 51 ? 23.953 -1.002 19.828 1 78.69 51 ALA B O 1
ATOM 2630 N N . THR B 1 52 ? 25.672 -2.4 19.969 1 76.69 52 THR B N 1
ATOM 2631 C CA . THR B 1 52 ? 26.625 -1.517 19.297 1 76.69 52 THR B CA 1
ATOM 2632 C C . THR B 1 52 ? 26.203 -1.248 17.859 1 76.69 52 THR B C 1
ATOM 2634 O O . THR B 1 52 ? 26.531 -0.204 17.297 1 76.69 52 THR B O 1
ATOM 2637 N N . THR B 1 53 ? 25.469 -2.193 17.453 1 71.19 53 THR B N 1
ATOM 2638 C CA . THR B 1 53 ? 25.109 -2.125 16.047 1 71.19 53 THR B CA 1
ATOM 2639 C C . THR B 1 53 ? 23.781 -1.379 15.859 1 71.19 53 THR B C 1
ATOM 2641 O O . THR B 1 53 ? 23.391 -1.078 14.734 1 71.19 53 THR B O 1
ATOM 2644 N N . GLY B 1 54 ? 23.141 -1.094 16.969 1 80.19 54 GLY B N 1
ATOM 2645 C CA . GLY B 1 54 ? 21.875 -0.373 16.875 1 80.19 54 GLY B CA 1
ATOM 2646 C C . GLY B 1 54 ? 20.828 -0.875 17.844 1 80.19 54 GLY B C 1
ATOM 2647 O O . GLY B 1 54 ? 21.156 -1.57 18.812 1 80.19 54 GLY B O 1
ATOM 2648 N N . ILE B 1 55 ? 19.609 -0.313 17.688 1 84.25 55 ILE B N 1
ATOM 2649 C CA . ILE B 1 55 ? 18.5 -0.62 18.609 1 84.25 55 ILE B CA 1
ATOM 2650 C C . ILE B 1 55 ? 17.469 -1.48 17.891 1 84.25 55 ILE B C 1
ATOM 2652 O O . ILE B 1 55 ? 17.125 -1.217 16.734 1 84.25 55 ILE B O 1
ATOM 2656 N N . THR B 1 56 ? 17.156 -2.637 18.516 1 82.25 56 THR B N 1
ATOM 2657 C CA . THR B 1 56 ? 16.047 -3.463 18.062 1 82.25 56 THR B CA 1
ATOM 2658 C C . THR B 1 56 ? 14.969 -3.555 19.141 1 82.25 56 THR B C 1
ATOM 2660 O O . THR B 1 56 ? 15.211 -3.205 20.297 1 82.25 56 THR B O 1
ATOM 2663 N N . LEU B 1 57 ? 13.758 -3.961 18.656 1 81.94 57 LEU B N 1
ATOM 2664 C CA . LEU B 1 57 ? 12.648 -4.047 19.609 1 81.94 57 LEU B CA 1
ATOM 2665 C C . LEU B 1 57 ? 12.609 -5.422 20.266 1 81.94 57 LEU B C 1
ATOM 2667 O O . LEU B 1 57 ? 12.859 -6.438 19.609 1 81.94 57 LEU B O 1
ATOM 2671 N N . THR B 1 58 ? 12.359 -5.457 21.656 1 79.06 58 THR B N 1
ATOM 2672 C CA . THR B 1 58 ? 11.953 -6.68 22.344 1 79.06 58 THR B CA 1
ATOM 2673 C C . THR B 1 58 ? 10.539 -7.086 21.938 1 79.06 58 THR B C 1
ATOM 2675 O O . THR B 1 58 ? 9.828 -6.32 21.281 1 79.06 58 THR B O 1
ATOM 2678 N N . PRO B 1 59 ? 10.133 -8.258 22.312 1 66.06 59 PRO B N 1
ATOM 2679 C CA . PRO B 1 59 ? 8.734 -8.617 22.078 1 66.06 59 PRO B CA 1
ATOM 2680 C C . PRO B 1 59 ? 7.758 -7.617 22.703 1 66.06 59 PRO B C 1
ATOM 2682 O O . PRO B 1 59 ? 6.762 -7.254 22.062 1 66.06 59 PRO B O 1
ATOM 2685 N N . ALA B 1 60 ? 8.117 -7.227 23.828 1 74.31 60 ALA B N 1
ATOM 2686 C CA . ALA B 1 60 ? 7.316 -6.191 24.484 1 74.31 60 ALA B CA 1
ATOM 2687 C C . ALA B 1 60 ? 7.371 -4.883 23.703 1 74.31 60 ALA B C 1
ATOM 2689 O O . ALA B 1 60 ? 6.367 -4.176 23.594 1 74.31 60 ALA B O 1
ATOM 2690 N N . GLY B 1 61 ? 8.523 -4.602 23.172 1 81.69 61 GLY B N 1
ATOM 2691 C CA . GLY B 1 61 ? 8.68 -3.416 22.344 1 81.69 61 GLY B CA 1
ATOM 2692 C C . GLY B 1 61 ? 7.852 -3.457 21.078 1 81.69 61 GLY B C 1
ATOM 2693 O O . GLY B 1 61 ? 7.262 -2.449 20.688 1 81.69 61 GLY B O 1
ATOM 2694 N N . GLN B 1 62 ? 7.742 -4.59 20.516 1 74.75 62 GLN B N 1
ATOM 2695 C CA . GLN B 1 62 ? 6.941 -4.762 19.297 1 74.75 62 GLN B CA 1
ATOM 2696 C C . GLN B 1 62 ? 5.457 -4.562 19.594 1 74.75 62 GLN B C 1
ATOM 2698 O O . GLN B 1 62 ? 4.754 -3.891 18.828 1 74.75 62 GLN B O 1
ATOM 2703 N N . LEU B 1 63 ? 5.078 -5.137 20.672 1 67.5 63 LEU B N 1
ATOM 2704 C CA . LEU B 1 63 ? 3.688 -4.988 21.094 1 67.5 63 LEU B CA 1
ATOM 2705 C C . LEU B 1 63 ? 3.357 -3.527 21.375 1 67.5 63 LEU B C 1
ATOM 2707 O O . LEU B 1 63 ? 2.316 -3.027 20.938 1 67.5 63 LEU B O 1
ATOM 2711 N N . LEU B 1 64 ? 4.273 -2.854 22 1 76.69 64 LEU B N 1
ATOM 2712 C CA . LEU B 1 64 ? 4.031 -1.454 22.312 1 76.69 64 LEU B CA 1
ATOM 2713 C C . LEU B 1 64 ? 4.027 -0.594 21.062 1 76.69 64 LEU B C 1
ATOM 2715 O O . LEU B 1 64 ? 3.271 0.376 20.969 1 76.69 64 LEU B O 1
ATOM 2719 N N . ARG B 1 65 ? 4.891 -1.005 20.156 1 80.81 65 ARG B N 1
ATOM 2720 C CA . ARG B 1 65 ? 4.945 -0.222 18.922 1 80.81 65 ARG B CA 1
ATOM 2721 C C . ARG B 1 65 ? 3.574 -0.159 18.25 1 80.81 65 ARG B C 1
ATOM 2723 O O . ARG B 1 65 ? 3.127 0.913 17.844 1 80.81 65 ARG B O 1
ATOM 2730 N N . ASP B 1 66 ? 2.924 -1.216 18.234 1 69.75 66 ASP B N 1
ATOM 2731 C CA . ASP B 1 66 ? 1.604 -1.284 17.625 1 69.75 66 ASP B CA 1
ATOM 2732 C C . ASP B 1 66 ? 0.587 -0.455 18.406 1 69.75 66 ASP B C 1
ATOM 2734 O O . ASP B 1 66 ? -0.165 0.326 17.812 1 69.75 66 ASP B O 1
ATOM 2738 N N . TYR B 1 67 ? 0.637 -0.602 19.672 1 67.56 67 TYR B N 1
ATOM 2739 C CA . TYR B 1 67 ? -0.293 0.132 20.516 1 67.56 67 TYR B CA 1
ATOM 2740 C C . TYR B 1 67 ? 0.037 1.62 20.531 1 67.56 67 TYR B C 1
ATOM 2742 O O . TYR B 1 67 ? -0.863 2.463 20.516 1 67.56 67 TYR B O 1
ATOM 2750 N N . ALA B 1 68 ? 1.343 1.838 20.562 1 77.94 68 ALA B N 1
ATOM 2751 C CA . ALA B 1 68 ? 1.772 3.234 20.578 1 77.94 68 ALA B CA 1
ATOM 2752 C C . ALA B 1 68 ? 1.311 3.973 19.328 1 77.94 68 ALA B C 1
ATOM 2754 O O . ALA B 1 68 ? 0.811 5.098 19.406 1 77.94 68 ALA B O 1
ATOM 2755 N N . GLN B 1 69 ? 1.43 3.234 18.281 1 73.94 69 GLN B N 1
ATOM 2756 C CA . GLN B 1 69 ? 0.981 3.84 17.031 1 73.94 69 GLN B CA 1
ATOM 2757 C C . GLN B 1 69 ? -0.521 4.109 17.062 1 73.94 69 GLN B C 1
ATOM 2759 O O . GLN B 1 69 ? -0.968 5.199 16.688 1 73.94 69 GLN B O 1
ATOM 2764 N N . GLN B 1 70 ? -1.251 3.244 17.516 1 67.75 70 GLN B N 1
ATOM 2765 C CA . GLN B 1 70 ? -2.699 3.4 17.609 1 67.75 70 GLN B CA 1
ATOM 2766 C C . GLN B 1 70 ? -3.064 4.547 18.547 1 67.75 70 GLN B C 1
ATOM 2768 O O . GLN B 1 70 ? -3.959 5.34 18.25 1 67.75 70 GLN B O 1
ATOM 2773 N N . LEU B 1 71 ? -2.371 4.609 19.609 1 66.88 71 LEU B N 1
ATOM 2774 C CA . LEU B 1 71 ? -2.66 5.629 20.609 1 66.88 71 LEU B CA 1
ATOM 2775 C C . LEU B 1 71 ? -2.336 7.02 20.078 1 66.88 71 LEU B C 1
ATOM 2777 O O . LEU B 1 71 ? -3.119 7.957 20.266 1 66.88 71 LEU B O 1
ATOM 2781 N N . VAL B 1 72 ? -1.247 7.062 19.438 1 74.38 72 VAL B N 1
ATOM 2782 C CA . VAL B 1 72 ? -0.848 8.352 18.875 1 74.38 72 VAL B CA 1
ATOM 2783 C C . VAL B 1 72 ? -1.814 8.766 17.781 1 74.38 72 VAL B C 1
ATOM 2785 O O . VAL B 1 72 ? -2.227 9.93 17.703 1 74.38 72 VAL B O 1
ATOM 2788 N N . ASP B 1 73 ? -2.234 7.82 17.031 1 66.25 73 ASP B N 1
ATOM 2789 C CA . ASP B 1 73 ? -3.211 8.086 15.984 1 66.25 73 ASP B CA 1
ATOM 2790 C C . ASP B 1 73 ? -4.543 8.539 16.578 1 66.25 73 ASP B C 1
ATOM 2792 O O . ASP B 1 73 ? -5.16 9.484 16.078 1 66.25 73 ASP B O 1
ATOM 2796 N N . LEU B 1 74 ? -4.941 7.887 17.578 1 62.56 74 LEU B N 1
ATOM 2797 C CA . LEU B 1 74 ? -6.203 8.211 18.234 1 62.56 74 LEU B CA 1
ATOM 2798 C C . LEU B 1 74 ? -6.148 9.602 18.844 1 62.56 74 LEU B C 1
ATOM 2800 O O . LEU B 1 74 ? -7.117 10.359 18.766 1 62.56 74 LEU B O 1
ATOM 2804 N N . ARG B 1 75 ? -5.043 9.883 19.484 1 64.38 75 ARG B N 1
ATOM 2805 C CA . ARG B 1 75 ? -4.867 11.227 20.047 1 64.38 75 ARG B CA 1
ATOM 2806 C C . ARG B 1 75 ? -4.973 12.289 18.953 1 64.38 75 ARG B C 1
ATOM 2808 O O . ARG B 1 75 ? -5.652 13.297 19.125 1 64.38 75 ARG B O 1
ATOM 2815 N N . ASP B 1 76 ? -4.301 12.055 17.953 1 63.56 76 ASP B N 1
ATOM 2816 C CA . ASP B 1 76 ? -4.297 13.031 16.875 1 63.56 76 ASP B CA 1
ATOM 2817 C C . ASP B 1 76 ? -5.699 13.211 16.297 1 63.56 76 ASP B C 1
ATOM 2819 O O . ASP B 1 76 ? -6.102 14.328 15.961 1 63.56 76 ASP B O 1
ATOM 2823 N N . ARG B 1 77 ? -6.359 12.164 16.281 1 60.97 77 ARG B N 1
ATOM 2824 C CA . ARG B 1 77 ? -7.746 12.219 15.836 1 60.97 77 ARG B CA 1
ATOM 2825 C C . ARG B 1 77 ? -8.609 13.008 16.812 1 60.97 77 ARG B C 1
ATOM 2827 O O . ARG B 1 77 ? -9.438 13.82 16.406 1 60.97 77 ARG B O 1
ATOM 2834 N N . ALA B 1 78 ? -8.422 12.688 18.016 1 57.94 78 ALA B N 1
ATOM 2835 C CA . ALA B 1 78 ? -9.18 13.406 19.031 1 57.94 78 ALA B CA 1
ATOM 2836 C C . ALA B 1 78 ? -8.906 14.906 18.969 1 57.94 78 ALA B C 1
ATOM 2838 O O . ALA B 1 78 ? -9.828 15.711 19.016 1 57.94 78 ALA B O 1
ATOM 2839 N N . ASP B 1 79 ? -7.676 15.148 18.891 1 57.31 79 ASP B N 1
ATOM 2840 C CA . ASP B 1 79 ? -7.273 16.547 18.797 1 57.31 79 ASP B CA 1
ATOM 2841 C C . ASP B 1 79 ? -7.895 17.219 17.578 1 57.31 79 ASP B C 1
ATOM 2843 O O . ASP B 1 79 ? -8.43 18.328 17.672 1 57.31 79 ASP B O 1
ATOM 2847 N N . GLY B 1 80 ? -7.824 16.516 16.469 1 54.12 80 GLY B N 1
ATOM 2848 C CA . GLY B 1 80 ? -8.406 17.031 15.242 1 54.12 80 GLY B CA 1
ATOM 2849 C C . GLY B 1 80 ? -9.906 17.25 15.336 1 54.12 80 GLY B C 1
ATOM 2850 O O . GLY B 1 80 ? -10.414 18.281 14.891 1 54.12 80 GLY B O 1
ATOM 2851 N N . GLN B 1 81 ? -10.484 16.328 15.914 1 54.91 81 GLN B N 1
ATOM 2852 C CA . GLN B 1 81 ? -11.938 16.438 16.062 1 54.91 81 GLN B CA 1
ATOM 2853 C C . GLN B 1 81 ? -12.32 17.578 16.984 1 54.91 81 GLN B C 1
ATOM 2855 O O . GLN B 1 81 ? -13.258 18.328 16.703 1 54.91 81 GLN B O 1
ATOM 2860 N N . VAL B 1 82 ? -11.633 17.703 18.062 1 50.78 82 VAL B N 1
ATOM 2861 C CA . VAL B 1 82 ? -11.93 18.766 19.016 1 50.78 82 VAL B CA 1
ATOM 2862 C C . VAL B 1 82 ? -11.688 20.125 18.359 1 50.78 82 VAL B C 1
ATOM 2864 O O . VAL B 1 82 ? -12.5 21.047 18.516 1 50.78 82 VAL B O 1
ATOM 2867 N N . ARG B 1 83 ? -10.688 20.234 17.703 1 50.44 83 ARG B N 1
ATOM 2868 C CA . ARG B 1 83 ? -10.359 21.484 17.031 1 50.44 83 ARG B CA 1
ATOM 2869 C C . ARG B 1 83 ? -11.375 21.812 15.938 1 50.44 83 ARG B C 1
ATOM 2871 O O . ARG B 1 83 ? -11.719 22.969 15.727 1 50.44 83 ARG B O 1
ATOM 2878 N N . SER B 1 84 ? -11.758 20.766 15.258 1 48.94 84 SER B N 1
ATOM 2879 C CA . SER B 1 84 ? -12.734 20.953 14.195 1 48.94 84 SER B CA 1
ATOM 2880 C C . SER B 1 84 ? -14.062 21.469 14.742 1 48.94 84 SER B C 1
ATOM 2882 O O . SER B 1 84 ? -14.789 22.188 14.062 1 48.94 84 SER B O 1
ATOM 2884 N N . LEU B 1 85 ? -14.414 20.969 15.797 1 45.84 85 LEU B N 1
ATOM 2885 C CA . LEU B 1 85 ? -15.656 21.438 16.406 1 45.84 85 LEU B CA 1
ATOM 2886 C C . LEU B 1 85 ? -15.609 22.938 16.641 1 45.84 85 LEU B C 1
ATOM 2888 O O . LEU B 1 85 ? -16.625 23.625 16.531 1 45.84 85 LEU B O 1
ATOM 2892 N N . GLY B 1 86 ? -14.555 23.344 17.219 1 42.97 86 GLY B N 1
ATOM 2893 C CA . GLY B 1 86 ? -14.562 24.781 17.453 1 42.97 86 GLY B CA 1
ATOM 2894 C C . GLY B 1 86 ? -14.625 25.594 16.188 1 42.97 86 GLY B C 1
ATOM 2895 O O . GLY B 1 86 ? -15.195 26.688 16.172 1 42.97 86 GLY B O 1
ATOM 2896 N N . GLN B 1 87 ? -13.758 25.453 15.227 1 44.09 87 GLN B N 1
ATOM 2897 C CA . GLN B 1 87 ? -13.703 26.328 14.07 1 44.09 87 GLN B CA 1
ATOM 2898 C C . GLN B 1 87 ? -14.555 25.797 12.922 1 44.09 87 GLN B C 1
ATOM 2900 O O . GLN B 1 87 ? -14.742 24.578 12.797 1 44.09 87 GLN B O 1
ATOM 2905 N N . GLY B 1 88 ? -15.523 26.422 12.453 1 46.91 88 GLY B N 1
ATOM 2906 C CA . GLY B 1 88 ? -16.141 26.016 11.195 1 46.91 88 GLY B CA 1
ATOM 2907 C C . GLY B 1 88 ? -15.586 24.719 10.648 1 46.91 88 GLY B C 1
ATOM 2908 O O . GLY B 1 88 ? -14.719 24.094 11.273 1 46.91 88 GLY B O 1
ATOM 2909 N N . LEU B 1 89 ? -16.062 24.203 9.406 1 53.16 89 LEU B N 1
ATOM 2910 C CA . LEU B 1 89 ? -15.703 22.891 8.898 1 53.16 89 LEU B CA 1
ATOM 2911 C C . LEU B 1 89 ? -14.188 22.734 8.812 1 53.16 89 LEU B C 1
ATOM 2913 O O . LEU B 1 89 ? -13.555 23.312 7.922 1 53.16 89 LEU B O 1
ATOM 2917 N N . ALA B 1 90 ? -13.328 23.188 9.805 1 61.19 90 ALA B N 1
ATOM 2918 C CA . ALA B 1 90 ? -11.914 22.875 9.969 1 61.19 90 ALA B CA 1
ATOM 2919 C C . ALA B 1 90 ? -11.727 21.547 10.695 1 61.19 90 ALA B C 1
ATOM 2921 O O . ALA B 1 90 ? -12.578 21.141 11.477 1 61.19 90 ALA B O 1
ATOM 2922 N N . GLY B 1 91 ? -10.922 20.594 10.141 1 77.94 91 GLY B N 1
ATOM 2923 C CA . GLY B 1 91 ? -10.648 19.344 10.836 1 77.94 91 GLY B CA 1
ATOM 2924 C C . GLY B 1 91 ? -9.859 18.359 10.008 1 77.94 91 GLY B C 1
ATOM 2925 O O . GLY B 1 91 ? -9.422 18.672 8.898 1 77.94 91 GLY B O 1
ATOM 2926 N N . VAL B 1 92 ? -9.617 17.344 10.703 1 86.31 92 VAL B N 1
ATOM 2927 C CA . VAL B 1 92 ? -8.859 16.25 10.117 1 86.31 92 VAL B CA 1
ATOM 2928 C C . VAL B 1 92 ? -9.805 15.117 9.719 1 86.31 92 VAL B C 1
ATOM 2930 O O . VAL B 1 92 ? -10.68 14.727 10.492 1 86.31 92 VAL B O 1
ATOM 2933 N N . LEU B 1 93 ? -9.781 14.828 8.477 1 91.5 93 LEU B N 1
ATOM 2934 C CA . LEU B 1 93 ? -10.523 13.68 7.953 1 91.5 93 LEU B CA 1
ATOM 2935 C C . LEU B 1 93 ? -9.586 12.516 7.652 1 91.5 93 LEU B C 1
ATOM 2937 O O . LEU B 1 93 ? -8.711 12.625 6.793 1 91.5 93 LEU B O 1
ATOM 2941 N N . SER B 1 94 ? -9.727 11.422 8.406 1 94.5 94 SER B N 1
ATOM 2942 C CA . SER B 1 94 ? -8.93 10.219 8.195 1 94.5 94 SER B CA 1
ATOM 2943 C C . SER B 1 94 ? -9.664 9.227 7.297 1 94.5 94 SER B C 1
ATOM 2945 O O . SER B 1 94 ? -10.688 8.672 7.691 1 94.5 94 SER B O 1
ATOM 2947 N N . VAL B 1 95 ? -9.109 8.984 6.137 1 96.81 95 VAL B N 1
ATOM 2948 C CA . VAL B 1 95 ? -9.781 8.172 5.125 1 96.81 95 VAL B CA 1
ATOM 2949 C C . VAL B 1 95 ? -8.93 6.957 4.789 1 96.81 95 VAL B C 1
ATOM 2951 O O . VAL B 1 95 ? -7.746 7.09 4.457 1 96.81 95 VAL B O 1
ATOM 2954 N N . GLY B 1 96 ? -9.508 5.766 4.984 1 98.25 96 GLY B N 1
ATOM 2955 C CA . GLY B 1 96 ? -8.883 4.559 4.473 1 98.25 96 GLY B CA 1
ATOM 2956 C C . GLY B 1 96 ? -9.227 4.273 3.025 1 98.25 96 GLY B C 1
ATOM 2957 O O . GLY B 1 96 ? -10.383 4.395 2.621 1 98.25 96 GLY B O 1
ATOM 2958 N N . VAL B 1 97 ? -8.195 3.922 2.24 1 98 97 VAL B N 1
ATOM 2959 C CA . VAL B 1 97 ? -8.453 3.604 0.841 1 98 97 VAL B CA 1
ATOM 2960 C C . VAL B 1 97 ? -7.699 2.338 0.449 1 98 97 VAL B C 1
ATOM 2962 O O . VAL B 1 97 ? -6.594 2.09 0.939 1 98 97 VAL B O 1
ATOM 2965 N N . ILE B 1 98 ? -8.305 1.55 -0.386 1 98 98 ILE B N 1
ATOM 2966 C CA . ILE B 1 98 ? -7.621 0.438 -1.04 1 98 98 ILE B CA 1
ATOM 2967 C C . ILE B 1 98 ? -6.973 0.919 -2.336 1 98 98 ILE B C 1
ATOM 2969 O O . ILE B 1 98 ? -7.375 1.942 -2.895 1 98 98 ILE B O 1
ATOM 2973 N N . SER B 1 99 ? -5.98 0.185 -2.795 1 97.06 99 SER B N 1
ATOM 2974 C CA . SER B 1 99 ? -5.234 0.589 -3.982 1 97.06 99 SER B CA 1
ATOM 2975 C C . SER B 1 99 ? -6.141 0.667 -5.203 1 97.06 99 SER B C 1
ATOM 2977 O O . SER B 1 99 ? -5.934 1.504 -6.086 1 97.06 99 SER B O 1
ATOM 2979 N N . SER B 1 100 ? -7.16 -0.156 -5.238 1 96.69 100 SER B N 1
ATOM 2980 C CA . SER B 1 100 ? -8.008 -0.259 -6.418 1 96.69 100 SER B CA 1
ATOM 2981 C C . SER B 1 100 ? -9.117 0.786 -6.391 1 96.69 100 SER B C 1
ATOM 2983 O O . SER B 1 100 ? -10.031 0.752 -7.219 1 96.69 100 SER B O 1
ATOM 2985 N N . SER B 1 101 ? -9.008 1.732 -5.445 1 96.38 101 SER B N 1
ATOM 2986 C CA . SER B 1 101 ? -9.992 2.811 -5.41 1 96.38 101 SER B CA 1
ATOM 2987 C C . SER B 1 101 ? -9.477 4.055 -6.121 1 96.38 101 SER B C 1
ATOM 2989 O O . SER B 1 101 ? -10.117 5.105 -6.098 1 96.38 101 SER B O 1
ATOM 2991 N N . MET B 1 102 ? -8.234 4.18 -6.695 1 87.94 102 MET B N 1
ATOM 2992 C CA . MET B 1 102 ? -7.562 5.32 -7.312 1 87.94 102 MET B CA 1
ATOM 2993 C C . MET B 1 102 ? -8.477 6.008 -8.32 1 87.94 102 MET B C 1
ATOM 2995 O O . MET B 1 102 ? -8.398 7.223 -8.508 1 87.94 102 MET B O 1
ATOM 2999 N N . GLY B 1 103 ? -9.469 5.406 -8.828 1 83 103 GLY B N 1
ATOM 3000 C CA . GLY B 1 103 ? -10.398 6.031 -9.75 1 83 103 GLY B CA 1
ATOM 3001 C C . GLY B 1 103 ? -11.586 6.68 -9.055 1 83 103 GLY B C 1
ATOM 3002 O O . GLY B 1 103 ? -12.25 7.543 -9.625 1 83 103 GLY B O 1
ATOM 3003 N N . ALA B 1 104 ? -11.68 6.391 -7.898 1 90 104 ALA B N 1
ATOM 3004 C CA . ALA B 1 104 ? -12.852 6.855 -7.164 1 90 104 ALA B CA 1
ATOM 3005 C C . ALA B 1 104 ? -12.492 7.984 -6.203 1 90 104 ALA B C 1
ATOM 3007 O O . ALA B 1 104 ? -13.344 8.781 -5.82 1 90 104 ALA B O 1
ATOM 3008 N N . THR B 1 105 ? -11.219 8.047 -5.766 1 90.25 105 THR B N 1
ATOM 3009 C CA . THR B 1 105 ? -10.758 9.07 -4.832 1 90.25 105 THR B CA 1
ATOM 3010 C C . THR B 1 105 ? -9.391 9.602 -5.238 1 90.25 105 THR B C 1
ATOM 3012 O O . THR B 1 105 ? -8.5 8.828 -5.598 1 90.25 105 THR B O 1
ATOM 3015 N N . PRO B 1 106 ? -9.148 10.891 -5.363 1 91.56 106 PRO B N 1
ATOM 3016 C CA . PRO B 1 106 ? -10.18 11.883 -5.066 1 91.56 106 PRO B CA 1
ATOM 3017 C C . PRO B 1 106 ? -11.172 12.07 -6.211 1 91.56 106 PRO B C 1
ATOM 3019 O O . PRO B 1 106 ? -10.859 11.742 -7.359 1 91.56 106 PRO B O 1
ATOM 3022 N N . ASN B 1 107 ? -12.328 12.43 -5.84 1 89.81 107 ASN B N 1
ATOM 3023 C CA . ASN B 1 107 ? -13.305 12.773 -6.867 1 89.81 107 ASN B CA 1
ATOM 3024 C C . ASN B 1 107 ? -13.516 14.281 -6.973 1 89.81 107 ASN B C 1
ATOM 3026 O O . ASN B 1 107 ? -12.938 15.047 -6.191 1 89.81 107 ASN B O 1
ATOM 3030 N N . ALA B 1 108 ? -14.289 14.695 -7.922 1 86.12 108 ALA B N 1
ATOM 3031 C CA . ALA B 1 108 ? -14.484 16.125 -8.195 1 86.12 108 ALA B CA 1
ATOM 3032 C C . ALA B 1 108 ? -15.195 16.812 -7.039 1 86.12 108 ALA B C 1
ATOM 3034 O O . ALA B 1 108 ? -14.938 17.984 -6.746 1 86.12 108 ALA B O 1
ATOM 3035 N N . LYS B 1 109 ? -16 16.094 -6.426 1 87.69 109 LYS B N 1
ATOM 3036 C CA . LYS B 1 109 ? -16.766 16.688 -5.328 1 87.69 109 LYS B CA 1
ATOM 3037 C C . LYS B 1 109 ? -15.867 16.938 -4.117 1 87.69 109 LYS B C 1
ATOM 3039 O O . LYS B 1 109 ? -16.078 17.891 -3.369 1 87.69 109 LYS B O 1
ATOM 3044 N N . LEU B 1 110 ? -14.945 16.078 -3.928 1 87.56 110 LEU B N 1
ATOM 3045 C CA . LEU B 1 110 ? -13.992 16.297 -2.846 1 87.56 110 LEU B CA 1
ATOM 3046 C C . LEU B 1 110 ? -13.211 17.594 -3.07 1 87.56 110 LEU B C 1
ATOM 3048 O O . LEU B 1 110 ? -12.914 18.312 -2.117 1 87.56 110 LEU B O 1
ATOM 3052 N N . ARG B 1 111 ? -12.922 17.781 -4.25 1 84.25 111 ARG B N 1
ATOM 3053 C CA . ARG B 1 111 ? -12.234 19.031 -4.594 1 84.25 111 ARG B CA 1
ATOM 3054 C C . ARG B 1 111 ? -13.07 20.25 -4.211 1 84.25 111 ARG B C 1
ATOM 3056 O O . ARG B 1 111 ? -12.547 21.219 -3.678 1 84.25 111 ARG B O 1
ATOM 3063 N N . THR B 1 112 ? -14.289 20.125 -4.477 1 82.44 112 THR B N 1
ATOM 3064 C CA . THR B 1 112 ? -15.211 21.188 -4.125 1 82.44 112 THR B CA 1
ATOM 3065 C C . THR B 1 112 ? -15.305 21.359 -2.609 1 82.44 112 THR B C 1
ATOM 3067 O O . THR B 1 112 ? -15.359 22.469 -2.102 1 82.44 112 THR B O 1
ATOM 3070 N N . LEU B 1 113 ? -15.258 20.234 -2.006 1 78.69 113 LEU B N 1
ATOM 3071 C CA . LEU B 1 113 ? -15.328 20.25 -0.548 1 78.69 113 LEU B CA 1
ATOM 3072 C C . LEU B 1 113 ? -14.133 21 0.043 1 78.69 113 LEU B C 1
ATOM 3074 O O . LEU B 1 113 ? -14.297 21.828 0.948 1 78.69 113 LEU B O 1
ATOM 3078 N N . THR B 1 114 ? -13 20.781 -0.452 1 79.75 114 THR B N 1
ATOM 3079 C CA . THR B 1 114 ? -11.797 21.391 0.115 1 79.75 114 THR B CA 1
ATOM 3080 C C . THR B 1 114 ? -11.695 22.859 -0.282 1 79.75 114 THR B C 1
ATOM 3082 O O . THR B 1 114 ? -10.992 23.641 0.369 1 79.75 114 THR B O 1
ATOM 3085 N N . ARG B 1 115 ? -12.328 23.203 -1.356 1 77.94 115 ARG B N 1
ATOM 3086 C CA . ARG B 1 115 ? -12.414 24.609 -1.722 1 77.94 115 ARG B CA 1
ATOM 3087 C C . ARG B 1 115 ? -13.266 25.391 -0.717 1 77.94 115 ARG B C 1
ATOM 3089 O O . ARG B 1 115 ? -12.93 26.531 -0.361 1 77.94 115 ARG B O 1
ATOM 3096 N N . HIS B 1 116 ? -14.242 24.703 -0.329 1 69.25 116 HIS B N 1
ATOM 3097 C CA . HIS B 1 116 ? -15.172 25.344 0.601 1 69.25 116 HIS B CA 1
ATOM 3098 C C . HIS B 1 116 ? -14.648 25.266 2.033 1 69.25 116 HIS B C 1
ATOM 3100 O O . HIS B 1 116 ? -14.977 26.125 2.857 1 69.25 116 HIS B O 1
ATOM 3106 N N . TYR B 1 117 ? -13.852 24.312 2.203 1 69.75 117 TYR B N 1
ATOM 3107 C CA . TYR B 1 117 ? -13.242 24.125 3.512 1 69.75 117 TYR B CA 1
ATOM 3108 C C . TYR B 1 117 ? -11.727 24 3.389 1 69.75 117 TYR B C 1
ATOM 3110 O O . TYR B 1 117 ? -11.164 22.922 3.582 1 69.75 117 TYR B O 1
ATOM 3118 N N . PRO B 1 118 ? -11.148 25.094 3.281 1 76.88 118 PRO B N 1
ATOM 3119 C CA . PRO B 1 118 ? -9.742 25.094 2.871 1 76.88 118 PRO B CA 1
ATOM 3120 C C . PRO B 1 118 ? -8.805 24.641 3.986 1 76.88 118 PRO B C 1
ATOM 3122 O O . PRO B 1 118 ? -7.621 24.391 3.736 1 76.88 118 PRO B O 1
ATOM 3125 N N . LYS B 1 119 ? -9.43 24.453 5.191 1 80.69 119 LYS B N 1
ATOM 3126 C CA . LYS B 1 119 ? -8.539 24.078 6.293 1 80.69 119 LYS B CA 1
ATOM 3127 C C . LYS B 1 119 ? -8.695 22.609 6.648 1 80.69 119 LYS B C 1
ATOM 3129 O O . LYS B 1 119 ? -8.164 22.141 7.664 1 80.69 119 LYS B O 1
ATOM 3134 N N . VAL B 1 120 ? -9.43 21.922 5.785 1 86.94 120 VAL B N 1
ATOM 3135 C CA . VAL B 1 120 ? -9.57 20.484 6 1 86.94 120 VAL B CA 1
ATOM 3136 C C . VAL B 1 120 ? -8.266 19.781 5.652 1 86.94 120 VAL B C 1
ATOM 3138 O O . VAL B 1 120 ? -7.66 20.062 4.613 1 86.94 120 VAL B O 1
ATOM 3141 N N . GLN B 1 121 ? -7.828 19 6.617 1 91.56 121 GLN B N 1
ATOM 3142 C CA . GLN B 1 121 ? -6.68 18.125 6.383 1 91.56 121 GLN B CA 1
ATOM 3143 C C . GLN B 1 121 ? -7.121 16.688 6.18 1 91.56 121 GLN B C 1
ATOM 3145 O O . GLN B 1 121 ? -7.859 16.141 7 1 91.56 121 GLN B O 1
ATOM 3150 N N . ILE B 1 122 ? -6.707 16.109 5.105 1 94.25 122 ILE B N 1
ATOM 3151 C CA . ILE B 1 122 ? -7.066 14.727 4.812 1 94.25 122 ILE B CA 1
ATOM 3152 C C . ILE B 1 122 ? -5.875 13.82 5.094 1 94.25 122 ILE B C 1
ATOM 3154 O O . ILE B 1 122 ? -4.766 14.07 4.621 1 94.25 122 ILE B O 1
ATOM 3158 N N . ARG B 1 123 ? -6.066 12.859 5.914 1 95.62 123 ARG B N 1
ATOM 3159 C CA . ARG B 1 123 ? -5.09 11.805 6.152 1 95.62 123 ARG B CA 1
ATOM 3160 C C . ARG B 1 123 ? -5.516 10.508 5.48 1 95.62 123 ARG B C 1
ATOM 3162 O O . ARG B 1 123 ? -6.508 9.891 5.879 1 95.62 123 ARG B O 1
ATOM 3169 N N . LEU B 1 124 ? -4.785 10.125 4.5 1 97.12 124 LEU B N 1
ATOM 3170 C CA . LEU B 1 124 ? -5.109 8.945 3.711 1 97.12 124 LEU B CA 1
ATOM 3171 C C . LEU B 1 124 ? -4.289 7.742 4.172 1 97.12 124 LEU B C 1
ATOM 3173 O O . LEU B 1 124 ? -3.057 7.793 4.18 1 97.12 124 LEU B O 1
ATOM 3177 N N . PHE B 1 125 ? -4.977 6.723 4.535 1 96.88 125 PHE B N 1
ATOM 3178 C CA . PHE B 1 125 ? -4.348 5.473 4.938 1 96.88 125 PHE B CA 1
ATOM 3179 C C . PHE B 1 125 ? -4.648 4.367 3.934 1 96.88 125 PHE B C 1
ATOM 3181 O O . PHE B 1 125 ? -5.812 4.098 3.631 1 96.88 125 PHE B O 1
ATOM 3188 N N . GLU B 1 126 ? -3.586 3.789 3.412 1 97.25 126 GLU B N 1
ATOM 3189 C CA . GLU B 1 126 ? -3.77 2.713 2.441 1 97.25 126 GLU B CA 1
ATOM 3190 C C . GLU B 1 126 ? -3.551 1.347 3.084 1 97.25 126 GLU B C 1
ATOM 3192 O O . GLU B 1 126 ? -2.652 1.181 3.91 1 97.25 126 GLU B O 1
ATOM 3197 N N . ASP B 1 127 ? -4.434 0.44 2.834 1 96.19 127 ASP B N 1
ATOM 3198 C CA . ASP B 1 127 ? -4.398 -0.948 3.285 1 96.19 127 ASP B CA 1
ATOM 3199 C C . ASP B 1 127 ? -5.34 -1.819 2.459 1 96.19 127 ASP B C 1
ATOM 3201 O O . ASP B 1 127 ? -6.004 -1.33 1.543 1 96.19 127 ASP B O 1
ATOM 3205 N N . ASN B 1 128 ? -5.242 -3.088 2.703 1 94.44 128 ASN B N 1
ATOM 3206 C CA . ASN B 1 128 ? -6.27 -3.926 2.092 1 94.44 128 ASN B CA 1
ATOM 3207 C C . ASN B 1 128 ? -7.613 -3.771 2.795 1 94.44 128 ASN B C 1
ATOM 3209 O O . ASN B 1 128 ? -7.699 -3.135 3.848 1 94.44 128 ASN B O 1
ATOM 3213 N N . THR B 1 129 ? -8.617 -4.316 2.207 1 94.25 129 THR B N 1
ATOM 3214 C CA . THR B 1 129 ? -9.984 -4.176 2.689 1 94.25 129 THR B CA 1
ATOM 3215 C C . THR B 1 129 ? -10.086 -4.586 4.156 1 94.25 129 THR B C 1
ATOM 3217 O O . THR B 1 129 ? -10.648 -3.852 4.973 1 94.25 129 THR B O 1
ATOM 3220 N N . TYR B 1 130 ? -9.492 -5.633 4.574 1 87.44 130 TYR B N 1
ATOM 3221 C CA . TYR B 1 130 ? -9.625 -6.152 5.93 1 87.44 130 TYR B CA 1
ATOM 3222 C C . TYR B 1 130 ? -8.859 -5.289 6.922 1 87.44 130 TYR B C 1
ATOM 3224 O O . TYR B 1 130 ? -9.312 -5.066 8.047 1 87.44 130 TYR B O 1
ATOM 3232 N N . GLY B 1 131 ? -7.691 -4.895 6.461 1 90.81 131 GLY B N 1
ATOM 3233 C CA . GLY B 1 131 ? -6.949 -3.959 7.293 1 90.81 131 GLY B CA 1
ATOM 3234 C C . GLY B 1 131 ? -7.707 -2.672 7.562 1 90.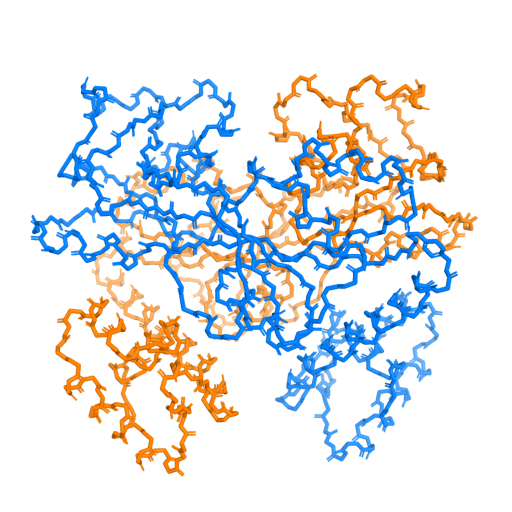81 131 GLY B C 1
ATOM 3235 O O . GLY B 1 131 ? -7.668 -2.146 8.68 1 90.81 131 GLY B O 1
ATOM 3236 N N . LEU B 1 132 ? -8.414 -2.193 6.578 1 96 132 LEU B N 1
ATOM 3237 C CA . LEU B 1 132 ? -9.164 -0.951 6.734 1 96 132 LEU B CA 1
ATOM 3238 C C . LEU B 1 132 ? -10.383 -1.159 7.621 1 96 132 LEU B C 1
ATOM 3240 O O . LEU B 1 132 ? -10.727 -0.29 8.422 1 96 132 LEU B O 1
ATOM 3244 N N . ILE B 1 133 ? -10.992 -2.254 7.465 1 91.5 133 ILE B N 1
ATOM 3245 C CA . ILE B 1 133 ? -12.133 -2.57 8.32 1 91.5 133 ILE B CA 1
ATOM 3246 C C . ILE B 1 133 ? -11.688 -2.656 9.773 1 91.5 133 ILE B C 1
ATOM 3248 O O . ILE B 1 133 ? -12.359 -2.152 10.672 1 91.5 133 ILE B O 1
ATOM 3252 N N . ASP B 1 134 ? -10.531 -3.307 9.992 1 86.5 134 ASP B N 1
ATOM 3253 C CA . ASP B 1 134 ? -9.953 -3.387 11.328 1 86.5 134 ASP B CA 1
ATOM 3254 C C . ASP B 1 134 ? -9.656 -1.996 11.883 1 86.5 134 ASP B C 1
ATOM 3256 O O . ASP B 1 134 ? -9.906 -1.722 13.055 1 86.5 134 ASP B O 1
ATOM 3260 N N . ARG B 1 135 ? -9.156 -1.087 11.055 1 90.38 135 ARG B N 1
ATOM 3261 C CA . ARG B 1 135 ? -8.844 0.277 11.469 1 90.38 135 ARG B CA 1
ATOM 3262 C C . ARG B 1 135 ? -10.117 1.042 11.828 1 90.38 135 ARG B C 1
ATOM 3264 O O . ARG B 1 135 ? -10.117 1.86 12.75 1 90.38 135 ARG B O 1
ATOM 3271 N N . LEU B 1 136 ? -11.156 0.809 11.117 1 92.06 136 LEU B N 1
ATOM 3272 C CA . LEU B 1 136 ? -12.445 1.423 11.438 1 92.06 136 LEU B CA 1
ATOM 3273 C C . LEU B 1 136 ? -12.961 0.941 12.789 1 92.06 136 LEU B C 1
ATOM 3275 O O . LEU B 1 136 ? -13.43 1.742 13.602 1 92.06 136 LEU B O 1
ATOM 3279 N N . ALA B 1 137 ? -12.82 -0.336 12.992 1 83.44 137 ALA B N 1
ATOM 3280 C CA . ALA B 1 137 ? -13.297 -0.93 14.242 1 83.44 137 ALA B CA 1
ATOM 3281 C C . ALA B 1 137 ? -12.555 -0.348 15.445 1 83.44 137 ALA B C 1
ATOM 3283 O O . ALA B 1 137 ? -13.141 -0.188 16.516 1 83.44 137 ALA B O 1
ATOM 3284 N N . LYS B 1 138 ? -11.32 -0.038 15.219 1 79.69 138 LYS B N 1
ATOM 3285 C CA . LYS B 1 138 ? -10.477 0.511 16.281 1 79.69 138 LYS B CA 1
ATOM 3286 C C . LYS B 1 138 ? -10.555 2.035 16.312 1 79.69 138 LYS B C 1
ATOM 3288 O O . LYS B 1 138 ? -9.836 2.684 17.078 1 79.69 138 LYS B O 1
ATOM 3293 N N . HIS B 1 139 ? -11.312 2.602 15.445 1 82 139 HIS B N 1
ATOM 3294 C CA . HIS B 1 139 ? -11.555 4.039 15.359 1 82 139 HIS B CA 1
ATOM 3295 C C . HIS B 1 139 ? -10.266 4.793 15.031 1 82 139 HIS B C 1
ATOM 3297 O O . HIS B 1 139 ? -10.039 5.895 15.531 1 82 139 HIS B O 1
ATOM 3303 N N . LEU B 1 140 ? -9.461 4.113 14.203 1 87.81 140 LEU B N 1
ATOM 3304 C CA . LEU B 1 140 ? -8.195 4.715 13.789 1 87.81 140 LEU B CA 1
ATOM 3305 C C . LEU B 1 140 ? -8.375 5.52 12.5 1 87.81 140 LEU B C 1
ATOM 3307 O O . LEU B 1 140 ? -7.508 6.316 12.141 1 87.81 140 LEU B O 1
ATOM 3311 N N . ILE B 1 141 ? -9.453 5.281 11.805 1 94.06 141 ILE B N 1
ATOM 3312 C CA . ILE B 1 141 ? -9.883 6.078 10.656 1 94.06 141 ILE B CA 1
ATOM 3313 C C . ILE B 1 141 ? -11.383 6.359 10.766 1 94.06 141 ILE B C 1
ATOM 3315 O O . ILE B 1 141 ? -12.086 5.723 11.547 1 94.06 141 ILE B O 1
ATOM 3319 N N . ASP B 1 142 ? -11.82 7.363 10 1 92.56 142 ASP B N 1
ATOM 3320 C CA . ASP B 1 142 ? -13.203 7.812 10.094 1 92.56 142 ASP B CA 1
ATOM 3321 C C . ASP B 1 142 ? -14.094 7.086 9.086 1 92.56 142 ASP B C 1
ATOM 3323 O O . ASP B 1 142 ? -15.273 6.84 9.359 1 92.56 142 ASP B O 1
ATOM 3327 N N . VAL B 1 143 ? -13.578 6.855 7.949 1 96.62 143 VAL B N 1
ATOM 3328 C CA . VAL B 1 143 ? -14.305 6.305 6.805 1 96.62 143 VAL B CA 1
ATOM 3329 C C . VAL B 1 143 ? -13.328 5.562 5.891 1 96.62 143 VAL B C 1
ATOM 3331 O O . VAL B 1 143 ? -12.117 5.805 5.934 1 96.62 143 VAL B O 1
ATOM 3334 N N . ALA B 1 144 ? -13.812 4.59 5.16 1 98.31 144 ALA B N 1
ATOM 3335 C CA . ALA B 1 144 ? -12.938 3.852 4.258 1 98.31 144 ALA B CA 1
ATOM 3336 C C . ALA B 1 144 ? -13.641 3.533 2.945 1 98.31 144 ALA B C 1
ATOM 3338 O O . ALA B 1 144 ? -14.867 3.418 2.904 1 98.31 144 ALA B O 1
ATOM 3339 N N . ILE B 1 145 ? -12.891 3.516 1.883 1 98.12 145 ILE B N 1
ATOM 3340 C CA . ILE B 1 145 ? -13.352 3.002 0.596 1 98.12 145 ILE B CA 1
ATOM 3341 C C . ILE B 1 145 ? -12.742 1.623 0.347 1 98.12 145 ILE B C 1
ATOM 3343 O O . ILE B 1 145 ? -11.523 1.482 0.242 1 98.12 145 ILE B O 1
ATOM 3347 N N . VAL B 1 146 ? -13.625 0.606 0.273 1 97.81 146 VAL B N 1
ATOM 3348 C CA . VAL B 1 146 ? -13.18 -0.78 0.19 1 97.81 146 VAL B CA 1
ATOM 3349 C C . VAL B 1 146 ? -13.938 -1.502 -0.921 1 97.81 146 VAL B C 1
ATOM 3351 O O . VAL B 1 146 ? -14.766 -0.899 -1.609 1 97.81 146 VAL B O 1
ATOM 3354 N N . ARG B 1 147 ? -13.508 -2.701 -1.126 1 96.25 147 ARG B N 1
ATOM 3355 C CA . ARG B 1 147 ? -14.133 -3.496 -2.18 1 96.25 147 ARG B CA 1
ATOM 3356 C C . ARG B 1 147 ? -14.641 -4.824 -1.633 1 96.25 147 ARG B C 1
ATOM 3358 O O . ARG B 1 147 ? -13.984 -5.445 -0.792 1 96.25 147 ARG B O 1
ATOM 3365 N N . THR B 1 148 ? -15.75 -5.246 -2.215 1 94.5 148 THR B N 1
ATOM 3366 C CA . THR B 1 148 ? -16.281 -6.574 -1.916 1 94.5 148 THR B CA 1
ATOM 3367 C C . THR B 1 148 ? -15.391 -7.656 -2.533 1 94.5 148 THR B C 1
ATOM 3369 O O . THR B 1 148 ? -14.664 -7.398 -3.496 1 94.5 148 THR B O 1
ATOM 3372 N N . PRO B 1 149 ? -15.414 -8.828 -2.008 1 89.69 149 PRO B N 1
ATOM 3373 C CA . PRO B 1 149 ? -16.25 -9.266 -0.893 1 89.69 149 PRO B CA 1
ATOM 3374 C C . PRO B 1 149 ? -15.656 -8.914 0.469 1 89.69 149 PRO B C 1
ATOM 3376 O O . PRO B 1 149 ? -14.438 -8.844 0.611 1 89.69 149 PRO B O 1
ATOM 3379 N N . PHE B 1 150 ? -16.516 -8.523 1.415 1 87.5 150 PHE B N 1
ATOM 3380 C CA . PHE B 1 150 ? -16.156 -8.445 2.824 1 87.5 150 PHE B CA 1
ATOM 3381 C C . PHE B 1 150 ? -17.391 -8.516 3.709 1 87.5 150 PHE B C 1
ATOM 3383 O O . PHE B 1 150 ? -18.516 -8.32 3.234 1 87.5 150 PHE B O 1
ATOM 3390 N N . THR B 1 151 ? -17.172 -8.875 4.859 1 80.56 151 THR B N 1
ATOM 3391 C CA . THR B 1 151 ? -18.203 -8.805 5.895 1 80.56 151 THR B CA 1
ATOM 3392 C C . THR B 1 151 ? -17.812 -7.805 6.977 1 80.56 151 THR B C 1
ATOM 3394 O O . THR B 1 151 ? -16.703 -7.867 7.52 1 80.56 151 THR B O 1
ATOM 3397 N N . ALA B 1 152 ? -18.672 -6.961 7.215 1 82.44 152 ALA B N 1
ATOM 3398 C CA . ALA B 1 152 ? -18.359 -5.949 8.219 1 82.44 152 ALA B CA 1
ATOM 3399 C C . ALA B 1 152 ? -19.594 -5.566 9.023 1 82.44 152 ALA B C 1
ATOM 3401 O O . ALA B 1 152 ? -20.141 -4.473 8.852 1 82.44 152 ALA B O 1
ATOM 3402 N N . PRO B 1 153 ? -19.812 -6.535 9.961 1 82.06 153 PRO B N 1
ATOM 3403 C CA . PRO B 1 153 ? -20.906 -6.125 10.844 1 82.06 153 PRO B CA 1
ATOM 3404 C C . PRO B 1 153 ? -20.578 -4.855 11.633 1 82.06 153 PRO B C 1
ATOM 3406 O O . PRO B 1 153 ? -19.438 -4.641 12.031 1 82.06 153 PRO B O 1
ATOM 3409 N N . GLY B 1 154 ? -21.516 -4.051 11.766 1 89.31 154 GLY B N 1
ATOM 3410 C CA . GLY B 1 154 ? -21.312 -2.844 12.547 1 89.31 154 GLY B CA 1
ATOM 3411 C C . GLY B 1 154 ? -20.938 -1.64 11.711 1 89.31 154 GLY B C 1
ATOM 3412 O O . GLY B 1 154 ? -20.766 -0.538 12.234 1 89.31 154 GLY B O 1
ATOM 3413 N N . LEU B 1 155 ? -20.719 -1.986 10.484 1 94 155 LEU B N 1
ATOM 3414 C CA . LEU B 1 155 ? -20.406 -0.874 9.594 1 94 155 LEU B CA 1
ATOM 3415 C C . LEU B 1 155 ? -21.609 -0.51 8.734 1 94 155 LEU B C 1
ATOM 3417 O O . LEU B 1 155 ? -22.344 -1.391 8.297 1 94 155 LEU B O 1
ATOM 3421 N N . ALA B 1 156 ? -21.812 0.799 8.609 1 96.88 156 ALA B N 1
ATOM 3422 C CA . ALA B 1 156 ? -22.688 1.312 7.555 1 96.88 156 ALA B CA 1
ATOM 3423 C C . ALA B 1 156 ? -21.938 1.396 6.227 1 96.88 156 ALA B C 1
ATOM 3425 O O . ALA B 1 156 ? -20.703 1.383 6.195 1 96.88 156 ALA B O 1
ATOM 3426 N N . SER B 1 157 ? -22.672 1.407 5.133 1 96.88 157 SER B N 1
ATOM 3427 C CA . SER B 1 157 ? -22 1.44 3.838 1 96.88 157 SER B CA 1
ATOM 3428 C C . SER B 1 157 ? -22.859 2.146 2.787 1 96.88 157 SER B C 1
ATOM 3430 O O . SER B 1 157 ? -24.062 2.275 2.949 1 96.88 157 SER B O 1
ATOM 3432 N N . LYS B 1 158 ? -22.234 2.715 1.832 1 97.19 158 LYS B N 1
ATOM 3433 C CA . LYS B 1 158 ? -22.812 3.246 0.598 1 97.19 158 LYS B CA 1
ATOM 3434 C C . LYS B 1 158 ? -22.109 2.664 -0.627 1 97.19 158 LYS B C 1
ATOM 3436 O O . LYS B 1 158 ? -20.875 2.674 -0.709 1 97.19 158 LYS B O 1
ATOM 3441 N N . THR B 1 159 ? -22.891 2.119 -1.541 1 97.56 159 THR B N 1
ATOM 3442 C CA . THR B 1 159 ? -22.344 1.528 -2.756 1 97.56 159 THR B CA 1
ATOM 3443 C C . THR B 1 159 ? -21.906 2.615 -3.732 1 97.56 159 THR B C 1
ATOM 3445 O O . THR B 1 159 ? -22.641 3.566 -3.988 1 97.56 159 THR B O 1
ATOM 3448 N N . LEU B 1 160 ? -20.734 2.484 -4.23 1 96.62 160 LEU B N 1
ATOM 3449 C CA . LEU B 1 160 ? -20.219 3.445 -5.199 1 96.62 160 LEU B CA 1
ATOM 3450 C C . LEU B 1 160 ? -20.312 2.893 -6.617 1 96.62 160 LEU B C 1
ATOM 3452 O O . LEU B 1 160 ? -20.844 3.561 -7.516 1 96.62 160 LEU B O 1
ATOM 3456 N N . GLN B 1 161 ? -19.766 1.726 -6.848 1 95.5 161 GLN B N 1
ATOM 3457 C CA . GLN B 1 161 ? -19.734 1.178 -8.203 1 95.5 161 GLN B CA 1
ATOM 3458 C C . GLN B 1 161 ? -19.516 -0.334 -8.172 1 95.5 161 GLN B C 1
ATOM 3460 O O . GLN B 1 161 ? -18.734 -0.847 -7.367 1 95.5 161 GLN B O 1
ATOM 3465 N N . THR B 1 162 ? -20.266 -1.027 -8.984 1 97.5 162 THR B N 1
ATOM 3466 C CA . THR B 1 162 ? -20 -2.434 -9.273 1 97.5 162 THR B CA 1
ATOM 3467 C C . THR B 1 162 ? -19.344 -2.598 -10.641 1 97.5 162 THR B C 1
ATOM 3469 O O . THR B 1 162 ? -19.75 -1.944 -11.609 1 97.5 162 THR B O 1
ATOM 3472 N N . GLU B 1 163 ? -18.328 -3.402 -10.656 1 96.88 163 GLU B N 1
ATOM 3473 C CA . GLU B 1 163 ? -17.625 -3.555 -11.93 1 96.88 163 GLU B CA 1
ATOM 3474 C C . GLU B 1 163 ? -17.062 -4.965 -12.086 1 96.88 163 GLU B C 1
ATOM 3476 O O . GLU B 1 163 ? -17 -5.727 -11.117 1 96.88 163 GLU B O 1
ATOM 3481 N N . SER B 1 164 ? -16.672 -5.293 -13.328 1 97.62 164 SER B N 1
ATOM 3482 C CA . SER B 1 164 ? -16.062 -6.582 -13.656 1 97.62 164 SER B CA 1
ATOM 3483 C C . SER B 1 164 ? -14.547 -6.516 -13.602 1 97.62 164 SER B C 1
ATOM 3485 O O . SER B 1 164 ? -13.969 -5.43 -13.633 1 97.62 164 SER B O 1
ATOM 3487 N N . MET B 1 165 ? -14.008 -7.738 -13.477 1 97.69 165 MET B N 1
ATOM 3488 C CA . MET B 1 165 ? -12.562 -7.852 -13.688 1 97.69 165 MET B CA 1
ATOM 3489 C C . MET B 1 165 ? -12.234 -7.789 -15.172 1 97.69 165 MET B C 1
ATOM 3491 O O . MET B 1 165 ? -13.039 -8.203 -16.016 1 97.69 165 MET B O 1
ATOM 3495 N N . VAL B 1 166 ? -11.07 -7.293 -15.508 1 97.38 166 VAL B N 1
ATOM 3496 C CA . VAL B 1 166 ? -10.578 -7.234 -16.891 1 97.38 166 VAL B CA 1
ATOM 3497 C C . VAL B 1 166 ? -9.133 -7.73 -16.938 1 97.38 166 VAL B C 1
ATOM 3499 O O . VAL B 1 166 ? -8.477 -7.84 -15.898 1 97.38 166 VAL B O 1
ATOM 3502 N N . ALA B 1 167 ? -8.742 -8.047 -18.078 1 96.56 167 ALA B N 1
ATOM 3503 C CA . ALA B 1 167 ? -7.348 -8.406 -18.328 1 96.56 167 ALA B CA 1
ATOM 3504 C C . ALA B 1 167 ? -6.574 -7.223 -18.906 1 96.56 167 ALA B C 1
ATOM 3506 O O . ALA B 1 167 ? -7.043 -6.559 -19.828 1 96.56 167 ALA B O 1
ATOM 3507 N N . VAL B 1 168 ? -5.496 -6.906 -18.266 1 95.75 168 VAL B N 1
ATOM 3508 C CA . VAL B 1 168 ? -4.547 -5.941 -18.812 1 95.75 168 VAL B CA 1
ATOM 3509 C C . VAL B 1 168 ? -3.455 -6.672 -19.578 1 95.75 168 VAL B C 1
ATOM 3511 O O . VAL B 1 168 ? -2.584 -7.312 -19 1 95.75 168 VAL B O 1
ATOM 3514 N N . VAL B 1 169 ? -3.494 -6.527 -20.875 1 93.88 169 VAL B N 1
ATOM 3515 C CA . VAL B 1 169 ? -2.625 -7.27 -21.781 1 93.88 169 VAL B CA 1
ATOM 3516 C C . VAL B 1 169 ? -1.562 -6.336 -22.359 1 93.88 169 VAL B C 1
ATOM 3518 O O . VAL B 1 169 ? -1.887 -5.301 -22.938 1 93.88 169 VAL B O 1
ATOM 3521 N N . PRO B 1 170 ? -0.284 -6.715 -22.078 1 90.31 170 PRO B N 1
ATOM 3522 C CA . PRO B 1 170 ? 0.745 -5.875 -22.703 1 90.31 170 PRO B CA 1
ATOM 3523 C C . PRO B 1 170 ? 0.624 -5.809 -24.219 1 90.31 170 PRO B C 1
ATOM 3525 O O . PRO B 1 170 ? 0.23 -6.793 -24.844 1 90.31 170 PRO B O 1
ATOM 3528 N N . GLN B 1 171 ? 0.998 -4.625 -24.734 1 81.81 171 GLN B N 1
ATOM 3529 C CA . GLN B 1 171 ? 0.925 -4.457 -26.172 1 81.81 171 GLN B CA 1
ATOM 3530 C C . GLN B 1 171 ? 1.829 -5.457 -26.891 1 81.81 171 GLN B C 1
ATOM 3532 O O . GLN B 1 171 ? 2.883 -5.832 -26.375 1 81.81 171 GLN B O 1
ATOM 3537 N N . LYS B 1 172 ? 1.386 -5.82 -28.047 1 68.75 172 LYS B N 1
ATOM 3538 C CA . LYS B 1 172 ? 2.072 -6.734 -28.953 1 68.75 172 LYS B CA 1
ATOM 3539 C C . LYS B 1 172 ? 2.047 -8.164 -28.422 1 68.75 172 LYS B C 1
ATOM 3541 O O . LYS B 1 172 ? 2.717 -9.047 -28.953 1 68.75 172 LYS B O 1
ATOM 3546 N N . TYR B 1 173 ? 1.478 -8.266 -27.203 1 65.75 173 TYR B N 1
ATOM 3547 C CA . TYR B 1 173 ? 1.219 -9.625 -26.75 1 65.75 173 TYR B CA 1
ATOM 3548 C C . TYR B 1 173 ? 0.114 -10.273 -27.578 1 65.75 173 TYR B C 1
ATOM 3550 O O . TYR B 1 173 ? -1.049 -9.875 -27.5 1 65.75 173 TYR B O 1
ATOM 3558 N N . ASP B 1 174 ? 0.391 -10.828 -28.562 1 65.31 174 ASP B N 1
ATOM 3559 C CA . ASP B 1 174 ? -0.491 -11.375 -29.594 1 65.31 174 ASP B CA 1
ATOM 3560 C C . ASP B 1 174 ? -1.129 -12.68 -29.125 1 65.31 174 ASP B C 1
ATOM 3562 O O . ASP B 1 174 ? -1.534 -13.508 -29.953 1 65.31 174 ASP B O 1
ATOM 3566 N N . HIS B 1 175 ? -1.376 -12.711 -27.953 1 74.88 175 HIS B N 1
ATOM 3567 C CA . HIS B 1 175 ? -1.853 -14.023 -27.531 1 74.88 175 HIS B CA 1
ATOM 3568 C C . HIS B 1 175 ? -3.367 -14.133 -27.672 1 74.88 175 HIS B C 1
ATOM 3570 O O . HIS B 1 175 ? -3.898 -15.227 -27.859 1 74.88 175 HIS B O 1
ATOM 3576 N N . PHE B 1 176 ? -3.967 -12.938 -27.562 1 79.69 176 PHE B N 1
ATOM 3577 C CA . PHE B 1 176 ? -5.422 -13.008 -27.609 1 79.69 176 PHE B CA 1
ATOM 3578 C C . PHE B 1 176 ? -5.961 -12.453 -28.922 1 79.69 176 PHE B C 1
ATOM 3580 O O . PHE B 1 176 ? -5.59 -11.344 -29.328 1 79.69 176 PHE B O 1
ATOM 3587 N N . GLN B 1 177 ? -6.742 -13.195 -29.562 1 77.81 177 GLN B N 1
ATOM 3588 C CA . GLN B 1 177 ? -7.352 -12.75 -30.812 1 77.81 177 GLN B CA 1
ATOM 3589 C C . GLN B 1 177 ? -8.688 -12.062 -30.562 1 77.81 177 GLN B C 1
ATOM 3591 O O . GLN B 1 177 ? -9.039 -11.102 -31.234 1 77.81 177 GLN B O 1
ATOM 3596 N N . ALA B 1 178 ? -9.281 -12.5 -29.547 1 80 178 ALA B N 1
ATOM 3597 C CA . ALA B 1 178 ? -10.633 -12.008 -29.281 1 80 178 ALA B CA 1
ATOM 3598 C C . ALA B 1 178 ? -10.586 -10.703 -28.484 1 80 178 ALA B C 1
ATOM 3600 O O . ALA B 1 178 ? -9.703 -10.508 -27.656 1 80 178 ALA B O 1
ATOM 3601 N N . ALA B 1 179 ? -11.562 -9.891 -28.719 1 86.75 179 ALA B N 1
ATOM 3602 C CA . ALA B 1 179 ? -11.695 -8.633 -27.984 1 86.75 179 ALA B CA 1
ATOM 3603 C C . ALA B 1 179 ? -12.18 -8.867 -26.562 1 86.75 179 ALA B C 1
ATOM 3605 O O . ALA B 1 179 ? -11.922 -8.062 -25.672 1 86.75 179 ALA B O 1
ATOM 3606 N N . THR B 1 180 ? -12.875 -9.922 -26.375 1 93.38 180 THR B N 1
ATOM 3607 C CA . THR B 1 180 ? -13.375 -10.344 -25.078 1 93.38 180 THR B CA 1
ATOM 3608 C C . THR B 1 180 ? -12.836 -11.719 -24.703 1 93.38 180 THR B C 1
ATOM 3610 O O . THR B 1 180 ? -12.742 -12.609 -25.562 1 93.38 180 THR B O 1
ATOM 3613 N N . LEU B 1 181 ? -12.516 -11.859 -23.422 1 95.56 181 LEU B N 1
ATOM 3614 C CA . LEU B 1 181 ? -11.875 -13.102 -23 1 95.56 181 LEU B CA 1
ATOM 3615 C C . LEU B 1 181 ? -12.828 -13.922 -22.125 1 95.56 181 LEU B C 1
ATOM 3617 O O . LEU B 1 181 ? -13.703 -13.367 -21.453 1 95.56 181 LEU B O 1
ATOM 3621 N N . LYS B 1 182 ? -12.594 -15.242 -22.266 1 96.38 182 LYS B N 1
ATOM 3622 C CA . LYS B 1 182 ? -13.102 -16.172 -21.281 1 96.38 182 LYS B CA 1
ATOM 3623 C C . LYS B 1 182 ? -12.039 -16.516 -20.234 1 96.38 182 LYS B C 1
ATOM 3625 O O . LYS B 1 182 ? -10.844 -16.344 -20.484 1 96.38 182 LYS B O 1
ATOM 3630 N N . VAL B 1 183 ? -12.547 -16.922 -19.078 1 97.62 183 VAL B N 1
ATOM 3631 C CA . VAL B 1 183 ? -11.609 -17.297 -18.016 1 97.62 183 VAL B CA 1
ATOM 3632 C C . VAL B 1 183 ? -10.617 -18.328 -18.547 1 97.62 183 VAL B C 1
ATOM 3634 O O . VAL B 1 183 ? -9.43 -18.281 -18.219 1 97.62 183 VAL B O 1
ATOM 3637 N N . GLU B 1 184 ? -11.047 -19.25 -19.391 1 96.5 184 GLU B N 1
ATOM 3638 C CA . GLU B 1 184 ? -10.25 -20.344 -19.922 1 96.5 184 GLU B CA 1
ATOM 3639 C C . GLU B 1 184 ? -9.109 -19.812 -20.797 1 96.5 184 GLU B C 1
ATOM 3641 O O . GLU B 1 184 ? -8.062 -20.469 -20.922 1 96.5 184 GLU B O 1
ATOM 3646 N N . ASP B 1 185 ? -9.305 -18.688 -21.391 1 94.81 185 ASP B N 1
ATOM 3647 C CA . ASP B 1 185 ? -8.273 -18.078 -22.234 1 94.81 185 ASP B CA 1
ATOM 3648 C C . ASP B 1 185 ? -7.039 -17.719 -21.422 1 94.81 185 ASP B C 1
ATOM 3650 O O . ASP B 1 185 ? -5.945 -17.578 -21.969 1 94.81 185 ASP B O 1
ATOM 3654 N N . LEU B 1 186 ? -7.184 -17.594 -20.094 1 95.88 186 LEU B N 1
ATOM 3655 C CA . LEU B 1 186 ? -6.113 -17.172 -19.203 1 95.88 186 LEU B CA 1
ATOM 3656 C C . LEU B 1 186 ? -5.18 -18.328 -18.891 1 95.88 186 LEU B C 1
ATOM 3658 O O . LEU B 1 186 ? -4.098 -18.125 -18.328 1 95.88 186 LEU B O 1
ATOM 3662 N N . ALA B 1 187 ? -5.527 -19.484 -19.312 1 95.44 187 ALA B N 1
ATOM 3663 C CA . ALA B 1 187 ? -4.781 -20.688 -18.969 1 95.44 187 ALA B CA 1
ATOM 3664 C C . ALA B 1 187 ? -3.438 -20.734 -19.688 1 95.44 187 ALA B C 1
ATOM 3666 O O . ALA B 1 187 ? -2.52 -21.438 -19.266 1 95.44 187 ALA B O 1
ATOM 3667 N N . THR B 1 188 ? -3.281 -19.969 -20.703 1 91.44 188 THR B N 1
ATOM 3668 C CA . THR B 1 188 ? -2.143 -20.141 -21.594 1 91.44 188 THR B CA 1
ATOM 3669 C C . THR B 1 188 ? -1.15 -18.984 -21.438 1 91.44 188 THR B C 1
ATOM 3671 O O . THR B 1 188 ? -0.195 -18.875 -22.219 1 91.44 188 THR B O 1
ATOM 3674 N N . VAL B 1 189 ? -1.406 -18.109 -20.484 1 92.62 189 VAL B N 1
ATOM 3675 C CA . VAL B 1 189 ? -0.529 -16.953 -20.328 1 92.62 189 VAL B CA 1
ATOM 3676 C C . VAL B 1 189 ? -0.125 -16.812 -18.875 1 92.62 189 VAL B C 1
ATOM 3678 O O . VAL B 1 189 ? -0.876 -17.188 -17.969 1 92.62 189 VAL B O 1
ATOM 3681 N N . PRO B 1 190 ? 1.103 -16.266 -18.594 1 94.56 190 PRO B N 1
ATOM 3682 C CA . PRO B 1 190 ? 1.436 -15.938 -17.203 1 94.56 190 PRO B CA 1
ATOM 3683 C C . PRO B 1 190 ? 0.547 -14.836 -16.641 1 94.56 190 PRO B C 1
ATOM 3685 O O . PRO B 1 190 ? 0.282 -13.836 -17.312 1 94.56 190 PRO B O 1
ATOM 3688 N N . LEU B 1 191 ? 0.149 -15.062 -15.438 1 96.88 191 LEU B N 1
ATOM 3689 C CA . LEU B 1 191 ? -0.801 -14.125 -14.859 1 96.88 191 LEU B CA 1
ATOM 3690 C C . LEU B 1 191 ? -0.147 -13.305 -13.75 1 96.88 191 LEU B C 1
ATOM 3692 O O . LEU B 1 191 ? 0.709 -13.812 -13.016 1 96.88 191 LEU B O 1
ATOM 3696 N N . ILE B 1 192 ? -0.528 -12.102 -13.703 1 97.38 192 ILE B N 1
ATOM 3697 C CA . ILE B 1 192 ? -0.282 -11.219 -12.562 1 97.38 192 ILE B CA 1
ATOM 3698 C C . ILE B 1 192 ? -1.573 -11.031 -11.773 1 97.38 192 ILE B C 1
ATOM 3700 O O . ILE B 1 192 ? -2.549 -10.477 -12.289 1 97.38 192 ILE B O 1
ATOM 3704 N N . VAL B 1 193 ? -1.49 -11.438 -10.508 1 97.94 193 VAL B N 1
ATOM 3705 C CA . VAL B 1 193 ? -2.707 -11.508 -9.711 1 97.94 193 VAL B CA 1
ATOM 3706 C C . VAL B 1 193 ? -2.668 -10.453 -8.609 1 97.94 193 VAL B C 1
ATOM 3708 O O . VAL B 1 193 ? -1.679 -10.344 -7.883 1 97.94 193 VAL B O 1
ATOM 3711 N N . TYR B 1 194 ? -3.74 -9.656 -8.586 1 97.5 194 TYR B N 1
ATOM 3712 C CA . TYR B 1 194 ? -4 -8.797 -7.438 1 97.5 194 TYR B CA 1
ATOM 3713 C C . TYR B 1 194 ? -4.41 -9.617 -6.223 1 97.5 194 TYR B C 1
ATOM 3715 O O . TYR B 1 194 ? -5.473 -10.242 -6.215 1 97.5 194 TYR B O 1
ATOM 3723 N N . ARG B 1 195 ? -3.584 -9.617 -5.207 1 96.38 195 ARG B N 1
ATOM 3724 C CA . ARG B 1 195 ? -3.68 -10.523 -4.066 1 96.38 195 ARG B CA 1
ATOM 3725 C C . ARG B 1 195 ? -5.074 -10.484 -3.447 1 96.38 195 ARG B C 1
ATOM 3727 O O . ARG B 1 195 ? -5.574 -11.5 -2.969 1 96.38 195 ARG B O 1
ATOM 3734 N N . ARG B 1 196 ? -5.688 -9.352 -3.453 1 95.31 196 ARG B N 1
ATOM 3735 C CA . ARG B 1 196 ? -7.02 -9.18 -2.879 1 95.31 196 ARG B CA 1
ATOM 3736 C C . ARG B 1 196 ? -7.984 -10.234 -3.412 1 95.31 196 ARG B C 1
ATOM 3738 O O . ARG B 1 196 ? -8.891 -10.672 -2.699 1 95.31 196 ARG B O 1
ATOM 3745 N N . PHE B 1 197 ? -7.742 -10.695 -4.594 1 95.38 197 PHE B N 1
ATOM 3746 C CA . PHE B 1 197 ? -8.695 -11.594 -5.238 1 95.38 197 PHE B CA 1
ATOM 3747 C C . PHE B 1 197 ? -8.047 -12.938 -5.547 1 95.38 197 PHE B C 1
ATOM 3749 O O . PHE B 1 197 ? -8.562 -13.711 -6.359 1 95.38 197 PHE B O 1
ATOM 3756 N N . GLU B 1 198 ? -6.938 -13.18 -4.969 1 93 198 GLU B N 1
ATOM 3757 C CA . GLU B 1 198 ? -6.188 -14.398 -5.246 1 93 198 GLU B CA 1
ATOM 3758 C C . GLU B 1 198 ? -7.047 -15.641 -5.02 1 93 198 GLU B C 1
ATOM 3760 O O . GLU B 1 198 ? -7.055 -16.547 -5.844 1 93 198 GLU B O 1
ATOM 3765 N N . HIS B 1 199 ? -7.812 -15.602 -3.93 1 87.69 199 HIS B N 1
ATOM 3766 C CA . HIS B 1 199 ? -8.617 -16.781 -3.594 1 87.69 199 HIS B CA 1
ATOM 3767 C C . HIS B 1 199 ? -9.789 -16.938 -4.562 1 87.69 199 HIS B C 1
ATOM 3769 O O . HIS B 1 199 ? -10.141 -18.062 -4.934 1 87.69 199 HIS B O 1
ATOM 3775 N N . LEU B 1 200 ? -10.383 -15.844 -4.902 1 90.06 200 LEU B N 1
ATOM 3776 C CA . LEU B 1 200 ? -11.461 -15.875 -5.883 1 90.06 200 LEU B CA 1
ATOM 3777 C C . LEU B 1 200 ? -10.984 -16.5 -7.195 1 90.06 200 LEU B C 1
ATOM 3779 O O . LEU B 1 200 ? -11.656 -17.359 -7.762 1 90.06 200 LEU B O 1
ATOM 3783 N N . PHE B 1 201 ? -9.836 -16.094 -7.652 1 96.31 201 PHE B N 1
ATOM 3784 C CA . PHE B 1 201 ? -9.289 -16.578 -8.914 1 96.31 201 PHE B CA 1
ATOM 3785 C C . PHE B 1 201 ? -8.922 -18.062 -8.805 1 96.31 201 PHE B C 1
ATOM 3787 O O . PHE B 1 201 ? -9.227 -18.844 -9.703 1 96.31 201 PHE B O 1
ATOM 3794 N N . GLN B 1 202 ? -8.336 -18.359 -7.734 1 93.12 202 GLN B N 1
ATOM 3795 C CA . GLN B 1 202 ? -7.922 -19.75 -7.543 1 93.12 202 GLN B CA 1
ATOM 3796 C C . GLN B 1 202 ? -9.125 -20.688 -7.523 1 93.12 202 GLN B C 1
ATOM 3798 O O . GLN B 1 202 ? -9.086 -21.766 -8.117 1 93.12 202 GLN B O 1
ATOM 3803 N N . THR B 1 203 ? -10.148 -20.297 -6.828 1 91.31 203 THR B N 1
ATOM 3804 C CA . THR B 1 203 ? -11.367 -21.094 -6.766 1 91.31 203 THR B CA 1
ATOM 3805 C C . THR B 1 203 ? -11.961 -21.281 -8.164 1 91.31 203 THR B C 1
ATOM 3807 O O . THR B 1 203 ? -12.359 -22.391 -8.523 1 91.31 203 THR B O 1
ATOM 3810 N N . THR B 1 204 ? -11.977 -20.25 -8.859 1 95.81 204 THR B N 1
ATOM 3811 C CA . THR B 1 204 ? -12.523 -20.297 -10.211 1 95.81 204 THR B CA 1
ATOM 3812 C C . THR B 1 204 ? -11.688 -21.219 -11.102 1 95.81 204 THR B C 1
ATOM 3814 O O . THR B 1 204 ? -12.234 -22.016 -11.859 1 95.81 204 THR B O 1
ATOM 3817 N N . PHE B 1 205 ? -10.367 -21.078 -11.031 1 97.31 205 PHE B N 1
ATOM 3818 C CA . PHE B 1 205 ? -9.484 -21.906 -11.844 1 97.31 205 PHE B CA 1
ATOM 3819 C C . PHE B 1 205 ? -9.672 -23.391 -11.523 1 97.31 205 PHE B C 1
ATOM 3821 O O . PHE B 1 205 ? -9.703 -24.234 -12.422 1 97.31 205 PHE B O 1
ATOM 3828 N N . THR B 1 206 ? -9.836 -23.641 -10.266 1 95.19 206 THR B N 1
ATOM 3829 C CA . THR B 1 206 ? -10.07 -25.016 -9.828 1 95.19 206 THR B CA 1
ATOM 3830 C C . THR B 1 206 ? -11.398 -25.547 -10.375 1 95.19 206 THR B C 1
ATOM 3832 O O . THR B 1 206 ? -11.453 -26.641 -10.922 1 95.19 206 THR B O 1
ATOM 3835 N N . GLU B 1 207 ? -12.422 -24.766 -10.219 1 94.81 207 GLU B N 1
ATOM 3836 C CA . GLU B 1 207 ? -13.75 -25.156 -10.68 1 94.81 207 GLU B CA 1
ATOM 3837 C C . GLU B 1 207 ? -13.766 -25.406 -12.18 1 94.81 207 GLU B C 1
ATOM 3839 O O . GLU B 1 207 ? -14.461 -26.297 -12.656 1 94.81 207 GLU B O 1
ATOM 3844 N N . LYS B 1 208 ? -13 -24.656 -12.844 1 96.44 208 LYS B N 1
ATOM 3845 C CA . LYS B 1 208 ? -12.969 -24.766 -14.297 1 96.44 208 LYS B CA 1
ATOM 3846 C C . LYS B 1 208 ? -11.891 -25.734 -14.758 1 96.44 208 LYS B C 1
ATOM 3848 O O . LYS B 1 208 ? -11.711 -25.953 -15.961 1 96.44 208 LYS B O 1
ATOM 3853 N N . GLN B 1 209 ? -11.156 -26.234 -13.82 1 97.12 209 GLN B N 1
ATOM 3854 C CA . GLN B 1 209 ? -10.125 -27.234 -14.07 1 97.12 209 GLN B CA 1
ATOM 3855 C C . GLN B 1 209 ? -9.039 -26.703 -14.992 1 97.12 209 GLN B C 1
ATOM 3857 O O . GLN B 1 209 ? -8.656 -27.359 -15.961 1 97.12 209 GLN B O 1
ATOM 3862 N N . ILE B 1 210 ? -8.68 -25.453 -14.789 1 96.44 210 ILE B N 1
ATOM 3863 C CA . ILE B 1 210 ? -7.516 -24.891 -15.461 1 96.44 210 ILE B CA 1
ATOM 3864 C C . ILE B 1 210 ? -6.441 -24.547 -14.422 1 96.44 210 ILE B C 1
ATOM 3866 O O . ILE B 1 210 ? -6.742 -24.391 -13.242 1 96.44 210 ILE B O 1
ATOM 3870 N N . SER B 1 211 ? -5.156 -24.453 -14.867 1 95.31 211 SER B N 1
ATOM 3871 C CA . SER B 1 211 ? -4.035 -24.188 -13.977 1 95.31 211 SER B CA 1
ATOM 3872 C C . SER B 1 211 ? -3.098 -23.141 -14.57 1 95.31 211 SER B C 1
ATOM 3874 O O . SER B 1 211 ? -1.945 -23.438 -14.891 1 95.31 211 SER B O 1
ATOM 3876 N N . PRO B 1 212 ? -3.619 -21.938 -14.633 1 95.62 212 PRO B N 1
ATOM 3877 C CA . PRO B 1 212 ? -2.727 -20.891 -15.148 1 95.62 212 PRO B CA 1
ATOM 3878 C C . PRO B 1 212 ? -1.459 -20.734 -14.312 1 95.62 212 PRO B C 1
ATOM 3880 O O . PRO B 1 212 ? -1.473 -21 -13.109 1 95.62 212 PRO B O 1
ATOM 3883 N N . PHE B 1 213 ? -0.404 -20.375 -14.977 1 93.62 213 PHE B N 1
ATOM 3884 C CA . PHE B 1 213 ? 0.817 -20.016 -14.258 1 93.62 213 PHE B CA 1
ATOM 3885 C C . PHE B 1 213 ? 0.703 -18.641 -13.641 1 93.62 213 PHE B C 1
ATOM 3887 O O . PHE B 1 213 ? 0.517 -17.641 -14.352 1 93.62 213 PHE B O 1
ATOM 3894 N N . ILE B 1 214 ? 0.805 -18.578 -12.312 1 95.5 214 ILE B N 1
ATOM 3895 C CA . ILE B 1 214 ? 0.792 -17.297 -11.617 1 95.5 214 ILE B CA 1
ATOM 3896 C C . ILE B 1 214 ? 2.215 -16.75 -11.523 1 95.5 214 ILE B C 1
ATOM 3898 O O . ILE B 1 214 ? 2.975 -17.141 -10.625 1 95.5 214 ILE B O 1
ATOM 3902 N N . ALA B 1 215 ? 2.512 -15.844 -12.414 1 94.75 215 ALA B N 1
ATOM 3903 C CA . ALA B 1 215 ? 3.863 -15.297 -12.492 1 94.75 215 ALA B CA 1
ATOM 3904 C C . ALA B 1 215 ? 4.137 -14.328 -11.344 1 94.75 215 ALA B C 1
ATOM 3906 O O . ALA B 1 215 ? 5.273 -14.219 -10.875 1 94.75 215 ALA B O 1
ATOM 3907 N N . CYS B 1 216 ? 3.084 -13.641 -10.938 1 96.12 216 CYS B N 1
ATOM 3908 C CA . CYS B 1 216 ? 3.248 -12.633 -9.898 1 96.12 216 CYS B CA 1
ATOM 3909 C C . CYS B 1 216 ? 1.957 -12.438 -9.109 1 96.12 216 CYS B C 1
ATOM 3911 O O . CYS B 1 216 ? 0.868 -12.445 -9.688 1 96.12 216 CYS B O 1
ATOM 3913 N N . THR B 1 217 ? 2.062 -12.422 -7.824 1 97.31 217 THR B N 1
ATOM 3914 C CA . THR B 1 217 ? 0.994 -11.969 -6.941 1 97.31 217 THR B CA 1
ATOM 3915 C C . THR B 1 217 ? 1.396 -10.672 -6.23 1 97.31 217 THR B C 1
ATOM 3917 O O . THR B 1 217 ? 2.459 -10.609 -5.613 1 97.31 217 THR B O 1
ATOM 3920 N N . CYS B 1 218 ? 0.564 -9.656 -6.375 1 96.81 218 CYS B N 1
ATOM 3921 C CA . CYS B 1 218 ? 0.965 -8.383 -5.789 1 96.81 218 CYS B CA 1
ATOM 3922 C C . CYS B 1 218 ? -0.136 -7.824 -4.898 1 96.81 218 CYS B C 1
ATOM 3924 O O . CYS B 1 218 ? -1.314 -8.125 -5.098 1 96.81 218 CYS B O 1
ATOM 3926 N N . ASP B 1 219 ? 0.228 -6.996 -3.938 1 97.25 219 ASP B N 1
ATOM 3927 C CA . ASP B 1 219 ? -0.686 -6.418 -2.957 1 97.25 219 ASP B CA 1
ATOM 3928 C C . ASP B 1 219 ? -1.501 -5.281 -3.566 1 97.25 219 ASP B C 1
ATOM 3930 O O . ASP B 1 219 ? -2.631 -5.023 -3.146 1 97.25 219 ASP B O 1
ATOM 3934 N N . ASP B 1 220 ? -0.896 -4.598 -4.504 1 97.5 220 ASP B N 1
ATOM 3935 C CA . ASP B 1 220 ? -1.444 -3.348 -5.023 1 97.5 220 ASP B CA 1
ATOM 3936 C C . ASP B 1 220 ? -1.916 -3.516 -6.465 1 97.5 220 ASP B C 1
ATOM 3938 O O . ASP B 1 220 ? -1.155 -3.965 -7.324 1 97.5 220 ASP B O 1
ATOM 3942 N N . ALA B 1 221 ? -3.146 -3.104 -6.711 1 97 221 ALA B N 1
ATOM 3943 C CA . ALA B 1 221 ? -3.723 -3.258 -8.047 1 97 221 ALA B CA 1
ATOM 3944 C C . ALA B 1 221 ? -2.947 -2.445 -9.078 1 97 221 ALA B C 1
ATOM 3946 O O . ALA B 1 221 ? -2.809 -2.863 -10.227 1 97 221 ALA B O 1
ATOM 3947 N N . ARG B 1 222 ? -2.465 -1.329 -8.711 1 95.19 222 ARG B N 1
ATOM 3948 C CA . ARG B 1 222 ? -1.684 -0.482 -9.602 1 95.19 222 ARG B CA 1
ATOM 3949 C C . ARG B 1 222 ? -0.381 -1.165 -10.008 1 95.19 222 ARG B C 1
ATOM 3951 O O . ARG B 1 222 ? 0.056 -1.054 -11.156 1 95.19 222 ARG B O 1
ATOM 3958 N N . THR B 1 223 ? 0.198 -1.81 -9.047 1 96 223 THR B N 1
ATOM 3959 C CA . THR B 1 223 ? 1.415 -2.566 -9.312 1 96 223 THR B CA 1
ATOM 3960 C C . THR B 1 223 ? 1.151 -3.664 -10.344 1 96 223 THR B C 1
ATOM 3962 O O . THR B 1 223 ? 1.978 -3.904 -11.227 1 96 223 THR B O 1
ATOM 3965 N N . ALA B 1 224 ? 0.019 -4.316 -10.25 1 96.5 224 ALA B N 1
ATOM 3966 C CA . ALA B 1 224 ? -0.335 -5.355 -11.211 1 96.5 224 ALA B CA 1
ATOM 3967 C C . ALA B 1 224 ? -0.36 -4.801 -12.633 1 96.5 224 ALA B C 1
ATOM 3969 O O . ALA B 1 224 ? 0.194 -5.406 -13.555 1 96.5 224 ALA B O 1
ATOM 3970 N N . VAL B 1 225 ? -0.931 -3.658 -12.773 1 95 225 VAL B N 1
ATOM 3971 C CA . VAL B 1 225 ? -1.036 -3.027 -14.078 1 95 225 VAL B CA 1
ATOM 3972 C C . VAL B 1 225 ? 0.354 -2.633 -14.578 1 95 225 VAL B C 1
ATOM 3974 O O . VAL B 1 225 ? 0.693 -2.863 -15.742 1 95 225 VAL B O 1
ATOM 3977 N N . GLN B 1 226 ? 1.11 -2.045 -13.695 1 92.62 226 GLN B N 1
ATOM 3978 C CA . GLN B 1 226 ? 2.461 -1.619 -14.047 1 92.62 226 GLN B CA 1
ATOM 3979 C C . GLN B 1 226 ? 3.307 -2.801 -14.516 1 92.62 226 GLN B C 1
ATOM 3981 O O . GLN B 1 226 ? 4.09 -2.674 -15.461 1 92.62 226 GLN B O 1
ATOM 3986 N N . TRP B 1 227 ? 3.158 -3.904 -13.859 1 94.06 227 TRP B N 1
ATOM 3987 C CA . TRP B 1 227 ? 3.945 -5.078 -14.219 1 94.06 227 TRP B CA 1
ATOM 3988 C C . TRP B 1 227 ? 3.465 -5.672 -15.539 1 94.06 227 TRP B C 1
ATOM 3990 O O . TRP B 1 227 ? 4.266 -6.199 -16.312 1 94.06 227 TRP B O 1
ATOM 4000 N N . ALA B 1 228 ? 2.186 -5.609 -15.812 1 93.75 228 ALA B N 1
ATOM 4001 C CA . ALA B 1 228 ? 1.69 -6 -17.125 1 93.75 228 ALA B CA 1
ATOM 4002 C C . ALA B 1 228 ? 2.268 -5.102 -18.219 1 93.75 228 ALA B C 1
ATOM 4004 O O . ALA B 1 228 ? 2.707 -5.586 -19.266 1 93.75 228 ALA B O 1
ATOM 4005 N N . GLU B 1 229 ? 2.285 -3.82 -17.938 1 90.81 229 GLU B N 1
ATOM 4006 C CA . GLU B 1 229 ? 2.865 -2.863 -18.875 1 90.81 229 GLU B CA 1
ATOM 4007 C C . GLU B 1 229 ? 4.324 -3.193 -19.172 1 90.81 229 GLU B C 1
ATOM 4009 O O . GLU B 1 229 ? 4.805 -2.982 -20.281 1 90.81 229 GLU B O 1
ATOM 4014 N N . ALA B 1 230 ? 4.961 -3.686 -18.156 1 89.62 230 ALA B N 1
ATOM 4015 C CA . ALA B 1 230 ? 6.375 -4.027 -18.281 1 89.62 230 ALA B CA 1
ATOM 4016 C C . ALA B 1 230 ? 6.555 -5.406 -18.922 1 89.62 230 ALA B C 1
ATOM 4018 O O . ALA B 1 230 ? 7.656 -5.957 -18.922 1 89.62 230 ALA B O 1
ATOM 4019 N N . ARG B 1 231 ? 5.457 -6.023 -19.344 1 90.38 231 ARG B N 1
ATOM 4020 C CA . ARG B 1 231 ? 5.449 -7.277 -20.094 1 90.38 231 ARG B CA 1
ATOM 4021 C C . ARG B 1 231 ? 5.863 -8.445 -19.219 1 90.38 231 ARG B C 1
ATOM 4023 O O . ARG B 1 231 ? 6.566 -9.352 -19.672 1 90.38 231 ARG B O 1
ATOM 4030 N N . MET B 1 232 ? 5.457 -8.32 -17.938 1 92.31 232 MET B N 1
ATOM 4031 C CA . MET B 1 232 ? 5.766 -9.398 -17 1 92.31 232 MET B CA 1
ATOM 4032 C C . MET B 1 232 ? 4.652 -10.445 -16.984 1 92.31 232 MET B C 1
ATOM 4034 O O . MET B 1 232 ? 4.785 -11.492 -16.344 1 92.31 232 MET B O 1
ATOM 4038 N N . GLY B 1 233 ? 3.596 -10.227 -17.656 1 93.81 233 GLY B N 1
ATOM 4039 C CA . GLY B 1 233 ? 2.43 -11.094 -17.734 1 93.81 233 GLY B CA 1
ATOM 4040 C C . GLY B 1 233 ? 1.142 -10.344 -18.016 1 93.81 233 GLY B C 1
ATOM 4041 O O . GLY B 1 233 ? 1.173 -9.188 -18.438 1 93.81 233 GLY B O 1
ATOM 4042 N N . VAL B 1 234 ? 0.02 -11.047 -17.891 1 95.69 234 VAL B N 1
ATOM 4043 C CA . VAL B 1 234 ? -1.316 -10.477 -18.031 1 95.69 234 VAL B CA 1
ATOM 4044 C C . VAL B 1 234 ? -1.933 -10.266 -16.656 1 95.69 234 VAL B C 1
ATOM 4046 O O . VAL B 1 234 ? -2.053 -11.211 -15.867 1 95.69 234 VAL B O 1
ATOM 4049 N N . ALA B 1 235 ? -2.311 -9.047 -16.375 1 97.38 235 ALA B N 1
ATOM 4050 C CA . ALA B 1 235 ? -2.871 -8.742 -15.07 1 97.38 235 ALA B CA 1
ATOM 4051 C C . ALA B 1 235 ? -4.391 -8.859 -15.078 1 97.38 235 ALA B C 1
ATOM 4053 O O . ALA B 1 235 ? -5.043 -8.523 -16.078 1 97.38 235 ALA B O 1
ATOM 4054 N N . ILE B 1 236 ? -4.949 -9.359 -13.992 1 98.12 236 ILE B N 1
ATOM 4055 C CA . ILE B 1 236 ? -6.391 -9.367 -13.773 1 98.12 236 ILE B CA 1
ATOM 4056 C C . ILE B 1 236 ? -6.746 -8.398 -12.648 1 98.12 236 ILE B C 1
ATOM 4058 O O . ILE B 1 236 ? -6.348 -8.602 -11.5 1 98.12 236 ILE B O 1
ATOM 4062 N N . VAL B 1 237 ? -7.496 -7.352 -12.992 1 97.94 237 VAL B N 1
ATOM 4063 C CA . VAL B 1 237 ? -7.797 -6.297 -12.031 1 97.94 237 VAL B CA 1
ATOM 4064 C C . VAL B 1 237 ? -9.211 -5.77 -12.266 1 97.94 237 VAL B C 1
ATOM 4066 O O . VAL B 1 237 ? -9.812 -6.027 -13.312 1 97.94 237 VAL B O 1
ATOM 4069 N N . PRO B 1 238 ? -9.766 -5.055 -11.25 1 97.62 238 PRO B N 1
ATOM 4070 C CA . PRO B 1 238 ? -11.016 -4.34 -11.531 1 97.62 238 PRO B CA 1
ATOM 4071 C C . PRO B 1 238 ? -10.883 -3.363 -12.695 1 97.62 238 PRO B C 1
ATOM 4073 O O . PRO B 1 238 ? -9.859 -2.699 -12.844 1 97.62 238 PRO B O 1
ATOM 4076 N N . ARG B 1 239 ? -11.898 -3.225 -13.477 1 96.44 239 ARG B N 1
ATOM 4077 C CA . ARG B 1 239 ? -11.898 -2.465 -14.719 1 96.44 239 ARG B CA 1
ATOM 4078 C C . ARG B 1 239 ? -11.422 -1.035 -14.484 1 96.44 239 ARG B C 1
ATOM 4080 O O . ARG B 1 239 ? -10.609 -0.515 -15.258 1 96.44 239 ARG B O 1
ATOM 4087 N N . SER B 1 240 ? -11.859 -0.403 -13.445 1 95.06 240 SER B N 1
ATOM 4088 C CA . SER B 1 240 ? -11.539 1 -13.195 1 95.06 240 SER B CA 1
ATOM 4089 C C . SER B 1 240 ? -10.047 1.198 -12.984 1 95.06 240 SER B C 1
ATOM 4091 O O . SER B 1 240 ? -9.5 2.26 -13.297 1 95.06 240 SER B O 1
ATOM 4093 N N . VAL B 1 241 ? -9.367 0.197 -12.445 1 94.94 241 VAL B N 1
ATOM 4094 C CA . VAL B 1 241 ? -7.926 0.271 -12.227 1 94.94 241 VAL B CA 1
ATOM 4095 C C . VAL B 1 241 ? -7.203 0.258 -13.57 1 94.94 241 VAL B C 1
ATOM 4097 O O . VAL B 1 241 ? -6.285 1.054 -13.797 1 94.94 241 VAL B O 1
ATOM 4100 N N . ALA B 1 242 ? -7.641 -0.63 -14.43 1 94.31 242 ALA B N 1
ATOM 4101 C CA . ALA B 1 242 ? -7.039 -0.762 -15.758 1 94.31 242 ALA B CA 1
ATOM 4102 C C . ALA B 1 242 ? -7.238 0.51 -16.578 1 94.31 242 ALA B C 1
ATOM 4104 O O . ALA B 1 242 ? -6.355 0.902 -17.344 1 94.31 242 ALA B O 1
ATOM 4105 N N . GLU B 1 243 ? -8.305 1.085 -16.375 1 90.44 243 GLU B N 1
ATOM 4106 C CA . GLU B 1 243 ? -8.664 2.248 -17.188 1 90.44 243 GLU B CA 1
ATOM 4107 C C . GLU B 1 243 ? -7.855 3.477 -16.766 1 90.44 243 GLU B C 1
ATOM 4109 O O . GLU B 1 243 ? -7.777 4.453 -17.516 1 90.44 243 GLU B O 1
ATOM 4114 N N . GLN B 1 244 ? -7.316 3.393 -15.586 1 82.94 244 GLN B N 1
ATOM 4115 C CA . GLN B 1 244 ? -6.492 4.512 -15.141 1 82.94 244 GLN B CA 1
ATOM 4116 C C . GLN B 1 244 ? -5.117 4.477 -15.805 1 82.94 244 GLN B C 1
ATOM 4118 O O . GLN B 1 244 ? -4.398 5.477 -15.805 1 82.94 244 GLN B O 1
ATOM 4123 N N . ALA B 1 245 ? -4.785 3.295 -16.234 1 73.81 245 ALA B N 1
ATOM 4124 C CA . ALA B 1 245 ? -3.482 3.146 -16.875 1 73.81 245 ALA B CA 1
ATOM 4125 C C . ALA B 1 245 ? -3.467 3.84 -18.234 1 73.81 245 ALA B C 1
ATOM 4127 O O . ALA B 1 245 ? -4.426 3.738 -19 1 73.81 245 ALA B O 1
ATOM 4128 N N . THR B 1 246 ? -2.812 4.941 -18.422 1 60.97 246 THR B N 1
ATOM 4129 C CA . THR B 1 246 ? -2.807 5.789 -19.609 1 60.97 246 THR B CA 1
ATOM 4130 C C . THR B 1 246 ? -1.809 5.27 -20.641 1 60.97 246 THR B C 1
ATOM 4132 O O . THR B 1 246 ? -1.681 5.836 -21.719 1 60.97 246 THR B O 1
ATOM 4135 N N . GLY B 1 247 ? -1.082 4.281 -20.359 1 58.47 247 GLY B N 1
ATOM 4136 C CA . GLY B 1 247 ? 0.023 4.094 -21.297 1 58.47 247 GLY B CA 1
ATOM 4137 C C . GLY B 1 247 ? -0.384 3.385 -22.562 1 58.47 247 GLY B C 1
ATOM 4138 O O . GLY B 1 247 ? -1.391 2.674 -22.594 1 58.47 247 GLY B O 1
ATOM 4139 N N . VAL B 1 248 ? -0.035 3.855 -23.719 1 60.81 248 VAL B N 1
ATOM 4140 C CA . VAL B 1 248 ? -0.174 3.334 -25.078 1 60.81 248 VAL B CA 1
ATOM 4141 C C . VAL B 1 248 ? 0.389 1.917 -25.141 1 60.81 248 VAL B C 1
ATOM 4143 O O . VAL B 1 248 ? 0.263 1.242 -26.172 1 60.81 248 VAL B O 1
ATOM 4146 N N . THR B 1 249 ? 0.583 1.349 -23.953 1 77.88 249 THR B N 1
ATOM 4147 C CA . THR B 1 249 ? 1.383 0.137 -24.078 1 77.88 249 THR B CA 1
ATOM 4148 C C . THR B 1 249 ? 0.602 -1.084 -23.609 1 77.88 249 THR B C 1
ATOM 4150 O O . THR B 1 249 ? 1.166 -2.17 -23.469 1 77.88 249 THR B O 1
ATOM 4153 N N . ILE B 1 250 ? -0.753 -0.874 -23.344 1 87.75 250 ILE B N 1
ATOM 4154 C CA . ILE B 1 250 ? -1.508 -2.033 -22.875 1 87.75 250 ILE B CA 1
ATOM 4155 C C . ILE B 1 250 ? -2.871 -2.068 -23.562 1 87.75 250 ILE B C 1
ATOM 4157 O O . ILE B 1 250 ? -3.355 -1.044 -24.047 1 87.75 250 ILE B O 1
ATOM 4161 N N . HIS B 1 251 ? -3.455 -3.24 -23.688 1 91.25 251 HIS B N 1
ATOM 4162 C CA . HIS B 1 251 ? -4.84 -3.467 -24.078 1 91.25 251 HIS B CA 1
ATOM 4163 C C . HIS B 1 251 ? -5.668 -3.969 -22.906 1 91.25 251 HIS B C 1
ATOM 4165 O O . HIS B 1 251 ? -5.254 -4.891 -22.188 1 91.25 251 HIS B O 1
ATOM 4171 N N . VAL B 1 252 ? -6.773 -3.293 -22.703 1 93.69 252 VAL B N 1
ATOM 4172 C CA . VAL B 1 252 ? -7.711 -3.744 -21.688 1 93.69 252 VAL B CA 1
ATOM 4173 C C . VAL B 1 252 ? -8.773 -4.645 -22.312 1 93.69 252 VAL B C 1
ATOM 4175 O O . VAL B 1 252 ? -9.516 -4.215 -23.203 1 93.69 252 VAL B O 1
ATOM 4178 N N . ARG B 1 253 ? -8.828 -5.883 -21.891 1 94.56 253 ARG B N 1
ATOM 4179 C CA . ARG B 1 253 ? -9.773 -6.848 -22.453 1 94.56 253 ARG B CA 1
ATOM 4180 C C . ARG B 1 253 ? -10.805 -7.273 -21.406 1 94.56 253 ARG B C 1
ATOM 4182 O O . ARG B 1 253 ? -10.438 -7.781 -20.344 1 94.56 253 ARG B O 1
ATOM 4189 N N . PRO B 1 254 ? -12.047 -7.125 -21.719 1 96.31 254 PRO B N 1
ATOM 4190 C CA . PRO B 1 254 ? -13.07 -7.625 -20.797 1 96.31 254 PRO B CA 1
ATOM 4191 C C . PRO B 1 254 ? -13.031 -9.141 -20.641 1 96.31 254 PRO B C 1
ATOM 4193 O O . PRO B 1 254 ? -12.766 -9.859 -21.609 1 96.31 254 PRO B O 1
ATOM 4196 N N . ILE B 1 255 ? -13.211 -9.57 -19.422 1 97.25 255 ILE B N 1
ATOM 4197 C CA . ILE B 1 255 ? -13.398 -10.992 -19.141 1 97.25 255 ILE B CA 1
ATOM 4198 C C . ILE B 1 255 ? -14.867 -11.273 -18.875 1 97.25 255 ILE B C 1
ATOM 4200 O O . ILE B 1 255 ? -15.445 -10.734 -17.922 1 97.25 255 ILE B O 1
ATOM 4204 N N . ARG B 1 256 ? -15.43 -12.039 -19.656 1 95.38 256 ARG B N 1
ATOM 4205 C CA . ARG B 1 256 ? -16.844 -12.352 -19.5 1 95.38 256 ARG B CA 1
ATOM 4206 C C . ARG B 1 256 ? -17.047 -13.484 -18.5 1 95.38 256 ARG B C 1
ATOM 4208 O O . ARG B 1 256 ? -17.094 -14.656 -18.891 1 95.38 256 ARG B O 1
ATOM 4215 N N . TYR B 1 257 ? -17.219 -13.141 -17.297 1 97.12 257 TYR B N 1
ATOM 4216 C CA . TYR B 1 257 ? -17.469 -14.102 -16.219 1 97.12 257 TYR B CA 1
ATOM 4217 C C . TYR B 1 257 ? -18.125 -13.43 -15.023 1 97.12 257 TYR B C 1
ATOM 4219 O O . TYR B 1 257 ? -17.453 -12.758 -14.242 1 97.12 257 TYR B O 1
ATOM 4227 N N . GLN B 1 258 ? -19.328 -13.641 -14.773 1 94.25 258 GLN B N 1
ATOM 4228 C CA . GLN B 1 258 ? -20.188 -12.906 -13.852 1 94.25 258 GLN B CA 1
ATOM 4229 C C . GLN B 1 258 ? -19.641 -12.984 -12.422 1 94.25 258 GLN B C 1
ATOM 4231 O O . GLN B 1 258 ? -19.703 -12 -11.688 1 94.25 258 GLN B O 1
ATOM 4236 N N . PRO B 1 259 ? -19.094 -14.07 -12.031 1 95.31 259 PRO B N 1
ATOM 4237 C CA . PRO B 1 259 ? -18.625 -14.156 -10.648 1 95.31 259 PRO B CA 1
ATOM 4238 C C . PRO B 1 259 ? -17.422 -13.266 -10.375 1 95.31 259 PRO B C 1
ATOM 4240 O O . PRO B 1 259 ? -17.062 -13.039 -9.219 1 95.31 259 PRO B O 1
ATOM 4243 N N . TRP B 1 260 ? -16.766 -12.875 -11.398 1 97.12 260 TRP B N 1
ATOM 4244 C CA . TRP B 1 260 ? -15.625 -11.969 -11.25 1 97.12 260 TRP B CA 1
ATOM 4245 C C . TRP B 1 260 ? -16.078 -10.516 -11.281 1 97.12 260 TRP B C 1
ATOM 4247 O O . TRP B 1 260 ? -15.695 -9.758 -12.172 1 97.12 260 TRP B O 1
ATOM 4257 N N . ARG B 1 261 ? -16.891 -10.172 -10.398 1 96.62 261 ARG B N 1
ATOM 4258 C CA . ARG B 1 261 ? -17.391 -8.812 -10.18 1 96.62 261 ARG B CA 1
ATOM 4259 C C . ARG B 1 261 ? -17.094 -8.352 -8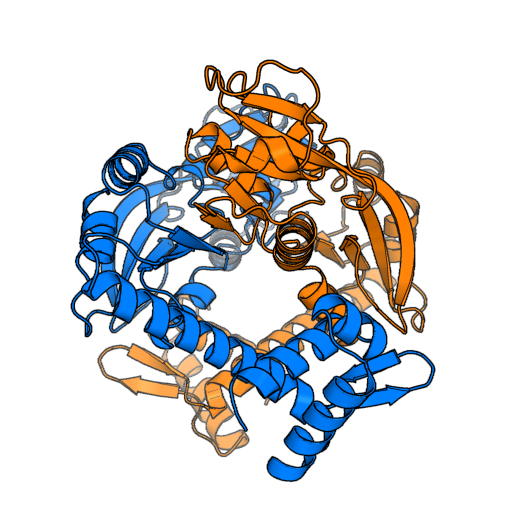.758 1 96.62 261 ARG B C 1
ATOM 4261 O O . ARG B 1 261 ? -16.984 -9.164 -7.844 1 96.62 261 ARG B O 1
ATOM 4268 N N . THR B 1 262 ? -16.859 -7.148 -8.594 1 96.62 262 THR B N 1
ATOM 4269 C CA . THR B 1 262 ? -16.609 -6.562 -7.281 1 96.62 262 THR B CA 1
ATOM 4270 C C . THR B 1 262 ? -17.328 -5.219 -7.152 1 96.62 262 THR B C 1
ATOM 4272 O O . THR B 1 262 ? -17.641 -4.582 -8.156 1 96.62 262 THR B O 1
ATOM 4275 N N . THR B 1 263 ? -17.656 -4.863 -5.945 1 97.38 263 THR B N 1
ATOM 4276 C CA . THR B 1 263 ? -18.344 -3.609 -5.664 1 97.38 263 THR B CA 1
ATOM 4277 C C . THR B 1 263 ? -17.5 -2.717 -4.758 1 97.38 263 THR B C 1
ATOM 4279 O O . THR B 1 263 ? -17.047 -3.152 -3.699 1 97.38 263 THR B O 1
ATOM 4282 N N . LEU B 1 264 ? -17.266 -1.535 -5.238 1 97.81 264 LEU B N 1
ATOM 4283 C CA . LEU B 1 264 ? -16.641 -0.498 -4.426 1 97.81 264 LEU B CA 1
ATOM 4284 C C . LEU B 1 264 ? -17.656 0.135 -3.477 1 97.81 264 LEU B C 1
ATOM 4286 O O . LEU B 1 264 ? -18.766 0.474 -3.885 1 97.81 264 LEU B O 1
ATOM 4290 N N . LYS B 1 265 ? -17.203 0.253 -2.221 1 97.88 265 LYS B N 1
ATOM 4291 C CA . LYS B 1 265 ? -18.109 0.815 -1.218 1 97.88 265 LYS B CA 1
ATOM 4292 C C . LYS B 1 265 ? -17.375 1.803 -0.314 1 97.88 265 LYS B C 1
ATOM 4294 O O . LYS B 1 265 ? -16.188 1.651 -0.062 1 97.88 265 LYS B O 1
ATOM 4299 N N . ILE B 1 266 ? -18.109 2.791 0.098 1 97.81 266 ILE B N 1
ATOM 4300 C CA . ILE B 1 266 ? -17.688 3.58 1.251 1 97.81 266 ILE B CA 1
ATOM 4301 C C . ILE B 1 266 ? -18.281 2.99 2.525 1 97.81 266 ILE B C 1
ATOM 4303 O O . ILE B 1 266 ? -19.469 2.641 2.559 1 97.81 266 ILE B O 1
ATOM 4307 N N . VAL B 1 267 ? -17.453 2.793 3.535 1 98.06 267 VAL B N 1
ATOM 4308 C CA . VAL B 1 267 ? -17.922 2.191 4.777 1 98.06 267 VAL B CA 1
ATOM 4309 C C . VAL B 1 267 ? -17.469 3.043 5.965 1 98.06 267 VAL B C 1
ATOM 4311 O O . VAL B 1 267 ? -16.406 3.666 5.93 1 98.06 267 VAL B O 1
ATOM 4314 N N . TRP B 1 268 ? -18.281 3.105 6.988 1 96.94 268 TRP B N 1
ATOM 4315 C CA . TRP B 1 268 ? -17.984 3.824 8.227 1 96.94 268 TRP B CA 1
ATOM 4316 C C . TRP B 1 268 ? -18.703 3.182 9.406 1 96.94 268 TRP B C 1
ATOM 4318 O O . TRP B 1 268 ? -19.609 2.369 9.227 1 96.94 268 TRP B O 1
ATOM 4328 N N . PRO B 1 269 ? -18.25 3.455 10.617 1 93.5 269 PRO B N 1
ATOM 4329 C CA . PRO B 1 269 ? -18.906 2.844 11.781 1 93.5 269 PRO B CA 1
ATOM 4330 C C . PRO B 1 269 ? -20.375 3.213 11.891 1 93.5 269 PRO B C 1
ATOM 4332 O O . PRO B 1 269 ? -20.734 4.391 11.805 1 93.5 269 PRO B O 1
ATOM 4335 N N . ALA B 1 270 ? -21.203 2.254 12.109 1 93.38 270 ALA B N 1
ATOM 4336 C CA . ALA B 1 270 ? -22.656 2.459 12.164 1 93.38 270 ALA B CA 1
ATOM 4337 C C . ALA B 1 270 ? -23.078 3.047 13.508 1 93.38 270 ALA B C 1
ATOM 4339 O O . ALA B 1 270 ? -24.109 3.717 13.609 1 93.38 270 ALA B O 1
ATOM 4340 N N . ASP B 1 271 ? -22.344 2.768 14.469 1 88.5 271 ASP B N 1
ATOM 4341 C CA . ASP B 1 271 ? -22.734 3.123 15.828 1 88.5 271 ASP B CA 1
ATOM 4342 C C . ASP B 1 271 ? -22.281 4.539 16.188 1 88.5 271 ASP B C 1
ATOM 4344 O O . ASP B 1 271 ? -22.547 5.027 17.281 1 88.5 271 ASP B O 1
ATOM 4348 N N . ILE B 1 272 ? -21.594 5.176 15.312 1 81.88 272 ILE B N 1
ATOM 4349 C CA . ILE B 1 272 ? -21.141 6.539 15.539 1 81.88 272 ILE B CA 1
ATOM 4350 C C . ILE B 1 272 ? -21.75 7.473 14.508 1 81.88 272 ILE B C 1
ATOM 4352 O O . ILE B 1 272 ? -21.688 7.211 13.305 1 81.88 272 ILE B O 1
ATOM 4356 N N . THR B 1 273 ? -22.406 8.547 14.992 1 82.88 273 THR B N 1
ATOM 4357 C CA . THR B 1 273 ? -22.875 9.57 14.062 1 82.88 273 THR B CA 1
ATOM 4358 C C . THR B 1 273 ? -21.703 10.266 13.383 1 82.88 273 THR B C 1
ATOM 4360 O O . THR B 1 273 ? -20.812 10.789 14.047 1 82.88 273 THR B O 1
ATOM 4363 N N . PRO B 1 274 ? -21.719 10.219 12.094 1 86.69 274 PRO B N 1
ATOM 4364 C CA . PRO B 1 274 ? -20.625 10.914 11.414 1 86.69 274 PRO B CA 1
ATOM 4365 C C . PRO B 1 274 ? -20.562 12.398 11.75 1 86.69 274 PRO B C 1
ATOM 4367 O O . PRO B 1 274 ? -21.609 13.047 11.867 1 86.69 274 PRO B O 1
ATOM 4370 N N . SER B 1 275 ? -19.359 12.875 11.984 1 80.31 275 SER B N 1
ATOM 4371 C CA . SER B 1 275 ? -19.188 14.328 12.086 1 80.31 275 SER B CA 1
ATOM 4372 C C . SER B 1 275 ? -19.609 15.016 10.789 1 80.31 275 SER B C 1
ATOM 4374 O O . SER B 1 275 ? -19.719 14.375 9.742 1 80.31 275 SER B O 1
ATOM 4376 N N . PRO B 1 276 ? -19.859 16.281 10.812 1 80.88 276 PRO B N 1
ATOM 4377 C CA . PRO B 1 276 ? -20.234 17 9.594 1 80.88 276 PRO B CA 1
ATOM 4378 C C . PRO B 1 276 ? -19.234 16.812 8.461 1 80.88 276 PRO B C 1
ATOM 4380 O O . PRO B 1 276 ? -19.625 16.641 7.305 1 80.88 276 PRO B O 1
ATOM 4383 N N . LEU B 1 277 ? -18 16.812 8.781 1 85 277 LEU B N 1
ATOM 4384 C CA . LEU B 1 277 ? -16.953 16.641 7.77 1 85 277 LEU B CA 1
ATOM 4385 C C . LEU B 1 277 ? -17.016 15.25 7.156 1 85 277 LEU B C 1
ATOM 4387 O O . LEU B 1 277 ? -16.922 15.094 5.938 1 85 277 LEU B O 1
ATOM 4391 N N . VAL B 1 278 ? -17.172 14.227 8.016 1 90.38 278 VAL B N 1
ATOM 4392 C CA . VAL B 1 278 ? -17.281 12.844 7.539 1 90.38 278 VAL B CA 1
ATOM 4393 C C . VAL B 1 278 ? -18.531 12.68 6.691 1 90.38 278 VAL B C 1
ATOM 4395 O O . VAL B 1 278 ? -18.5 12.055 5.629 1 90.38 278 VAL B O 1
ATOM 4398 N N . GLN B 1 279 ? -19.625 13.32 7.176 1 90.31 279 GLN B N 1
ATOM 4399 C CA . GLN B 1 279 ? -20.875 13.25 6.434 1 90.31 279 GLN B CA 1
ATOM 4400 C C . GLN B 1 279 ? -20.734 13.906 5.059 1 90.31 279 GLN B C 1
ATOM 4402 O O . GLN B 1 279 ? -21.25 13.383 4.066 1 90.31 279 GLN B O 1
ATOM 4407 N N . ARG B 1 280 ? -20.109 14.969 5.027 1 88.44 280 ARG B N 1
ATOM 4408 C CA . ARG B 1 280 ? -19.906 15.648 3.754 1 88.44 280 ARG B CA 1
ATOM 4409 C C . ARG B 1 280 ? -19.047 14.812 2.811 1 88.44 280 ARG B C 1
ATOM 4411 O O . ARG B 1 280 ? -19.266 14.805 1.599 1 88.44 280 ARG B O 1
ATOM 4418 N N . PHE B 1 281 ? -18.031 14.195 3.383 1 93.12 281 PHE B N 1
ATOM 4419 C CA . PHE B 1 281 ? -17.203 13.297 2.58 1 93.12 281 PHE B CA 1
ATOM 4420 C C . PHE B 1 281 ? -18.062 12.172 1.989 1 93.12 281 PHE B C 1
ATOM 4422 O O . PHE B 1 281 ? -17.969 11.891 0.792 1 93.12 281 PHE B O 1
ATOM 4429 N N . ILE B 1 282 ? -18.875 11.57 2.787 1 94.81 282 ILE B N 1
ATOM 4430 C CA . ILE B 1 282 ? -19.75 10.492 2.352 1 94.81 282 ILE B CA 1
ATOM 4431 C C . ILE B 1 282 ? -20.703 11 1.275 1 94.81 282 ILE B C 1
ATOM 4433 O O . ILE B 1 282 ? -20.891 10.352 0.242 1 94.81 282 ILE B O 1
ATOM 4437 N N . ASP B 1 283 ? -21.188 12.203 1.46 1 92 283 ASP B N 1
ATOM 4438 C CA . ASP B 1 283 ? -22.172 12.789 0.561 1 92 283 ASP B CA 1
ATOM 4439 C C . ASP B 1 283 ? -21.547 13.172 -0.778 1 92 283 ASP B C 1
ATOM 4441 O O . ASP B 1 283 ? -22.25 13.344 -1.774 1 92 283 ASP B O 1
ATOM 4445 N N . SER B 1 284 ? -20.25 13.312 -0.743 1 90.31 284 SER B N 1
ATOM 4446 C CA . SER B 1 284 ? -19.578 13.703 -1.972 1 90.31 284 SER B CA 1
ATOM 4447 C C . SER B 1 284 ? -19.547 12.555 -2.977 1 90.31 284 SER B C 1
ATOM 4449 O O . SER B 1 284 ? -19.219 12.758 -4.148 1 90.31 284 SER B O 1
ATOM 4451 N N . TYR B 1 285 ? -19.906 11.398 -2.572 1 91.62 285 TYR B N 1
ATOM 4452 C CA . TYR B 1 285 ? -19.984 10.242 -3.459 1 91.62 285 TYR B CA 1
ATOM 4453 C C . TYR B 1 285 ? -21.438 9.914 -3.811 1 91.62 285 TYR B C 1
ATOM 4455 O O . TYR B 1 285 ? -21.703 9.344 -4.867 1 91.62 285 TYR B O 1
#

pLDDT: mean 86.18, std 11.92, range [42.97, 98.31]